Protein AF-B0CZD4-F1 (afdb_monomer)

Solvent-accessible surface area (backbone atoms only — not comparable to full-atom values): 30144 Å² total; per-residue (Å²): 111,69,78,63,52,35,74,92,62,41,50,46,61,50,53,32,40,44,33,65,71,23,44,65,41,24,64,71,45,10,63,76,67,70,48,89,59,60,82,81,48,31,42,58,55,49,52,53,51,47,54,52,53,49,49,48,33,64,75,39,61,69,90,73,44,81,47,45,69,44,50,51,51,30,49,42,32,65,63,65,52,62,65,64,76,60,29,52,62,55,46,47,48,36,67,75,46,50,49,73,70,40,71,49,63,40,51,88,72,55,83,84,62,96,80,65,89,76,51,67,68,62,57,61,66,54,60,81,77,52,65,82,72,63,60,66,66,72,78,66,73,93,68,91,80,80,87,90,89,83,90,81,88,88,82,90,87,85,86,84,83,86,81,86,84,87,82,89,76,86,90,78,93,74,94,78,81,93,83,87,94,82,82,84,76,77,80,78,47,71,68,57,50,52,57,68,28,42,53,68,86,57,76,44,55,67,58,47,48,53,47,50,54,54,54,49,50,43,47,55,42,32,31,27,44,33,41,34,44,64,93,45,75,47,46,25,43,48,33,28,37,35,58,45,40,22,27,78,98,49,38,64,40,36,48,45,38,76,81,18,32,35,17,48,21,58,43,68,39,46,51,68,40,93,46,95,49,80,54,44,44,46,36,44,94,53,97,54,68,38,60,74,86,63,23,36,44,22,45,16,32,3,23,72,43,69,90,80,51,92,67,58,92,86,64,71,82,80,76,80,81,77,84,85,90,81,94,74,94,74,89,73,76,80,72,76,75,70,72,26,11,8,32,39,33,47,32,24,35,29,42,58,69,98,73,66,42,79,40,70,36,26,24,56,47,52,49,52,52,31,61,72,64,74,40,97,44,72,64,53,42,34,56,65,55,32,66,65,62,38,52,33,56,82,80,74,89,53,94,81,58,83,73,66,46,37,44,60,30,56,40,83,41,82,70,53,86,84,72,65,75,37,44,16,38,47,75,87,72,85,61,86,49,67,81,54,70,43,97,79,51,74,73,71,32,34,62,64,67,51,36,73,39,62,44,22,39,36,40,63,69,90,75,54,79,52,92,51,50,69,36,51,50,51,12,51,50,50,51,66,72,71,48,89,82,79,86,81,84,85,83,80,80,84,76,85,80,137

Structure (mmCIF, N/CA/C/O backbone):
data_AF-B0CZD4-F1
#
_entry.id   AF-B0CZD4-F1
#
loop_
_atom_site.group_PDB
_atom_site.id
_atom_site.type_symbol
_atom_site.label_atom_id
_atom_site.label_alt_id
_atom_site.label_comp_id
_atom_site.label_asym_id
_atom_site.label_entity_id
_atom_site.label_seq_id
_atom_site.pdbx_PDB_ins_code
_atom_site.Cartn_x
_atom_site.Cartn_y
_atom_site.Cartn_z
_atom_site.occupancy
_atom_site.B_iso_or_equiv
_atom_site.auth_seq_id
_atom_site.auth_comp_id
_atom_site.auth_asym_id
_atom_site.auth_atom_id
_atom_site.pdbx_PDB_model_num
ATOM 1 N N . MET A 1 1 ? 13.584 -21.274 -10.180 1.00 56.56 1 MET A N 1
ATOM 2 C CA . MET A 1 1 ? 12.984 -20.874 -11.471 1.00 56.56 1 MET A CA 1
ATOM 3 C C . MET A 1 1 ? 12.084 -21.971 -12.020 1.00 56.56 1 MET A C 1
ATOM 5 O O . MET A 1 1 ? 10.972 -21.630 -12.385 1.00 56.56 1 MET A O 1
ATOM 9 N N . SER A 1 2 ? 12.497 -23.247 -11.981 1.00 62.62 2 SER A N 1
ATOM 10 C CA . SER A 1 2 ? 11.652 -24.410 -12.328 1.00 62.62 2 SER A CA 1
ATOM 11 C C . SER A 1 2 ? 10.258 -24.362 -11.692 1.00 62.62 2 SER A C 1
ATOM 13 O O . SER A 1 2 ? 9.279 -24.379 -12.417 1.00 62.62 2 SER A O 1
ATOM 15 N N . GLN A 1 3 ? 10.169 -24.103 -10.379 1.00 72.88 3 GLN A N 1
ATOM 16 C CA . GLN A 1 3 ? 8.888 -23.953 -9.663 1.00 72.88 3 GLN A CA 1
ATOM 17 C C . GLN A 1 3 ? 7.930 -22.901 -10.257 1.00 72.88 3 GLN A C 1
ATOM 19 O O . GLN A 1 3 ? 6.727 -23.006 -10.071 1.00 72.88 3 GLN A O 1
ATOM 24 N N . CYS A 1 4 ? 8.439 -21.864 -10.934 1.00 72.19 4 CYS A N 1
ATOM 25 C CA . CYS A 1 4 ? 7.613 -20.825 -11.565 1.00 72.19 4 CYS A CA 1
ATOM 26 C C . CYS A 1 4 ? 7.157 -21.193 -12.984 1.00 72.19 4 CYS A C 1
ATOM 28 O O . CYS A 1 4 ? 6.346 -20.466 -13.549 1.00 72.19 4 CYS A O 1
ATOM 30 N N . LEU A 1 5 ? 7.735 -22.245 -13.568 1.00 82.25 5 LEU A N 1
ATOM 31 C CA . LEU A 1 5 ? 7.380 -22.796 -14.876 1.00 82.25 5 LEU A CA 1
ATOM 32 C C . LEU A 1 5 ? 6.543 -24.076 -14.741 1.00 82.25 5 LEU A C 1
ATOM 34 O O . LEU A 1 5 ? 6.182 -24.667 -15.753 1.00 82.25 5 LEU A O 1
ATOM 38 N N . GLU A 1 6 ? 6.251 -24.500 -13.507 1.00 83.56 6 GLU A N 1
ATOM 39 C CA . GLU A 1 6 ? 5.373 -25.636 -13.250 1.00 83.56 6 GLU A CA 1
ATOM 40 C C . GLU A 1 6 ? 3.960 -25.337 -13.765 1.00 83.56 6 GLU A C 1
ATOM 42 O O . GLU A 1 6 ? 3.474 -24.211 -13.560 1.00 83.56 6 GLU A O 1
ATOM 47 N N . PRO A 1 7 ? 3.268 -26.332 -14.348 1.00 81.44 7 PRO A N 1
ATOM 48 C CA . PRO A 1 7 ? 1.933 -26.151 -14.915 1.00 81.44 7 PRO A CA 1
ATOM 49 C C . PRO A 1 7 ? 0.931 -25.516 -13.944 1.00 81.44 7 PRO A C 1
ATOM 51 O O . PRO A 1 7 ? 0.123 -24.661 -14.313 1.00 81.44 7 PRO A O 1
ATOM 54 N N . GLU A 1 8 ? 1.031 -25.869 -12.661 1.00 81.12 8 GLU A N 1
ATOM 55 C CA . GLU A 1 8 ? 0.154 -25.378 -11.593 1.00 81.12 8 GLU A CA 1
ATOM 56 C C . GLU A 1 8 ? 0.214 -23.856 -11.400 1.00 81.12 8 GLU A C 1
ATOM 58 O O . GLU A 1 8 ? -0.735 -23.243 -10.907 1.00 81.12 8 GLU A O 1
ATOM 63 N N . THR A 1 9 ? 1.315 -23.218 -11.804 1.00 83.06 9 THR A N 1
ATOM 64 C CA . THR A 1 9 ? 1.454 -21.759 -11.716 1.00 83.06 9 THR A CA 1
ATOM 65 C C . THR A 1 9 ? 0.647 -21.022 -12.781 1.00 83.06 9 THR A C 1
ATOM 67 O O . THR A 1 9 ? 0.382 -19.825 -12.629 1.00 83.06 9 THR A O 1
ATOM 70 N N . GLY A 1 10 ? 0.259 -21.711 -13.861 1.00 86.62 10 GLY A N 1
ATOM 71 C CA . GLY A 1 10 ? -0.515 -21.152 -14.964 1.00 86.62 10 GLY A CA 1
ATOM 72 C C . GLY A 1 10 ? 0.185 -20.007 -15.699 1.00 86.62 10 GLY A C 1
ATOM 73 O O . GLY A 1 10 ? -0.493 -19.178 -16.313 1.00 86.62 10 GLY A O 1
ATOM 74 N N . LEU A 1 11 ? 1.520 -19.919 -15.633 1.00 89.25 11 LEU A N 1
ATOM 75 C CA . LEU A 1 11 ? 2.281 -18.805 -16.199 1.00 89.25 11 LEU A CA 1
ATOM 76 C C . LEU A 1 11 ? 2.032 -18.658 -17.703 1.00 89.25 11 LEU A C 1
ATOM 78 O O . LEU A 1 11 ? 1.645 -17.580 -18.152 1.00 89.25 11 LEU A O 1
ATOM 82 N N . TYR A 1 12 ? 2.216 -19.721 -18.488 1.00 92.06 12 TYR A N 1
ATOM 83 C CA . TYR A 1 12 ? 2.053 -19.645 -19.941 1.00 92.06 12 TYR A CA 1
ATOM 84 C C . TYR A 1 12 ? 0.606 -19.346 -20.342 1.00 92.06 12 TYR A C 1
ATOM 86 O O . TYR A 1 12 ? 0.374 -18.530 -21.233 1.00 92.06 12 TYR A O 1
ATOM 94 N N . ASN A 1 13 ? -0.369 -19.883 -19.607 1.00 89.81 13 ASN A N 1
ATOM 95 C CA . ASN A 1 13 ? -1.782 -19.541 -19.779 1.00 89.81 13 ASN A CA 1
ATOM 96 C C . ASN A 1 13 ? -2.057 -18.055 -19.506 1.00 89.81 13 ASN A C 1
ATOM 98 O O . ASN A 1 13 ? -2.785 -17.403 -20.259 1.00 89.81 13 ASN A O 1
ATOM 102 N N . LEU A 1 14 ? -1.454 -17.481 -18.462 1.00 90.81 14 LEU A N 1
ATOM 103 C CA . LEU A 1 14 ? -1.554 -16.052 -18.175 1.00 90.81 14 LEU A CA 1
ATOM 104 C C . LEU A 1 14 ? -0.932 -15.213 -19.299 1.00 90.81 14 LEU A C 1
ATOM 106 O O . LEU A 1 14 ? -1.563 -14.266 -19.768 1.00 90.81 14 LEU A O 1
ATOM 110 N N . LEU A 1 15 ? 0.276 -15.557 -19.752 1.00 91.06 15 LEU A N 1
ATOM 111 C CA . LEU A 1 15 ? 0.965 -14.843 -20.833 1.00 91.06 15 LEU A CA 1
ATOM 112 C C . LEU A 1 15 ? 0.190 -14.927 -22.152 1.00 91.06 15 LEU A C 1
ATOM 114 O O . LEU A 1 15 ? 0.004 -13.913 -22.824 1.00 91.06 15 LEU A O 1
ATOM 118 N N . GLY A 1 16 ? -0.318 -16.112 -22.493 1.00 90.25 16 GLY A N 1
ATOM 119 C CA . GLY A 1 16 ? -1.155 -16.335 -23.666 1.00 90.25 16 GLY A CA 1
ATOM 120 C C . GLY A 1 16 ? -2.418 -15.478 -23.622 1.00 90.25 16 GLY A C 1
ATOM 121 O O . GLY A 1 16 ? -2.711 -14.760 -24.579 1.00 90.25 16 GLY A O 1
ATOM 122 N N . ASN A 1 17 ? -3.117 -15.455 -22.483 1.00 88.00 17 ASN A N 1
ATOM 123 C CA . ASN A 1 17 ? -4.293 -14.607 -22.281 1.00 88.00 17 ASN A CA 1
ATOM 124 C C . ASN A 1 17 ? -3.964 -13.112 -22.346 1.00 88.00 17 ASN A C 1
ATOM 126 O O . ASN A 1 17 ? -4.722 -12.341 -22.935 1.00 88.00 17 ASN A O 1
ATOM 130 N N . LEU A 1 18 ? -2.822 -12.682 -21.804 1.00 87.88 18 LEU A N 1
ATOM 131 C CA . LEU A 1 18 ? -2.373 -11.295 -21.930 1.00 87.88 18 LEU A CA 1
ATOM 132 C C . LEU A 1 18 ? -2.114 -10.903 -23.389 1.00 87.88 18 LEU A C 1
ATOM 134 O O . LEU A 1 18 ? -2.364 -9.759 -23.762 1.00 87.88 18 LEU A O 1
ATOM 138 N N . LEU A 1 19 ? -1.630 -11.824 -24.220 1.00 87.31 19 LEU A N 1
ATOM 139 C CA . LEU A 1 19 ? -1.308 -11.545 -25.620 1.00 87.31 19 LEU A CA 1
ATOM 140 C C . LEU A 1 19 ? -2.523 -11.604 -26.552 1.00 87.31 19 LEU A C 1
ATOM 142 O O . LEU A 1 19 ? -2.498 -10.950 -27.595 1.00 87.31 19 LEU A O 1
ATOM 146 N N . THR A 1 20 ? -3.561 -12.361 -26.186 1.00 86.62 20 THR A N 1
ATOM 147 C CA . THR A 1 20 ? -4.694 -12.688 -27.076 1.00 86.62 20 THR A CA 1
ATOM 148 C C . THR A 1 20 ? -6.046 -12.152 -26.609 1.00 86.62 20 THR A C 1
ATOM 150 O O . THR A 1 20 ? -6.889 -11.831 -27.440 1.00 86.62 20 THR A O 1
ATOM 153 N N . ASN A 1 21 ? -6.248 -12.002 -25.300 1.00 85.19 21 ASN A N 1
ATOM 154 C CA . ASN A 1 21 ? -7.550 -11.685 -24.706 1.00 85.19 21 ASN A CA 1
ATOM 155 C C . ASN A 1 21 ? -7.535 -10.398 -23.870 1.00 85.19 21 ASN A C 1
ATOM 157 O O . ASN A 1 21 ? -8.551 -10.037 -23.280 1.00 85.19 21 ASN A O 1
ATOM 161 N N . SER A 1 22 ? -6.401 -9.697 -23.790 1.00 84.19 22 SER A N 1
ATOM 162 C CA . SER A 1 22 ? -6.264 -8.491 -22.970 1.00 84.19 22 SER A CA 1
ATOM 163 C C . SER A 1 22 ? -6.381 -7.208 -23.795 1.00 84.19 22 SER A C 1
ATOM 165 O O . SER A 1 22 ? -5.769 -7.117 -24.865 1.00 84.19 22 SER A O 1
ATOM 167 N N . PRO A 1 23 ? -7.044 -6.160 -23.263 1.00 78.94 23 PRO A N 1
ATOM 168 C CA . PRO A 1 23 ? -7.048 -4.834 -23.880 1.00 78.94 23 PRO A CA 1
ATOM 169 C C . PRO A 1 23 ? -5.645 -4.205 -23.962 1.00 78.94 23 PRO A C 1
ATOM 171 O O . PRO A 1 23 ? -5.456 -3.237 -24.689 1.00 78.94 23 PRO A O 1
ATOM 174 N N . LEU A 1 24 ? -4.650 -4.757 -23.251 1.00 78.56 24 LEU A N 1
ATOM 175 C CA . LEU A 1 24 ? -3.252 -4.317 -23.318 1.00 78.56 24 LEU A CA 1
ATOM 176 C C . LEU A 1 24 ? -2.568 -4.664 -24.646 1.00 78.56 24 LEU A C 1
ATOM 178 O O . LEU A 1 24 ? -1.706 -3.914 -25.101 1.00 78.56 24 LEU A O 1
ATOM 182 N N . SER A 1 25 ? -2.928 -5.805 -25.240 1.00 77.56 25 SER A N 1
ATOM 183 C CA . SER A 1 25 ? -2.220 -6.373 -26.398 1.00 77.56 25 SER A CA 1
ATOM 184 C C . SER A 1 25 ? -3.102 -6.544 -27.630 1.00 77.56 25 SER A C 1
ATOM 186 O O . SER A 1 25 ? -2.572 -6.855 -28.700 1.00 77.56 25 SER A O 1
ATOM 188 N N . VAL A 1 26 ? -4.423 -6.385 -27.479 1.00 78.75 26 VAL A N 1
ATOM 189 C CA . VAL A 1 26 ? -5.412 -6.572 -28.544 1.00 78.75 26 VAL A CA 1
ATOM 190 C C . VAL A 1 26 ? -6.364 -5.382 -28.593 1.00 78.75 26 VAL A C 1
ATOM 192 O O . VAL A 1 26 ? -7.242 -5.214 -27.745 1.00 78.75 26 VAL A O 1
ATOM 195 N N . THR A 1 27 ? -6.218 -4.571 -29.639 1.00 75.44 27 THR A N 1
ATOM 196 C CA . THR A 1 27 ? -7.020 -3.365 -29.880 1.00 75.44 27 THR A CA 1
ATOM 197 C C . THR A 1 27 ? -8.520 -3.657 -29.918 1.00 75.44 27 THR A C 1
ATOM 199 O O . THR A 1 27 ? -9.292 -2.922 -29.310 1.00 75.44 27 THR A O 1
ATOM 202 N N . ALA A 1 28 ? -8.947 -4.744 -30.568 1.00 75.56 28 ALA A N 1
ATOM 203 C CA . ALA A 1 28 ? -10.362 -5.117 -30.631 1.00 75.56 28 ALA A CA 1
ATOM 204 C C . ALA A 1 28 ? -10.967 -5.355 -29.233 1.00 75.56 28 ALA A C 1
ATOM 206 O O . ALA A 1 28 ? -12.104 -4.964 -28.969 1.00 75.56 28 ALA A O 1
ATOM 207 N N . VAL A 1 29 ? -10.189 -5.930 -28.308 1.00 78.94 29 VAL A N 1
ATOM 208 C CA . VAL A 1 29 ? -10.601 -6.105 -26.908 1.00 78.94 29 VAL A CA 1
ATOM 209 C C . VAL A 1 29 ? -10.623 -4.762 -26.183 1.00 78.94 29 VAL A C 1
ATOM 211 O O . VAL A 1 29 ? -11.575 -4.492 -25.453 1.00 78.94 29 VAL A O 1
ATOM 214 N N . SER A 1 30 ? -9.623 -3.901 -26.405 1.00 74.31 30 SER A N 1
ATOM 215 C CA . SER A 1 30 ? -9.604 -2.532 -25.864 1.00 74.31 30 SER A CA 1
ATOM 216 C C . SER A 1 30 ? -10.871 -1.759 -26.249 1.00 74.31 30 SER A C 1
ATOM 218 O O . SER A 1 30 ? -11.541 -1.202 -25.381 1.00 74.31 30 SER A O 1
ATOM 220 N N . TRP A 1 31 ? -11.281 -1.834 -27.518 1.00 74.94 31 TRP A N 1
ATOM 221 C CA . TRP A 1 31 ? -12.489 -1.176 -28.020 1.00 74.94 31 TRP A CA 1
ATOM 222 C C . TRP A 1 31 ? -13.762 -1.780 -27.427 1.00 74.94 31 TRP A C 1
ATOM 224 O O . TRP A 1 31 ? -14.616 -1.049 -26.933 1.00 74.94 31 TRP A O 1
ATOM 234 N N . LYS A 1 32 ? -13.868 -3.115 -27.401 1.00 76.69 32 LYS A N 1
ATOM 235 C CA . LYS A 1 32 ? -15.030 -3.824 -26.840 1.00 76.69 32 LYS A CA 1
ATOM 236 C C . LYS A 1 32 ? -15.235 -3.551 -25.347 1.00 76.69 32 LYS A C 1
ATOM 238 O O . LYS A 1 32 ? -16.361 -3.582 -24.867 1.00 76.69 32 LYS A O 1
ATOM 243 N N . THR A 1 33 ? -14.154 -3.310 -24.612 1.00 77.12 33 THR A N 1
ATOM 244 C CA . THR A 1 33 ? -14.183 -3.103 -23.155 1.00 77.12 33 THR A CA 1
ATOM 245 C C . THR A 1 33 ? -14.190 -1.629 -22.750 1.00 77.12 33 THR A C 1
ATOM 247 O O . THR A 1 33 ? -14.175 -1.339 -21.556 1.00 77.12 33 THR A O 1
ATOM 250 N N . GLY A 1 34 ? -14.213 -0.694 -23.712 1.00 70.50 34 GLY A N 1
ATOM 251 C CA . GLY A 1 34 ? -14.148 0.743 -23.428 1.00 70.50 34 GLY A CA 1
ATOM 252 C C . GLY A 1 34 ? -12.860 1.148 -22.703 1.00 70.50 34 GLY A C 1
ATOM 253 O O . GLY A 1 34 ? -12.875 2.050 -21.867 1.00 70.50 34 GLY A O 1
ATOM 254 N N . SER A 1 35 ? -11.753 0.446 -22.961 1.00 70.62 35 SER A N 1
ATOM 255 C CA . SER A 1 35 ? -10.489 0.690 -22.271 1.00 70.62 35 SER A CA 1
ATOM 256 C C . SER A 1 35 ? -9.909 2.053 -22.656 1.00 70.62 35 SER A C 1
ATOM 258 O O . SER A 1 35 ? -9.819 2.399 -23.832 1.00 70.62 35 SER A O 1
ATOM 260 N N . SER A 1 36 ? -9.437 2.811 -21.663 1.00 61.97 36 SER A N 1
ATOM 261 C CA . SER A 1 36 ? -8.701 4.066 -21.880 1.00 61.97 36 SER A CA 1
ATOM 262 C C . SER A 1 36 ? -7.294 3.852 -22.454 1.00 61.97 36 SER A C 1
ATOM 264 O O . SER A 1 36 ? -6.607 4.814 -22.798 1.00 61.97 36 SER A O 1
ATOM 266 N N . ILE A 1 37 ? -6.850 2.595 -22.561 1.00 59.75 37 ILE A N 1
ATOM 267 C CA . ILE A 1 37 ? -5.559 2.213 -23.127 1.00 59.75 37 ILE A CA 1
ATOM 268 C C . ILE A 1 37 ? -5.702 2.200 -24.652 1.00 59.75 37 ILE A C 1
ATOM 270 O O . ILE A 1 37 ? -6.196 1.240 -25.247 1.00 59.75 37 ILE A O 1
ATOM 274 N N . SER A 1 38 ? -5.296 3.299 -25.288 1.00 52.09 38 SER A N 1
ATOM 275 C CA . SER A 1 38 ? -5.284 3.426 -26.745 1.00 52.09 38 SER A CA 1
ATOM 276 C C . SER A 1 38 ? -4.145 2.610 -27.389 1.00 52.09 38 SER A C 1
ATOM 278 O O . SER A 1 38 ? -3.222 2.133 -26.721 1.00 52.09 38 SER A O 1
ATOM 280 N N . LYS A 1 39 ? -4.223 2.454 -28.721 1.00 53.56 39 LYS A N 1
ATOM 281 C CA . LYS A 1 39 ? -3.331 1.687 -29.622 1.00 53.56 39 LYS A CA 1
ATOM 282 C C . LYS A 1 39 ? -1.793 1.784 -29.407 1.00 53.56 39 LYS A C 1
ATOM 284 O O . LYS A 1 39 ? -1.131 0.823 -29.797 1.00 53.56 39 LYS A O 1
ATOM 289 N N . PRO A 1 40 ? -1.170 2.834 -28.815 1.00 51.78 40 PRO A N 1
ATOM 290 C CA . PRO A 1 40 ? 0.298 2.930 -28.758 1.00 51.78 40 PRO A CA 1
ATOM 291 C C . PRO A 1 40 ? 1.017 1.926 -27.840 1.00 51.78 40 PRO A C 1
ATOM 293 O O . PRO A 1 40 ? 2.209 1.689 -28.023 1.00 51.78 40 PRO A O 1
ATOM 296 N N . ASN A 1 41 ? 0.341 1.321 -26.857 1.00 63.97 41 ASN A N 1
ATOM 297 C CA . ASN A 1 41 ? 1.047 0.558 -25.815 1.00 63.97 41 ASN A CA 1
ATOM 298 C C . ASN A 1 41 ? 1.275 -0.927 -26.140 1.00 63.97 41 ASN A C 1
ATOM 300 O O . ASN A 1 41 ? 2.104 -1.568 -25.490 1.00 63.97 41 ASN A O 1
ATOM 304 N N . ALA A 1 42 ? 0.596 -1.476 -27.152 1.00 72.00 42 ALA A N 1
ATOM 305 C CA . ALA A 1 42 ? 0.688 -2.900 -27.485 1.00 72.00 42 ALA A CA 1
ATOM 306 C C . ALA A 1 42 ? 2.122 -3.326 -27.850 1.00 72.00 42 ALA A C 1
ATOM 308 O O . ALA A 1 42 ? 2.574 -4.390 -27.432 1.00 72.00 42 ALA A O 1
ATOM 309 N N . VAL A 1 43 ? 2.867 -2.476 -28.568 1.00 78.06 43 VAL A N 1
ATOM 310 C CA . VAL A 1 43 ? 4.275 -2.735 -28.919 1.00 78.06 43 VAL A CA 1
ATOM 311 C C . VAL A 1 43 ? 5.150 -2.772 -27.669 1.00 78.06 43 VAL A C 1
ATOM 313 O O . VAL A 1 43 ? 5.942 -3.694 -27.508 1.00 78.06 43 VAL A O 1
ATOM 316 N N . ALA A 1 44 ? 4.989 -1.813 -26.754 1.00 78.88 44 ALA A N 1
ATOM 317 C CA . ALA A 1 44 ? 5.789 -1.748 -25.532 1.00 78.88 44 ALA A CA 1
ATOM 318 C C . ALA A 1 44 ? 5.558 -2.976 -24.636 1.00 78.88 44 ALA A C 1
ATOM 320 O O . ALA A 1 44 ? 6.519 -3.615 -24.206 1.00 78.88 44 ALA A O 1
ATOM 321 N N . PHE A 1 45 ? 4.296 -3.360 -24.413 1.00 83.06 45 PHE A N 1
ATOM 322 C CA . PHE A 1 45 ? 3.969 -4.554 -23.630 1.00 83.06 45 PHE A CA 1
ATOM 323 C C . PHE A 1 45 ? 4.486 -5.834 -24.288 1.00 83.06 45 PHE A C 1
ATOM 325 O O . PHE A 1 45 ? 5.076 -6.674 -23.608 1.00 83.06 45 PHE A O 1
ATOM 332 N N . ARG A 1 46 ? 4.346 -5.971 -25.611 1.00 86.38 46 ARG A N 1
ATOM 333 C CA . ARG A 1 46 ? 4.900 -7.116 -26.344 1.00 86.38 46 ARG A CA 1
ATOM 334 C C . ARG A 1 46 ? 6.426 -7.146 -26.304 1.00 86.38 46 ARG A C 1
ATOM 336 O O . ARG A 1 46 ? 6.986 -8.221 -26.153 1.00 86.38 46 ARG A O 1
ATOM 343 N N . SER A 1 47 ? 7.112 -6.007 -26.355 1.00 85.44 47 SER A N 1
ATOM 344 C CA . SER A 1 47 ? 8.573 -5.953 -26.208 1.00 85.44 47 SER A CA 1
ATOM 345 C C . SER A 1 47 ? 9.033 -6.424 -24.827 1.00 85.44 47 SER A C 1
ATOM 347 O O . SER A 1 47 ? 10.004 -7.174 -24.732 1.00 85.44 47 SER A O 1
ATOM 349 N N . VAL A 1 48 ? 8.308 -6.058 -23.763 1.00 88.38 48 VAL A N 1
ATOM 350 C CA . VAL A 1 48 ? 8.569 -6.566 -22.404 1.00 88.38 48 VAL A CA 1
ATOM 351 C C . VAL A 1 48 ? 8.340 -8.076 -22.338 1.00 88.38 48 VAL A C 1
ATOM 353 O O . VAL A 1 48 ? 9.196 -8.804 -21.838 1.00 88.38 48 VAL A O 1
ATOM 356 N N . LEU A 1 49 ? 7.220 -8.559 -22.882 1.00 90.50 49 LEU A N 1
ATOM 357 C CA . LEU A 1 49 ? 6.911 -9.989 -22.924 1.00 90.50 49 LEU A CA 1
ATOM 358 C C . LEU A 1 49 ? 7.921 -10.773 -23.764 1.00 90.50 49 LEU A C 1
ATOM 360 O O . LEU A 1 49 ? 8.323 -11.859 -23.361 1.00 90.50 49 LEU A O 1
ATOM 364 N N . LYS A 1 50 ? 8.409 -10.206 -24.871 1.00 91.31 50 LYS A N 1
ATOM 365 C CA . LYS A 1 50 ? 9.508 -10.781 -25.643 1.00 91.31 50 LYS A CA 1
ATOM 366 C C . LYS A 1 50 ? 10.754 -10.918 -24.786 1.00 91.31 50 LYS A C 1
ATOM 368 O O . LYS A 1 50 ? 11.290 -12.013 -24.703 1.00 91.31 50 LYS A O 1
ATOM 373 N N . GLY A 1 51 ? 11.195 -9.843 -24.134 1.00 89.06 51 GLY A N 1
ATOM 374 C CA . GLY A 1 51 ? 12.368 -9.887 -23.257 1.00 89.06 51 GLY A CA 1
ATOM 375 C C . GLY A 1 51 ? 12.232 -10.948 -22.163 1.00 89.06 51 GLY A C 1
ATOM 376 O O . GLY A 1 51 ? 13.178 -11.683 -21.898 1.00 89.06 51 GLY A O 1
ATOM 377 N N . PHE A 1 52 ? 11.035 -11.085 -21.591 1.00 91.25 52 PHE A N 1
ATOM 378 C CA . PHE A 1 52 ? 10.736 -12.120 -20.607 1.00 91.25 52 PHE A CA 1
ATOM 379 C C . PHE A 1 52 ? 10.841 -13.538 -21.184 1.00 91.25 52 PHE A C 1
ATOM 381 O O . PHE A 1 52 ? 11.494 -14.389 -20.587 1.00 91.25 52 PHE A O 1
ATOM 388 N N . ILE A 1 53 ? 10.260 -13.788 -22.360 1.00 91.38 53 ILE A N 1
ATOM 389 C CA . ILE A 1 53 ? 10.346 -15.089 -23.033 1.00 91.38 53 ILE A CA 1
ATOM 390 C C . ILE A 1 53 ? 11.790 -15.417 -23.433 1.00 91.38 53 ILE A C 1
ATOM 392 O O . ILE A 1 53 ? 12.228 -16.541 -23.201 1.00 91.38 53 ILE A O 1
ATOM 396 N N . MET A 1 54 ? 12.559 -14.441 -23.935 1.00 91.06 54 MET A N 1
ATOM 397 C CA . MET A 1 54 ? 13.991 -14.621 -24.219 1.00 91.06 54 MET A CA 1
ATOM 398 C C . MET A 1 54 ? 14.773 -14.987 -22.956 1.00 91.06 54 MET A C 1
ATOM 400 O O . MET A 1 54 ? 15.629 -15.863 -22.995 1.00 91.06 54 MET A O 1
ATOM 404 N N . ALA A 1 55 ? 14.466 -14.348 -21.825 1.00 88.69 55 ALA A N 1
ATOM 405 C CA . ALA A 1 55 ? 15.104 -14.673 -20.557 1.00 88.69 55 ALA A CA 1
ATOM 406 C C . ALA A 1 55 ? 14.749 -16.090 -20.083 1.00 88.69 55 ALA A C 1
ATOM 408 O O . ALA A 1 55 ? 15.625 -16.784 -19.580 1.00 88.69 55 ALA A O 1
ATOM 409 N N . ILE A 1 56 ? 13.501 -16.542 -20.261 1.00 88.38 56 ILE A N 1
ATOM 410 C CA . ILE A 1 56 ? 13.099 -17.914 -19.913 1.00 88.38 56 ILE A CA 1
ATOM 411 C C . ILE A 1 56 ? 13.924 -18.932 -20.699 1.00 88.38 56 ILE A C 1
ATOM 413 O O . ILE A 1 56 ? 14.535 -19.794 -20.076 1.00 88.38 56 ILE A O 1
ATOM 417 N N . VAL A 1 57 ? 13.984 -18.810 -22.028 1.00 89.12 57 VAL A N 1
ATOM 418 C CA . VAL A 1 57 ? 14.695 -19.788 -22.875 1.00 89.12 57 VAL A CA 1
ATOM 419 C C . VAL A 1 57 ? 16.210 -19.739 -22.705 1.00 89.12 57 VAL A C 1
ATOM 421 O O . VAL A 1 57 ? 16.887 -20.722 -22.965 1.00 89.12 57 VAL A O 1
ATOM 424 N N . GLU A 1 58 ? 16.767 -18.611 -22.259 1.00 87.06 58 GLU A N 1
ATOM 425 C CA . GLU A 1 58 ? 18.188 -18.526 -21.908 1.00 87.06 58 GLU A CA 1
ATOM 426 C C . GLU A 1 58 ? 18.516 -19.145 -20.551 1.00 87.06 58 GLU A C 1
ATOM 428 O O . GLU A 1 58 ? 19.626 -19.636 -20.357 1.00 87.06 58 GLU A O 1
ATOM 433 N N . LEU A 1 59 ? 17.590 -19.062 -19.596 1.00 85.50 59 LEU A N 1
ATOM 434 C CA . LEU A 1 59 ? 17.804 -19.531 -18.229 1.00 85.50 59 LEU A CA 1
ATOM 435 C C . LEU A 1 59 ? 17.430 -21.002 -18.049 1.00 85.50 59 LEU A C 1
ATOM 437 O O . LEU A 1 59 ? 17.940 -21.649 -17.135 1.00 85.50 59 LEU A O 1
ATOM 441 N N . VAL A 1 60 ? 16.528 -21.516 -18.882 1.00 87.69 60 VAL A N 1
ATOM 442 C CA . VAL A 1 60 ? 16.022 -22.884 -18.817 1.00 87.69 60 VAL A CA 1
ATOM 443 C C . VAL A 1 60 ? 16.116 -23.495 -20.215 1.00 87.69 60 VAL A C 1
ATOM 445 O O . VAL A 1 60 ? 15.480 -22.964 -21.129 1.00 87.69 60 VAL A O 1
ATOM 448 N N . PRO A 1 61 ? 16.884 -24.589 -20.394 1.00 87.81 61 PRO A N 1
ATOM 449 C CA . PRO A 1 61 ? 16.898 -25.328 -21.650 1.00 87.81 61 PRO A CA 1
ATOM 450 C C . PRO A 1 61 ? 15.470 -25.711 -22.042 1.00 87.81 61 PRO A C 1
ATOM 452 O O . PRO A 1 61 ? 14.681 -26.153 -21.205 1.00 87.81 61 PRO A O 1
ATOM 455 N N . VAL A 1 62 ? 15.114 -25.498 -23.303 1.00 87.31 62 VAL A N 1
ATOM 456 C CA . VAL A 1 62 ? 13.747 -25.718 -23.801 1.00 87.31 62 VAL A CA 1
ATOM 457 C C . VAL A 1 62 ? 13.291 -27.171 -23.630 1.00 87.31 62 VAL A C 1
ATOM 459 O O . VAL A 1 62 ? 12.103 -27.421 -23.453 1.00 87.31 62 VAL A O 1
ATOM 462 N N . GLU A 1 63 ? 14.240 -28.105 -23.578 1.00 83.06 63 GLU A N 1
ATOM 463 C CA . GLU A 1 63 ? 14.056 -29.540 -23.361 1.00 83.06 63 GLU A CA 1
ATOM 464 C C . GLU A 1 63 ? 13.536 -29.889 -21.970 1.00 83.06 63 GLU A C 1
ATOM 466 O O . GLU A 1 63 ? 12.936 -30.946 -21.788 1.00 83.06 63 GLU A O 1
ATOM 471 N N . VAL A 1 64 ? 13.755 -29.016 -20.986 1.00 86.50 64 VAL A N 1
ATOM 472 C CA . VAL A 1 64 ? 13.340 -29.245 -19.596 1.00 86.50 64 VAL A CA 1
ATOM 473 C C . VAL A 1 64 ? 12.181 -28.343 -19.174 1.00 86.50 64 VAL A C 1
ATOM 475 O O . VAL A 1 64 ? 11.855 -28.276 -17.990 1.00 86.50 64 VAL A O 1
ATOM 478 N N . VAL A 1 65 ? 11.557 -27.630 -20.119 1.00 86.75 65 VAL A N 1
ATOM 479 C CA . VAL A 1 65 ? 10.372 -26.808 -19.851 1.00 86.75 65 VAL A CA 1
ATOM 480 C C . VAL A 1 65 ? 9.143 -27.722 -19.719 1.00 86.75 65 VAL A C 1
ATOM 482 O O . VAL A 1 65 ? 8.751 -28.330 -20.716 1.00 86.75 65 VAL A O 1
ATOM 485 N N . PRO A 1 66 ? 8.487 -27.797 -18.539 1.00 83.50 66 PRO A N 1
ATOM 486 C CA . PRO A 1 66 ? 7.396 -28.750 -18.297 1.00 83.50 66 PRO A CA 1
ATOM 487 C C . PRO A 1 66 ? 6.183 -28.580 -19.225 1.00 83.50 66 PRO A C 1
ATOM 489 O O . PRO A 1 66 ? 5.538 -29.559 -19.584 1.00 83.50 66 PRO A O 1
ATOM 492 N N . GLU A 1 67 ? 5.886 -27.346 -19.645 1.00 87.12 67 GLU A N 1
ATOM 493 C CA . GLU A 1 67 ? 4.806 -27.021 -20.588 1.00 87.12 67 GLU A CA 1
ATOM 494 C C . GLU A 1 67 ? 5.358 -26.409 -21.888 1.00 87.12 67 GLU A C 1
ATOM 496 O O . GLU A 1 67 ? 4.983 -25.300 -22.284 1.00 87.12 67 GLU A O 1
ATOM 501 N N . PHE A 1 68 ? 6.287 -27.100 -22.557 1.00 88.94 68 PHE A N 1
ATOM 502 C CA . PHE A 1 68 ? 6.918 -26.584 -23.778 1.00 88.94 68 PHE A CA 1
ATOM 503 C C . PHE A 1 68 ? 5.899 -26.174 -24.858 1.00 88.94 68 PHE A C 1
ATOM 505 O O . PHE A 1 68 ? 6.021 -25.096 -25.440 1.00 88.94 68 PHE A O 1
ATOM 512 N N . ASP A 1 69 ? 4.834 -26.952 -25.066 1.00 88.12 69 ASP A N 1
ATOM 513 C CA . ASP A 1 69 ? 3.784 -26.607 -26.035 1.00 88.12 69 ASP A CA 1
ATOM 514 C C . ASP A 1 69 ? 3.055 -25.303 -25.668 1.00 88.12 69 ASP A C 1
ATOM 516 O O . ASP A 1 69 ? 2.724 -24.497 -26.543 1.00 88.12 69 ASP A O 1
ATOM 520 N N . ALA A 1 70 ? 2.852 -25.035 -24.373 1.00 89.88 70 ALA A N 1
ATOM 521 C CA . ALA A 1 70 ? 2.263 -23.781 -23.909 1.00 89.88 70 ALA A CA 1
ATOM 522 C C . ALA A 1 70 ? 3.227 -22.602 -24.120 1.00 89.88 70 ALA A C 1
ATOM 524 O O . ALA A 1 70 ? 2.799 -21.528 -24.551 1.00 89.88 70 ALA A O 1
ATOM 525 N N . LEU A 1 71 ? 4.532 -22.804 -23.897 1.00 91.88 71 LEU A N 1
ATOM 526 C CA . LEU A 1 71 ? 5.572 -21.826 -24.230 1.00 91.88 71 LEU A CA 1
ATOM 527 C C . LEU A 1 71 ? 5.576 -21.504 -25.735 1.00 91.88 71 LEU A C 1
ATOM 529 O O . LEU A 1 71 ? 5.596 -20.327 -26.105 1.00 91.88 71 LEU A O 1
ATOM 533 N N . VAL A 1 72 ? 5.489 -22.516 -26.603 1.00 90.75 72 VAL A N 1
ATOM 534 C CA . VAL A 1 72 ? 5.361 -22.328 -28.058 1.00 90.75 72 VAL A CA 1
ATOM 535 C C . VAL A 1 72 ? 4.064 -21.587 -28.396 1.00 90.75 72 VAL A C 1
ATOM 537 O O . VAL A 1 72 ? 4.071 -20.659 -29.205 1.00 90.75 72 VAL A O 1
ATOM 540 N N . GLY A 1 73 ? 2.954 -21.906 -27.729 1.00 89.88 73 GLY A N 1
ATOM 541 C CA . GLY A 1 73 ? 1.691 -21.179 -27.865 1.00 89.88 73 GLY A CA 1
ATOM 542 C C . GLY A 1 73 ? 1.821 -19.688 -27.530 1.00 89.88 73 GLY A C 1
ATOM 543 O O . GLY A 1 73 ? 1.329 -18.833 -28.274 1.00 89.88 73 GLY A O 1
ATOM 544 N N . VAL A 1 74 ? 2.543 -19.353 -26.456 1.00 92.25 74 VAL A N 1
ATOM 545 C CA . VAL A 1 74 ? 2.858 -17.966 -26.077 1.00 92.25 74 VAL A CA 1
ATOM 546 C C . VAL A 1 74 ? 3.759 -17.301 -27.115 1.00 92.25 74 VAL A C 1
ATOM 548 O O . VAL A 1 74 ? 3.516 -16.151 -27.482 1.00 92.25 74 VAL A O 1
ATOM 551 N N . TRP A 1 75 ? 4.756 -18.016 -27.635 1.00 91.56 75 TRP A N 1
ATOM 552 C CA . TRP A 1 75 ? 5.629 -17.526 -28.701 1.00 91.56 75 TRP A CA 1
ATOM 553 C C . TRP A 1 75 ? 4.838 -17.163 -29.963 1.00 91.56 75 TRP A C 1
ATOM 555 O O . TRP A 1 75 ? 4.963 -16.059 -30.498 1.00 91.56 75 TRP A O 1
ATOM 565 N N . ILE A 1 76 ? 3.943 -18.051 -30.399 1.00 88.56 76 ILE A N 1
ATOM 566 C CA . ILE A 1 76 ? 3.042 -17.817 -31.532 1.00 88.56 76 ILE A CA 1
ATOM 567 C C . ILE A 1 76 ? 2.102 -16.641 -31.242 1.00 88.56 76 ILE A C 1
ATOM 569 O O . ILE A 1 76 ? 1.858 -15.810 -32.115 1.00 88.56 76 ILE A O 1
ATOM 573 N N . ALA A 1 77 ? 1.580 -16.512 -30.023 1.00 89.06 77 ALA A N 1
ATOM 574 C CA . ALA A 1 77 ? 0.741 -15.373 -29.653 1.00 89.06 77 ALA A CA 1
ATOM 575 C C . ALA A 1 77 ? 1.508 -14.039 -29.670 1.00 89.06 77 ALA A C 1
ATOM 577 O O . ALA A 1 77 ? 0.958 -12.989 -30.021 1.00 89.06 77 ALA A O 1
ATOM 578 N N . LEU A 1 78 ? 2.790 -14.075 -29.311 1.00 88.56 78 LEU A N 1
ATOM 579 C CA . LEU A 1 78 ? 3.662 -12.912 -29.250 1.00 88.56 78 LEU A CA 1
ATOM 580 C C . LEU A 1 78 ? 4.050 -12.414 -30.648 1.00 88.56 78 LEU A C 1
ATOM 582 O O . LEU A 1 78 ? 3.954 -11.210 -30.903 1.00 88.56 78 LEU A O 1
ATOM 586 N N . PHE A 1 79 ? 4.437 -13.335 -31.535 1.00 85.69 79 PHE A N 1
ATOM 587 C CA . PHE A 1 79 ? 4.996 -13.039 -32.859 1.00 85.69 79 PHE A CA 1
ATOM 588 C C . PHE A 1 79 ? 4.039 -13.276 -34.038 1.00 85.69 79 PHE A C 1
ATOM 590 O O . PHE A 1 79 ? 4.339 -12.848 -35.145 1.00 85.69 79 PHE A O 1
ATOM 597 N N . GLY A 1 80 ? 2.912 -13.963 -33.842 1.00 75.38 80 GLY A N 1
ATOM 598 C CA . GLY A 1 80 ? 2.048 -14.421 -34.939 1.00 75.38 80 GLY A CA 1
ATOM 599 C C . GLY A 1 80 ? 0.571 -14.036 -34.826 1.00 75.38 80 GLY A C 1
ATOM 600 O O . GLY A 1 80 ? -0.050 -13.736 -35.840 1.00 75.38 80 GLY A O 1
ATOM 601 N N . ARG A 1 81 ? -0.022 -14.012 -33.622 1.00 68.12 81 ARG A N 1
ATOM 602 C CA . ARG A 1 81 ? -1.478 -13.793 -33.441 1.00 68.12 81 ARG A CA 1
ATOM 603 C C . ARG A 1 81 ? -1.832 -12.395 -32.924 1.00 68.12 81 ARG A C 1
ATOM 605 O O . ARG A 1 81 ? -2.345 -12.248 -31.815 1.00 68.12 81 ARG A O 1
ATOM 612 N N . SER A 1 82 ? -1.573 -11.353 -33.717 1.00 64.88 82 SER A N 1
ATOM 613 C CA . SER A 1 82 ? -2.069 -9.996 -33.434 1.00 64.88 82 SER A CA 1
ATOM 614 C C . SER A 1 82 ? -2.125 -9.110 -34.680 1.00 64.88 82 SER A C 1
ATOM 616 O O . SER A 1 82 ? -1.833 -9.559 -35.784 1.00 64.88 82 SER A O 1
ATOM 618 N N . GLU A 1 83 ? -2.505 -7.845 -34.495 1.00 70.06 83 GLU A N 1
ATOM 619 C CA . GLU A 1 83 ? -2.490 -6.833 -35.550 1.00 70.06 83 GLU A CA 1
ATOM 620 C C . GLU A 1 83 ? -1.081 -6.731 -36.160 1.00 70.06 83 GLU A C 1
ATOM 622 O O . GLU A 1 83 ? -0.073 -6.684 -35.450 1.00 70.06 83 GLU A O 1
ATOM 627 N N . SER A 1 84 ? -1.007 -6.709 -37.492 1.00 65.00 84 SER A N 1
ATOM 628 C CA . SER A 1 84 ? 0.253 -6.824 -38.240 1.00 65.00 84 SER A CA 1
ATOM 629 C C . SER A 1 84 ? 1.235 -5.682 -37.958 1.00 65.00 84 SER A C 1
ATOM 631 O O . SER A 1 84 ? 2.447 -5.898 -37.923 1.00 65.00 84 SER A O 1
ATOM 633 N N . SER A 1 85 ? 0.724 -4.474 -37.706 1.00 70.62 85 SER A N 1
ATOM 634 C CA . SER A 1 85 ? 1.546 -3.283 -37.472 1.00 70.62 85 SER A CA 1
ATOM 635 C C . SER A 1 85 ? 2.410 -3.400 -36.195 1.00 70.62 85 SER A C 1
ATOM 637 O O . SER A 1 85 ? 3.637 -3.374 -36.332 1.00 70.62 85 SER A O 1
ATOM 639 N N . PRO A 1 86 ? 1.854 -3.657 -34.988 1.00 67.62 86 PRO A N 1
ATOM 640 C CA . PRO A 1 86 ? 2.647 -3.838 -33.765 1.00 67.62 86 PRO A CA 1
ATOM 641 C C . PRO A 1 86 ? 3.639 -5.007 -33.784 1.00 67.62 86 PRO A C 1
ATOM 643 O O . PRO A 1 86 ? 4.699 -4.942 -33.163 1.00 67.62 86 PRO A O 1
ATOM 646 N N . VAL A 1 87 ? 3.278 -6.099 -34.460 1.00 79.00 87 VAL A N 1
ATOM 647 C CA . VAL A 1 87 ? 4.045 -7.351 -34.442 1.00 79.00 87 VAL A CA 1
ATOM 648 C C . VAL A 1 87 ? 5.251 -7.289 -35.377 1.00 79.00 87 VAL A C 1
ATOM 650 O O . VAL A 1 87 ? 6.317 -7.797 -35.034 1.00 79.00 87 VAL A O 1
ATOM 653 N N . SER A 1 88 ? 5.128 -6.598 -36.514 1.00 80.56 88 SER A N 1
ATOM 654 C CA . SER A 1 88 ? 6.173 -6.533 -37.543 1.00 80.56 88 SER A CA 1
ATOM 655 C C . SER A 1 88 ? 7.537 -6.054 -37.022 1.00 80.56 88 SER A C 1
ATOM 657 O O . SER A 1 88 ? 8.564 -6.659 -37.334 1.00 80.56 88 SER A O 1
ATOM 659 N N . GLY A 1 89 ? 7.561 -5.011 -36.184 1.00 81.88 89 GLY A N 1
ATOM 660 C CA . GLY A 1 89 ? 8.797 -4.483 -35.595 1.00 81.88 89 GLY A CA 1
ATOM 661 C C . GLY A 1 89 ? 9.446 -5.454 -34.607 1.00 81.88 89 GLY A C 1
ATOM 662 O O . GLY A 1 89 ? 10.666 -5.602 -34.583 1.00 81.88 89 GLY A O 1
ATOM 663 N N . ILE A 1 90 ? 8.628 -6.171 -33.837 1.00 84.44 90 ILE A N 1
ATOM 664 C CA . ILE A 1 90 ? 9.085 -7.137 -32.833 1.00 84.44 90 ILE A CA 1
ATOM 665 C C . ILE A 1 90 ? 9.634 -8.396 -33.512 1.00 84.44 90 ILE A C 1
ATOM 667 O O . ILE A 1 90 ? 10.697 -8.880 -33.118 1.00 84.44 90 ILE A O 1
ATOM 671 N N . CYS A 1 91 ? 8.966 -8.880 -34.565 1.00 85.00 91 CYS A N 1
ATOM 672 C CA . CYS A 1 91 ? 9.458 -9.959 -35.421 1.00 85.00 91 CYS A CA 1
ATOM 673 C C . CYS A 1 91 ? 10.780 -9.586 -36.089 1.00 85.00 91 CYS A C 1
ATOM 675 O O . CYS A 1 91 ? 11.721 -10.373 -36.050 1.00 85.00 91 CYS A O 1
ATOM 677 N N . ARG A 1 92 ? 10.875 -8.380 -36.666 1.00 83.75 92 ARG A N 1
ATOM 678 C CA . ARG A 1 92 ? 12.113 -7.900 -37.289 1.00 83.75 92 ARG A CA 1
ATOM 679 C C . ARG A 1 92 ? 13.266 -7.896 -36.288 1.00 83.75 92 ARG A C 1
ATOM 681 O O . 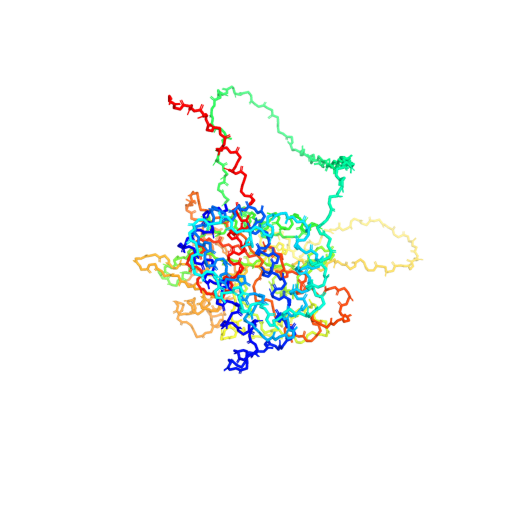ARG A 1 92 ? 14.301 -8.490 -36.560 1.00 83.75 92 ARG A O 1
ATOM 688 N N . GLN A 1 93 ? 13.060 -7.298 -35.113 1.00 86.19 93 GLN A N 1
ATOM 689 C CA . GLN A 1 93 ? 14.080 -7.264 -34.066 1.00 86.19 93 GLN A CA 1
ATOM 690 C C . GLN A 1 93 ? 14.499 -8.676 -33.632 1.00 86.19 93 GLN A C 1
ATOM 692 O O . GLN A 1 93 ? 15.683 -8.915 -33.398 1.00 86.19 93 GLN A O 1
ATOM 697 N N . PHE A 1 94 ? 13.548 -9.614 -33.552 1.00 87.75 94 PHE A N 1
ATOM 698 C CA . PHE A 1 94 ? 13.873 -10.996 -33.230 1.00 87.75 94 PHE A CA 1
ATOM 699 C C . PHE A 1 94 ? 14.790 -11.624 -34.285 1.00 87.75 94 PHE A C 1
ATOM 701 O O . PHE A 1 94 ? 15.868 -12.099 -33.948 1.00 87.75 94 PHE A O 1
ATOM 708 N N . TRP A 1 95 ? 14.405 -11.584 -35.560 1.00 84.94 95 TRP A N 1
ATOM 709 C CA . TRP A 1 95 ? 15.161 -12.239 -36.632 1.00 84.94 95 TRP A CA 1
ATOM 710 C C . TRP A 1 95 ? 16.508 -11.573 -36.938 1.00 84.94 95 TRP A C 1
ATOM 712 O O . TRP A 1 95 ? 17.483 -12.261 -37.240 1.00 84.94 95 TRP A O 1
ATOM 722 N N . GLU A 1 96 ? 16.582 -10.244 -36.863 1.00 85.06 96 GLU A N 1
ATOM 723 C CA . GLU A 1 96 ? 17.799 -9.498 -37.199 1.00 85.06 96 GLU A CA 1
ATOM 724 C C . GLU A 1 96 ? 18.821 -9.491 -36.057 1.00 85.06 96 GLU A C 1
ATOM 726 O O . GLU A 1 96 ? 20.023 -9.556 -36.325 1.00 85.06 96 GLU A O 1
ATOM 731 N N . ALA A 1 97 ? 18.363 -9.447 -34.800 1.00 84.25 97 ALA A N 1
ATOM 732 C CA . ALA A 1 97 ? 19.230 -9.311 -33.631 1.00 84.25 97 ALA A CA 1
ATOM 733 C C . ALA A 1 97 ? 19.135 -10.511 -32.677 1.00 84.25 97 ALA A C 1
ATOM 735 O O . ALA A 1 97 ? 20.128 -11.212 -32.462 1.00 84.25 97 ALA A O 1
ATOM 736 N N . ASP A 1 98 ? 17.955 -10.779 -32.110 1.00 85.44 98 ASP A N 1
ATOM 737 C CA . ASP A 1 98 ? 17.834 -11.740 -31.005 1.00 85.44 98 ASP A CA 1
ATOM 738 C C . ASP A 1 98 ? 18.209 -13.170 -31.427 1.00 85.44 98 ASP A C 1
ATOM 740 O O . ASP A 1 98 ? 18.923 -13.854 -30.695 1.00 85.44 98 ASP A O 1
ATOM 744 N N . PHE A 1 99 ? 17.808 -13.589 -32.628 1.00 86.69 99 PHE A N 1
ATOM 745 C CA . PHE A 1 99 ? 18.083 -14.907 -33.207 1.00 86.69 99 PHE A CA 1
ATOM 746 C C . PHE A 1 99 ? 19.585 -15.204 -33.319 1.00 86.69 99 PHE A C 1
ATOM 748 O O . PHE A 1 99 ? 20.017 -16.348 -33.185 1.00 86.69 99 PHE A O 1
ATOM 755 N N . ARG A 1 100 ? 20.397 -14.165 -33.548 1.00 83.19 100 ARG A N 1
ATOM 756 C CA . ARG A 1 100 ? 21.858 -14.276 -33.679 1.00 83.19 100 ARG A CA 1
ATOM 757 C C . ARG A 1 100 ? 22.587 -14.166 -32.343 1.00 83.19 100 ARG A C 1
ATOM 759 O O . ARG A 1 100 ? 23.759 -14.512 -32.275 1.00 83.19 100 ARG A O 1
ATOM 766 N N . THR A 1 101 ? 21.915 -13.677 -31.301 1.00 82.31 101 THR A N 1
ATOM 767 C CA . THR A 1 101 ? 22.5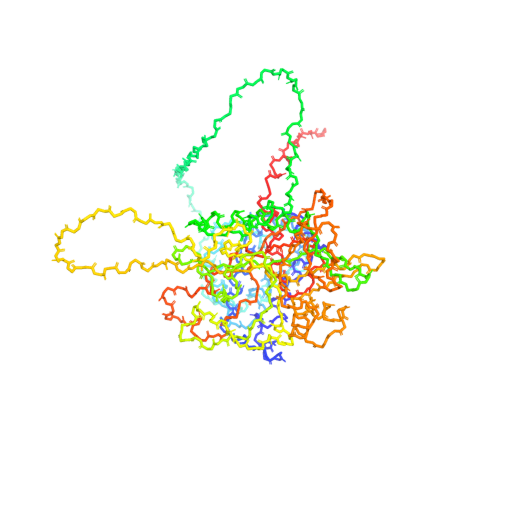68 -13.305 -30.039 1.00 82.31 101 THR A CA 1
ATOM 768 C C . THR A 1 101 ? 23.004 -14.532 -29.236 1.00 82.31 101 THR A C 1
ATOM 770 O O . THR A 1 101 ? 24.120 -14.557 -28.726 1.00 82.31 101 THR A O 1
ATOM 773 N N . ARG A 1 102 ? 22.144 -15.552 -29.100 1.00 82.56 102 ARG A N 1
ATOM 774 C CA . ARG A 1 102 ? 22.443 -16.787 -28.349 1.00 82.56 102 ARG A CA 1
ATOM 775 C C . ARG A 1 102 ? 21.728 -17.990 -28.951 1.00 82.56 102 ARG A C 1
ATOM 777 O O . ARG A 1 102 ? 20.572 -17.878 -29.349 1.00 82.56 102 ARG A O 1
ATOM 784 N N . VAL A 1 103 ? 22.384 -19.154 -28.926 1.00 84.62 103 VAL A N 1
ATOM 785 C CA . VAL A 1 103 ? 21.826 -20.430 -29.420 1.00 84.62 103 VAL A CA 1
ATOM 786 C C . VAL A 1 103 ? 20.513 -20.784 -28.711 1.00 84.62 103 VAL A C 1
ATOM 788 O O . VAL A 1 103 ? 19.549 -21.169 -29.360 1.00 84.62 103 VAL A O 1
ATOM 791 N N . ALA A 1 104 ? 20.423 -20.531 -27.405 1.00 84.94 104 ALA A N 1
ATOM 792 C CA . ALA A 1 104 ? 19.225 -20.806 -26.612 1.00 84.94 104 ALA A CA 1
ATOM 793 C C . ALA A 1 104 ? 17.948 -20.112 -27.140 1.00 84.94 104 ALA A C 1
ATOM 795 O O . ALA A 1 104 ? 16.853 -20.657 -27.048 1.00 84.94 104 ALA A O 1
ATOM 796 N N . ARG A 1 105 ? 18.070 -18.932 -27.768 1.00 85.56 105 ARG A N 1
ATOM 797 C CA . ARG A 1 105 ? 16.919 -18.193 -28.323 1.00 85.56 105 ARG A CA 1
ATOM 798 C C . ARG A 1 105 ? 16.368 -18.790 -29.615 1.00 85.56 105 ARG A C 1
ATOM 800 O O . ARG A 1 105 ? 15.234 -18.485 -29.979 1.00 85.56 105 ARG A O 1
ATOM 807 N N . ARG A 1 106 ? 17.165 -19.602 -30.316 1.00 86.81 106 ARG A N 1
ATOM 808 C CA . ARG A 1 106 ? 16.732 -20.330 -31.515 1.00 86.81 106 ARG A CA 1
ATOM 809 C C . ARG A 1 106 ? 16.407 -21.798 -31.245 1.00 86.81 106 ARG A C 1
ATOM 811 O O . ARG A 1 106 ? 15.843 -22.431 -32.123 1.00 86.81 106 ARG A O 1
ATOM 818 N N . ALA A 1 107 ? 16.665 -22.290 -30.034 1.00 84.56 107 ALA A N 1
ATOM 819 C CA . ALA A 1 107 ? 16.417 -23.680 -29.657 1.00 84.56 107 ALA A CA 1
ATOM 820 C C . ALA A 1 107 ? 14.936 -24.091 -29.790 1.00 84.56 107 ALA A C 1
ATOM 822 O O . ALA A 1 107 ? 14.641 -25.249 -30.047 1.00 84.56 107 ALA A O 1
ATOM 823 N N . ILE A 1 108 ? 13.995 -23.135 -29.730 1.00 84.06 108 ILE A N 1
ATOM 824 C CA . ILE A 1 108 ? 12.568 -23.372 -30.037 1.00 84.06 108 ILE A CA 1
ATOM 825 C C . ILE A 1 108 ? 12.351 -23.872 -31.485 1.00 84.06 108 ILE A C 1
ATOM 827 O O . ILE A 1 108 ? 11.345 -24.517 -31.770 1.00 84.06 108 ILE A O 1
ATOM 831 N N . PHE A 1 109 ? 13.265 -23.558 -32.408 1.00 81.19 109 PHE A N 1
ATOM 832 C CA . PHE A 1 109 ? 13.175 -23.891 -33.834 1.00 81.19 109 PHE A CA 1
ATOM 833 C C . PHE A 1 109 ? 14.008 -25.115 -34.236 1.00 81.19 109 PHE A C 1
ATOM 835 O O . PHE A 1 109 ? 13.901 -25.561 -35.382 1.00 81.19 109 PHE A O 1
ATOM 842 N N . ASP A 1 110 ? 14.845 -25.638 -33.340 1.00 79.69 110 ASP A N 1
ATOM 843 C CA . ASP A 1 110 ? 15.735 -26.752 -33.656 1.00 79.69 110 ASP A CA 1
ATOM 844 C C . ASP A 1 110 ? 14.938 -28.073 -33.640 1.00 79.69 110 ASP A C 1
ATOM 846 O O . ASP A 1 110 ? 14.114 -28.328 -32.763 1.00 79.69 110 ASP A O 1
ATOM 850 N N . LYS A 1 111 ? 15.106 -28.883 -34.695 1.00 49.62 111 LYS A N 1
ATOM 851 C CA . LYS A 1 111 ? 14.167 -29.950 -35.101 1.00 49.62 111 LYS A CA 1
ATOM 852 C C . LYS A 1 111 ? 14.269 -31.263 -34.322 1.00 49.62 111 LYS A C 1
ATOM 854 O O . LYS A 1 111 ? 13.472 -32.162 -34.578 1.00 49.62 111 LYS A O 1
ATOM 859 N N . ASP A 1 112 ? 15.184 -31.381 -33.372 1.00 52.12 112 ASP A N 1
ATOM 860 C CA . ASP A 1 112 ? 15.491 -32.666 -32.735 1.00 52.12 112 ASP A CA 1
ATOM 861 C C . ASP A 1 112 ? 14.608 -32.976 -31.515 1.00 52.12 112 ASP A C 1
ATOM 863 O O . ASP A 1 112 ? 14.997 -33.748 -30.645 1.00 52.12 112 ASP A O 1
ATOM 867 N N . PHE A 1 11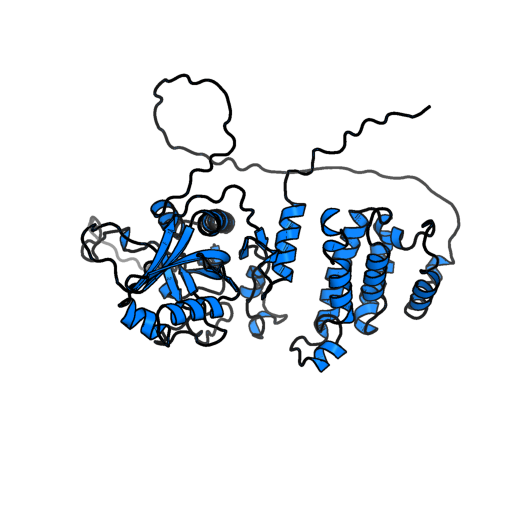3 ? 13.393 -32.419 -31.452 1.00 54.28 113 PHE A N 1
ATOM 868 C CA . PHE A 1 113 ? 12.423 -32.752 -30.409 1.00 54.28 113 PHE A CA 1
ATOM 869 C C . PHE A 1 113 ? 11.643 -34.025 -30.772 1.00 54.28 113 PHE A C 1
ATOM 871 O O . PHE A 1 113 ? 10.779 -33.979 -31.652 1.00 54.28 113 PHE A O 1
ATOM 878 N N . PRO A 1 114 ? 11.868 -35.157 -30.077 1.00 42.09 114 PRO A N 1
ATOM 879 C CA . PRO A 1 114 ? 11.338 -36.462 -30.477 1.00 42.09 114 PRO A CA 1
ATOM 880 C C . PRO A 1 114 ? 9.817 -36.635 -30.283 1.00 42.09 114 PRO A C 1
ATOM 882 O O . PRO A 1 114 ? 9.316 -37.741 -30.461 1.00 42.09 114 PRO A O 1
ATOM 885 N N . TYR A 1 115 ? 9.065 -35.581 -29.936 1.00 45.12 115 TYR A N 1
ATOM 886 C CA . TYR A 1 115 ? 7.667 -35.698 -29.494 1.00 45.12 115 TYR A CA 1
ATOM 887 C C . TYR A 1 115 ? 6.626 -34.820 -30.199 1.00 45.12 115 TYR A C 1
ATOM 889 O O . TYR A 1 115 ? 5.479 -34.816 -29.761 1.00 45.12 115 TYR A O 1
ATOM 897 N N . ASN A 1 116 ? 6.942 -34.102 -31.285 1.00 46.34 116 ASN A N 1
ATOM 898 C CA . ASN A 1 116 ? 6.008 -33.080 -31.779 1.00 46.34 116 ASN A CA 1
ATOM 899 C C . ASN A 1 116 ? 5.537 -33.238 -33.237 1.00 46.34 116 ASN A C 1
ATOM 901 O O . ASN A 1 116 ? 5.964 -32.533 -34.149 1.00 46.34 116 ASN A O 1
ATOM 905 N N . SER A 1 117 ? 4.542 -34.110 -33.439 1.00 45.22 117 SER A N 1
ATOM 906 C CA . SER A 1 117 ? 3.719 -34.177 -34.660 1.00 45.22 117 SER A CA 1
ATOM 907 C C . SER A 1 117 ? 2.733 -32.999 -34.800 1.00 45.22 117 SER A C 1
ATOM 909 O O . SER A 1 117 ? 2.128 -32.828 -35.857 1.00 45.22 117 SER A O 1
ATOM 911 N N . SER A 1 118 ? 2.598 -32.148 -33.772 1.00 47.81 118 SER A N 1
ATOM 912 C CA . SER A 1 118 ? 1.644 -31.027 -33.725 1.00 47.81 118 SER A CA 1
ATOM 913 C C . SER A 1 118 ? 2.196 -29.679 -34.231 1.00 47.81 118 SER A C 1
ATOM 915 O O . SER A 1 118 ? 1.427 -28.747 -34.471 1.00 47.81 118 SER A O 1
ATOM 917 N N . LEU A 1 119 ? 3.516 -29.562 -34.439 1.00 47.72 119 LEU A N 1
ATOM 918 C CA . LEU A 1 119 ? 4.181 -28.290 -34.774 1.00 47.72 119 LEU A CA 1
ATOM 919 C C . LEU A 1 119 ? 4.184 -27.947 -36.273 1.00 47.72 119 LEU A C 1
ATOM 921 O O . LEU A 1 119 ? 4.371 -26.784 -36.636 1.00 47.72 119 LEU A O 1
ATOM 925 N N . SER A 1 120 ? 3.953 -28.922 -37.158 1.00 42.69 120 SER A N 1
ATOM 926 C CA . SER A 1 120 ? 3.993 -28.711 -38.615 1.00 42.69 120 SER A CA 1
ATOM 927 C C . SER A 1 120 ? 3.004 -27.635 -39.117 1.00 42.69 120 SER A C 1
ATOM 929 O O . SER A 1 120 ? 3.433 -26.778 -39.893 1.00 42.69 120 SER A O 1
ATOM 931 N N . PRO A 1 121 ? 1.747 -27.556 -38.627 1.00 42.09 121 PRO A N 1
ATOM 932 C CA . PRO A 1 121 ? 0.815 -26.494 -39.015 1.00 42.09 121 PRO A CA 1
ATOM 933 C C . PRO A 1 121 ? 1.173 -25.115 -38.430 1.00 42.09 121 PRO A C 1
ATOM 935 O O . PRO A 1 121 ? 0.885 -24.080 -39.033 1.00 42.09 121 PRO A O 1
ATOM 938 N N . ALA A 1 122 ? 1.810 -25.069 -37.255 1.00 42.09 122 ALA A N 1
ATOM 939 C CA . ALA A 1 122 ? 2.153 -23.818 -36.577 1.00 42.09 122 ALA A CA 1
ATOM 940 C C . ALA A 1 122 ? 3.274 -23.048 -37.296 1.00 42.09 122 ALA A C 1
ATOM 942 O O . ALA A 1 122 ? 3.225 -21.819 -37.375 1.00 42.09 122 ALA A O 1
ATOM 943 N N . PHE A 1 123 ? 4.239 -23.763 -37.885 1.00 45.47 123 PHE A N 1
ATOM 944 C CA . PHE A 1 123 ? 5.301 -23.154 -38.688 1.00 45.47 123 PHE A CA 1
ATOM 945 C C . PHE A 1 123 ? 4.815 -22.679 -40.066 1.00 45.47 123 PHE A C 1
ATOM 947 O O . PHE A 1 123 ? 5.272 -21.635 -40.526 1.00 45.47 123 PHE A O 1
ATOM 954 N N . SER A 1 124 ? 3.817 -23.336 -40.672 1.00 40.56 124 SER A N 1
ATOM 955 C CA . SER A 1 124 ? 3.183 -22.851 -41.914 1.00 40.56 124 SER A CA 1
ATOM 956 C C . SER A 1 124 ? 2.367 -21.559 -41.736 1.00 40.56 124 SER A C 1
ATOM 958 O O . SER A 1 124 ? 2.204 -20.791 -42.678 1.00 40.56 124 SER A O 1
ATOM 960 N N . VAL A 1 125 ? 1.898 -21.247 -40.520 1.00 42.00 125 VAL A N 1
ATOM 961 C CA . VAL A 1 125 ? 1.186 -19.981 -40.225 1.00 42.00 125 VAL A CA 1
ATOM 962 C C . VAL A 1 125 ? 2.148 -18.787 -40.085 1.00 42.00 125 VAL A C 1
ATOM 964 O O . VAL A 1 125 ? 1.733 -17.637 -40.229 1.00 42.00 125 VAL A O 1
ATOM 967 N N . LEU A 1 126 ? 3.441 -19.034 -39.848 1.00 45.38 126 LEU A N 1
ATOM 968 C CA . LEU A 1 126 ? 4.491 -18.002 -39.797 1.00 45.38 126 LEU A CA 1
ATOM 969 C C . LEU A 1 126 ? 5.063 -17.657 -41.185 1.00 45.38 126 LEU A C 1
ATOM 971 O O . LEU A 1 126 ? 5.810 -16.689 -41.325 1.00 45.38 126 LEU A O 1
ATOM 975 N N . GLU A 1 127 ? 4.700 -18.423 -42.213 1.00 40.59 127 GLU A N 1
ATOM 976 C CA . GLU A 1 127 ? 5.179 -18.269 -43.589 1.00 40.59 127 GLU A CA 1
ATOM 977 C C . GLU A 1 127 ? 4.676 -16.983 -44.294 1.00 40.59 127 GLU A C 1
ATOM 979 O O . GLU A 1 127 ? 5.474 -16.332 -44.973 1.00 40.59 127 GLU A O 1
ATOM 984 N N . PRO A 1 128 ? 3.418 -16.519 -44.106 1.00 40.53 128 PRO A N 1
ATOM 985 C CA . PRO A 1 128 ? 2.919 -15.311 -44.775 1.00 40.53 128 PRO A CA 1
ATOM 986 C C . PRO A 1 128 ? 3.285 -13.991 -44.073 1.00 40.53 128 PRO A C 1
ATOM 988 O O . PRO A 1 128 ? 3.142 -12.923 -44.668 1.00 40.53 128 PRO A O 1
ATOM 991 N N . SER A 1 129 ? 3.716 -14.029 -42.806 1.00 39.75 129 SER A N 1
ATOM 992 C CA . SER A 1 129 ? 3.991 -12.837 -41.980 1.00 39.75 129 SER A CA 1
ATOM 993 C C . SER A 1 129 ? 5.455 -12.375 -42.016 1.00 39.75 129 SER A C 1
ATOM 995 O O . SER A 1 129 ? 5.801 -11.341 -41.438 1.00 39.75 129 SER A O 1
ATOM 997 N N . LEU A 1 130 ? 6.314 -13.090 -42.747 1.00 48.25 130 LEU A N 1
ATOM 998 C CA . LEU A 1 130 ? 7.691 -12.697 -43.026 1.00 48.25 130 LEU A CA 1
ATOM 999 C C . LEU A 1 130 ? 7.738 -11.709 -44.207 1.00 48.25 130 LEU A C 1
ATOM 1001 O O . LEU A 1 130 ? 7.279 -12.031 -45.305 1.00 48.25 130 LEU A O 1
ATOM 1005 N N . PRO A 1 131 ? 8.360 -10.524 -44.068 1.00 40.19 131 PRO A N 1
ATOM 1006 C CA . PRO A 1 131 ? 8.765 -9.756 -45.234 1.00 40.19 131 PRO A CA 1
ATOM 1007 C C . PRO A 1 131 ? 9.681 -10.638 -46.093 1.00 40.19 131 PRO A C 1
ATOM 1009 O O . PRO A 1 131 ? 10.683 -11.154 -45.591 1.00 40.19 131 PRO A O 1
ATOM 1012 N N . LYS A 1 132 ? 9.384 -10.756 -47.397 1.00 37.22 132 LYS A N 1
ATOM 1013 C CA . LYS A 1 132 ? 10.168 -11.486 -48.427 1.00 37.22 132 LYS A CA 1
ATOM 1014 C C . LYS A 1 132 ? 11.685 -11.186 -48.419 1.00 37.22 132 LYS A C 1
ATOM 1016 O O . LYS A 1 132 ? 12.461 -11.873 -49.074 1.00 37.22 132 LYS A O 1
ATOM 1021 N N . PHE A 1 133 ? 12.109 -10.171 -47.669 1.00 34.09 133 PHE A N 1
ATOM 1022 C CA . PHE A 1 133 ? 13.486 -9.753 -47.442 1.00 34.09 133 PHE A CA 1
ATOM 1023 C C . PHE A 1 133 ? 14.315 -10.737 -46.589 1.00 34.09 133 PHE A C 1
ATOM 1025 O O . PHE A 1 133 ? 15.507 -10.887 -46.843 1.00 34.09 133 PHE A O 1
ATOM 1032 N N . CYS A 1 134 ? 13.718 -11.451 -45.622 1.00 36.16 134 CYS A N 1
ATOM 1033 C CA . CYS A 1 134 ? 14.485 -12.309 -44.697 1.00 36.16 134 CYS A CA 1
ATOM 1034 C C . CYS A 1 134 ? 14.919 -13.656 -45.306 1.00 36.16 134 CYS A C 1
ATOM 1036 O O . CYS A 1 134 ? 15.980 -14.170 -44.958 1.00 36.16 134 CYS A O 1
ATOM 1038 N N . PHE A 1 135 ? 14.167 -14.210 -46.265 1.00 32.75 135 PHE A N 1
ATOM 1039 C CA . PHE A 1 135 ? 14.483 -15.531 -46.830 1.00 32.75 135 PHE A CA 1
ATOM 1040 C C . PHE A 1 135 ? 15.683 -15.511 -47.800 1.00 32.75 135 PHE A C 1
ATOM 1042 O O . PHE A 1 135 ? 16.412 -16.496 -47.903 1.00 32.75 135 PHE A O 1
ATOM 1049 N N . ARG A 1 136 ? 15.980 -14.370 -48.448 1.00 29.08 136 ARG A N 1
ATOM 1050 C CA . ARG A 1 136 ? 17.147 -14.246 -49.351 1.00 29.08 136 ARG A CA 1
ATOM 1051 C C . ARG A 1 136 ? 18.499 -14.376 -48.642 1.00 29.08 136 ARG A C 1
ATOM 1053 O O . ARG A 1 136 ? 19.479 -14.716 -49.298 1.00 29.08 136 ARG A O 1
ATOM 1060 N N . LEU A 1 137 ? 18.562 -14.146 -47.330 1.00 34.66 137 LEU A N 1
ATOM 1061 C CA . LEU A 1 137 ? 19.802 -14.279 -46.556 1.00 34.66 137 LEU A CA 1
ATOM 1062 C C . LEU A 1 137 ? 20.067 -15.717 -46.082 1.00 34.66 137 LEU A C 1
ATOM 1064 O O . LEU A 1 137 ? 21.218 -16.045 -45.814 1.00 34.66 137 LEU A O 1
ATOM 1068 N N . SER A 1 138 ? 19.048 -16.584 -46.026 1.00 31.94 138 SER A N 1
ATOM 1069 C CA . SER A 1 138 ? 19.214 -17.978 -45.579 1.00 31.94 138 SER A CA 1
ATOM 1070 C C . SER A 1 138 ? 19.524 -18.959 -46.713 1.00 31.94 138 SER A C 1
ATOM 1072 O O . SER A 1 138 ? 20.109 -20.007 -46.457 1.00 31.94 138 SER A O 1
ATOM 1074 N N . SER A 1 139 ? 19.170 -18.644 -47.964 1.00 27.22 139 SER A N 1
ATOM 1075 C CA . SER A 1 139 ? 19.423 -19.534 -49.113 1.00 27.22 139 SER A CA 1
ATOM 1076 C C . SER A 1 139 ? 20.761 -19.284 -49.822 1.00 27.22 139 SER A C 1
ATOM 1078 O O . SER A 1 139 ? 21.113 -20.024 -50.733 1.00 27.22 139 SER A O 1
ATOM 1080 N N . SER A 1 140 ? 21.534 -18.271 -49.414 1.00 27.61 140 SER A N 1
ATOM 1081 C CA . SER A 1 140 ? 22.818 -17.927 -50.036 1.00 27.61 140 SER A CA 1
ATOM 1082 C C . SER A 1 140 ? 23.923 -17.771 -48.990 1.00 27.61 140 SER A C 1
ATOM 1084 O O . SER A 1 140 ? 24.313 -16.649 -48.674 1.00 27.61 140 SER A O 1
ATOM 1086 N N . LYS A 1 141 ? 24.408 -18.905 -48.465 1.00 30.83 141 LYS A N 1
ATOM 1087 C CA . LYS A 1 141 ? 25.799 -19.196 -48.032 1.00 30.83 141 LYS A CA 1
ATOM 1088 C C . LYS A 1 141 ? 25.809 -20.378 -47.051 1.00 30.83 141 LYS A C 1
ATOM 1090 O O . LYS A 1 141 ? 26.149 -20.243 -45.883 1.00 30.83 141 LYS A O 1
ATOM 1095 N N . MET A 1 142 ? 25.501 -21.572 -47.555 1.00 30.77 142 MET A N 1
ATOM 1096 C CA . MET A 1 142 ? 26.171 -22.776 -47.064 1.00 30.77 142 MET A CA 1
ATOM 1097 C C . MET A 1 142 ? 27.476 -22.895 -47.848 1.00 30.77 142 MET A C 1
ATOM 1099 O O . MET A 1 142 ? 27.507 -23.456 -48.937 1.00 30.77 142 MET A O 1
ATOM 1103 N N . ASN A 1 143 ? 28.548 -22.300 -47.330 1.00 25.94 143 ASN A N 1
ATOM 1104 C CA . ASN A 1 143 ? 29.889 -22.737 -47.688 1.00 25.94 143 ASN A CA 1
ATOM 1105 C C . ASN A 1 143 ? 30.855 -22.474 -46.532 1.00 25.94 143 ASN A C 1
ATOM 1107 O O . ASN A 1 143 ? 30.949 -21.362 -46.017 1.00 25.94 143 ASN A O 1
ATOM 1111 N N . LYS A 1 144 ? 31.529 -23.556 -46.133 1.00 30.42 144 LYS A N 1
ATOM 1112 C CA . LYS A 1 144 ? 32.604 -23.657 -45.140 1.00 30.42 144 LYS A CA 1
ATOM 1113 C C . LYS A 1 144 ? 33.573 -22.466 -45.182 1.00 30.42 144 LYS A C 1
ATOM 1115 O O . LYS A 1 144 ? 34.108 -22.195 -46.255 1.00 30.42 144 LYS A O 1
ATOM 1120 N N . ARG A 1 145 ? 33.918 -21.905 -44.010 1.00 24.14 145 ARG A N 1
ATOM 1121 C CA . ARG A 1 145 ? 35.303 -21.747 -43.487 1.00 24.14 145 ARG A CA 1
ATOM 1122 C C . ARG A 1 145 ? 35.373 -20.850 -42.235 1.00 24.14 145 ARG A C 1
ATOM 1124 O O . ARG A 1 145 ? 34.654 -19.861 -42.180 1.00 24.14 145 ARG A O 1
ATOM 1131 N N . ALA A 1 146 ? 36.327 -21.207 -41.358 1.00 24.91 146 ALA A N 1
ATOM 1132 C CA . ALA A 1 146 ? 36.937 -20.462 -40.235 1.00 24.91 146 ALA A CA 1
ATOM 1133 C C . ALA A 1 146 ? 36.006 -20.218 -39.025 1.00 24.91 146 ALA A C 1
ATOM 1135 O O . ALA A 1 146 ? 34.997 -19.542 -39.170 1.00 24.91 146 ALA A O 1
ATOM 1136 N N . LEU A 1 147 ? 36.163 -20.800 -37.826 1.00 27.19 147 LEU A N 1
ATOM 1137 C CA . LEU A 1 147 ? 37.337 -21.112 -36.984 1.00 27.19 147 LEU A CA 1
ATOM 1138 C C . LEU A 1 147 ? 38.302 -19.933 -36.762 1.00 27.19 147 LEU A C 1
ATOM 1140 O O . LEU A 1 147 ? 38.904 -19.439 -37.709 1.00 27.19 147 LEU A O 1
ATOM 1144 N N . ASP A 1 148 ? 38.429 -19.615 -35.471 1.00 24.20 148 ASP A N 1
ATOM 1145 C CA . ASP A 1 148 ? 39.406 -18.795 -34.744 1.00 24.20 148 ASP A CA 1
ATOM 1146 C C . ASP A 1 148 ? 39.171 -17.281 -34.590 1.00 24.20 148 ASP A C 1
ATOM 1148 O O . ASP A 1 148 ? 39.034 -16.542 -35.563 1.00 24.20 148 ASP A O 1
ATOM 1152 N N . ALA A 1 149 ? 39.183 -16.877 -33.307 1.00 25.67 149 ALA A N 1
ATOM 1153 C CA . ALA A 1 149 ? 39.775 -15.670 -32.707 1.00 25.67 149 ALA A CA 1
ATOM 1154 C C . ALA A 1 149 ? 38.883 -14.965 -31.654 1.00 25.67 149 ALA A C 1
ATOM 1156 O O . ALA A 1 149 ? 37.867 -14.346 -31.967 1.00 25.67 149 ALA A O 1
ATOM 1157 N N . ASP A 1 150 ? 39.388 -15.045 -30.417 1.00 25.36 150 ASP A N 1
ATOM 1158 C CA . ASP A 1 150 ? 39.468 -13.999 -29.384 1.00 25.36 150 ASP A CA 1
ATOM 1159 C C . ASP A 1 150 ? 38.440 -13.930 -28.236 1.00 25.36 150 ASP A C 1
ATOM 1161 O O . ASP A 1 150 ? 37.454 -13.192 -28.235 1.00 25.36 150 ASP A O 1
ATOM 1165 N N . ASP A 1 151 ? 38.820 -14.660 -27.179 1.00 23.75 151 ASP A N 1
ATOM 1166 C CA . ASP A 1 151 ? 38.726 -14.296 -25.761 1.00 23.75 151 ASP A CA 1
ATOM 1167 C C . ASP A 1 151 ? 39.361 -12.925 -25.464 1.00 23.75 151 ASP A C 1
ATOM 1169 O O . ASP A 1 151 ? 40.549 -12.750 -25.719 1.00 23.75 151 ASP A O 1
ATOM 1173 N N . ILE A 1 152 ? 38.641 -12.023 -24.777 1.00 26.06 152 ILE A N 1
ATOM 1174 C CA . ILE A 1 152 ? 39.233 -11.065 -23.820 1.00 26.06 152 ILE A CA 1
ATOM 1175 C C . ILE A 1 152 ? 38.296 -10.889 -22.609 1.00 26.06 152 ILE A C 1
ATOM 1177 O O . ILE A 1 152 ? 37.158 -10.429 -22.719 1.00 26.06 152 ILE A O 1
ATOM 1181 N N . GLN A 1 153 ? 38.822 -11.260 -21.437 1.00 24.38 153 GLN A N 1
ATOM 1182 C CA . GLN A 1 153 ? 38.306 -11.005 -20.087 1.00 24.38 153 GLN A CA 1
ATOM 1183 C C . GLN A 1 153 ? 38.609 -9.573 -19.589 1.00 24.38 153 GLN A C 1
ATOM 1185 O O . GLN A 1 153 ? 39.387 -8.850 -20.200 1.00 24.38 153 GLN A O 1
ATOM 1190 N N . VAL A 1 154 ? 38.102 -9.286 -18.373 1.00 23.81 154 VAL A N 1
ATOM 1191 C CA . VAL A 1 154 ? 38.570 -8.338 -17.324 1.00 23.81 154 VAL A CA 1
ATOM 1192 C C . VAL A 1 154 ? 37.575 -7.190 -17.089 1.00 23.81 154 VAL A C 1
ATOM 1194 O O . VAL A 1 154 ? 37.136 -6.548 -18.029 1.00 23.81 154 VAL A O 1
ATOM 1197 N N . ALA A 1 155 ? 37.192 -6.780 -15.876 1.00 25.36 155 ALA A N 1
ATOM 1198 C CA . ALA A 1 155 ? 37.179 -7.320 -14.514 1.00 25.36 155 ALA A CA 1
ATOM 1199 C C . ALA A 1 155 ? 36.418 -6.293 -13.640 1.00 25.36 155 ALA A C 1
ATOM 1201 O O . ALA A 1 155 ? 36.117 -5.176 -14.060 1.00 25.36 155 ALA A O 1
ATOM 1202 N N . ALA A 1 156 ? 36.110 -6.696 -12.412 1.00 24.28 156 ALA A N 1
ATOM 1203 C CA . ALA A 1 156 ? 35.330 -5.980 -11.413 1.00 24.28 156 ALA A CA 1
ATOM 1204 C C . ALA A 1 156 ? 36.002 -4.728 -10.812 1.00 24.28 156 ALA A C 1
ATOM 1206 O O . ALA A 1 156 ? 37.215 -4.689 -10.631 1.00 24.28 156 ALA A O 1
ATOM 1207 N N . VAL A 1 157 ? 35.180 -3.785 -10.330 1.00 24.28 157 VAL A N 1
ATOM 1208 C CA . VAL A 1 157 ? 35.534 -2.869 -9.228 1.00 24.28 157 VAL A CA 1
ATOM 1209 C C . VAL A 1 157 ? 34.327 -2.719 -8.295 1.00 24.28 157 VAL A C 1
ATOM 1211 O O . VAL A 1 157 ? 33.371 -2.010 -8.596 1.00 24.28 157 VAL A O 1
ATOM 1214 N N . ALA A 1 158 ? 34.382 -3.381 -7.138 1.00 25.59 158 ALA A N 1
ATOM 1215 C CA . ALA A 1 158 ? 33.487 -3.150 -6.008 1.00 25.59 158 ALA A CA 1
ATOM 1216 C C . ALA A 1 158 ? 34.247 -2.356 -4.934 1.00 25.59 158 ALA A C 1
ATOM 1218 O O . ALA A 1 158 ? 35.232 -2.846 -4.380 1.00 25.59 158 ALA A O 1
ATOM 1219 N N . LYS A 1 159 ? 33.801 -1.133 -4.621 1.00 28.03 159 LYS A N 1
ATOM 1220 C CA . LYS A 1 159 ? 34.297 -0.361 -3.470 1.00 28.03 159 LYS A CA 1
ATOM 1221 C C . LYS A 1 159 ? 33.372 -0.573 -2.268 1.00 28.03 159 LYS A C 1
ATOM 1223 O O . LYS A 1 159 ? 32.198 -0.223 -2.303 1.00 28.03 159 LYS A O 1
ATOM 1228 N N . LYS A 1 160 ? 33.934 -1.157 -1.207 1.00 27.45 160 LYS A N 1
ATOM 1229 C CA . LYS A 1 160 ? 33.359 -1.317 0.139 1.00 27.45 160 LYS A CA 1
ATOM 1230 C C . LYS A 1 160 ? 33.373 0.038 0.863 1.00 27.45 160 LYS A C 1
ATOM 1232 O O . LYS A 1 160 ? 34.450 0.599 1.051 1.00 27.45 160 LYS A O 1
ATOM 1237 N N . CYS A 1 161 ? 32.225 0.527 1.332 1.00 25.70 161 CYS A N 1
ATOM 1238 C CA . CYS A 1 161 ? 32.165 1.592 2.340 1.00 25.70 161 CYS A CA 1
ATOM 1239 C C . CYS A 1 161 ? 32.153 0.970 3.745 1.00 25.70 161 CYS A C 1
ATOM 1241 O O . CYS A 1 161 ? 31.291 0.152 4.063 1.00 25.70 161 CYS A O 1
ATOM 1243 N N . LYS A 1 162 ? 33.139 1.347 4.568 1.00 24.84 162 LYS A N 1
ATOM 1244 C CA . LYS A 1 162 ? 33.225 1.069 6.010 1.00 24.84 162 LYS A CA 1
ATOM 1245 C C . LYS A 1 162 ? 32.265 2.005 6.751 1.00 24.84 162 LYS A C 1
ATOM 1247 O O . LYS A 1 162 ? 32.358 3.216 6.583 1.00 24.84 162 LYS A O 1
ATOM 1252 N N . VAL A 1 163 ? 31.391 1.449 7.585 1.00 30.00 163 VAL A N 1
ATOM 1253 C CA . VAL A 1 163 ? 30.618 2.194 8.588 1.00 30.00 163 VAL A CA 1
ATOM 1254 C C . VAL A 1 163 ? 31.375 2.095 9.911 1.00 30.00 163 VAL A C 1
ATOM 1256 O O . VAL A 1 163 ? 31.625 0.992 10.391 1.00 30.00 163 VAL A O 1
ATOM 1259 N N . ASN A 1 164 ? 31.756 3.240 10.477 1.00 25.52 164 ASN A N 1
ATOM 1260 C CA . ASN A 1 164 ? 32.272 3.343 11.840 1.00 25.52 164 ASN A CA 1
ATOM 1261 C C . ASN A 1 164 ? 31.084 3.330 12.813 1.00 25.52 164 ASN A C 1
ATOM 1263 O O . ASN A 1 164 ? 30.285 4.264 12.816 1.00 25.52 164 ASN A O 1
ATOM 1267 N N . GLN A 1 165 ? 30.975 2.288 13.636 1.00 31.45 165 GLN A N 1
ATOM 1268 C CA . GLN A 1 165 ? 30.182 2.310 14.864 1.00 31.45 165 GLN A CA 1
ATOM 1269 C C . GLN A 1 165 ? 31.109 2.678 16.021 1.00 31.45 165 GLN A C 1
ATOM 1271 O O . GLN A 1 165 ? 32.105 2.000 16.260 1.00 31.45 165 GLN A O 1
ATOM 1276 N N . GLY A 1 166 ? 30.776 3.752 16.730 1.00 22.89 166 GLY A N 1
ATOM 1277 C CA . GLY A 1 166 ? 31.357 4.089 18.021 1.00 22.89 166 GLY A CA 1
ATOM 1278 C C . GLY A 1 166 ? 30.229 4.272 19.024 1.00 22.89 166 GLY A C 1
ATOM 1279 O O . GLY A 1 166 ? 29.607 5.325 19.046 1.00 22.89 166 GLY A O 1
ATOM 1280 N N . PHE A 1 167 ? 29.968 3.250 19.833 1.00 28.38 167 PHE A N 1
ATOM 1281 C CA . PHE A 1 167 ? 29.351 3.404 21.146 1.00 28.38 167 PHE A CA 1
ATOM 1282 C C . PHE A 1 167 ? 30.140 2.531 22.117 1.00 28.38 167 PHE A C 1
ATOM 1284 O O . PHE A 1 167 ? 30.297 1.330 21.924 1.00 28.38 167 PHE A O 1
ATOM 1291 N N . ASN A 1 168 ? 30.726 3.210 23.096 1.00 23.83 168 ASN A N 1
ATOM 1292 C CA . ASN A 1 168 ? 31.667 2.702 24.075 1.00 23.83 168 ASN A CA 1
ATOM 1293 C C . ASN A 1 168 ? 30.880 2.232 25.307 1.00 23.83 168 ASN A C 1
ATOM 1295 O O . ASN A 1 168 ? 30.217 3.051 25.940 1.00 23.83 168 ASN A O 1
ATOM 1299 N N . VAL A 1 169 ? 30.948 0.943 25.641 1.00 28.27 169 VAL A N 1
ATOM 1300 C CA . VAL A 1 169 ? 30.541 0.404 26.948 1.00 28.27 169 VAL A CA 1
ATOM 1301 C C . VAL A 1 169 ? 31.638 -0.565 27.389 1.00 28.27 169 VAL A C 1
ATOM 1303 O O . VAL A 1 169 ? 32.029 -1.450 26.631 1.00 28.27 169 VAL A O 1
ATOM 1306 N N . GLN A 1 170 ? 32.184 -0.327 28.582 1.00 27.61 170 GLN A N 1
ATOM 1307 C CA . GLN A 1 170 ? 33.283 -1.089 29.180 1.00 27.61 170 GLN A CA 1
ATOM 1308 C C . GLN A 1 170 ? 32.909 -2.556 29.480 1.00 27.61 170 GLN A C 1
ATOM 1310 O O . GLN A 1 170 ? 31.729 -2.851 29.679 1.00 27.61 170 GLN A O 1
ATOM 1315 N N . PRO A 1 171 ? 33.900 -3.471 29.538 1.00 26.95 171 PRO A N 1
ATOM 1316 C CA . PRO A 1 171 ? 33.665 -4.906 29.635 1.00 26.95 171 PRO A CA 1
ATOM 1317 C C . PRO A 1 171 ? 33.528 -5.366 31.093 1.00 26.95 171 PRO A C 1
ATOM 1319 O O . PRO A 1 171 ? 34.355 -5.034 31.941 1.00 26.95 171 PRO A O 1
ATOM 1322 N N . GLY A 1 172 ? 32.500 -6.169 31.360 1.00 25.52 172 GLY A N 1
ATOM 1323 C CA . GLY A 1 172 ? 32.425 -7.050 32.522 1.00 25.52 172 GLY A CA 1
ATOM 1324 C C . GLY A 1 172 ? 32.612 -8.492 32.058 1.00 25.52 172 GLY A C 1
ATOM 1325 O O . GLY A 1 172 ? 31.880 -8.956 31.184 1.00 25.52 172 GLY A O 1
ATOM 1326 N N . ASP A 1 173 ? 33.616 -9.163 32.617 1.00 26.55 173 ASP A N 1
ATOM 1327 C CA . ASP A 1 173 ? 33.958 -10.563 32.374 1.00 26.55 173 ASP A CA 1
ATOM 1328 C C . ASP A 1 173 ? 32.801 -11.502 32.719 1.00 26.55 173 ASP A C 1
ATOM 1330 O O . ASP A 1 173 ? 32.446 -11.617 33.885 1.00 26.55 173 ASP A O 1
ATOM 1334 N N . HIS A 1 174 ? 32.298 -12.254 31.737 1.00 31.56 174 HIS A N 1
ATOM 1335 C CA . HIS A 1 174 ? 31.755 -13.594 31.962 1.00 31.56 174 HIS A CA 1
ATOM 1336 C C . HIS A 1 174 ? 31.936 -14.456 30.707 1.00 31.56 174 HIS A C 1
ATOM 1338 O O . HIS A 1 174 ? 31.389 -14.186 29.640 1.00 31.56 174 HIS A O 1
ATOM 1344 N N . SER A 1 175 ? 32.726 -15.519 30.857 1.00 26.47 175 SER A N 1
ATOM 1345 C CA . SER A 1 175 ? 32.900 -16.592 29.883 1.00 26.47 175 SER A CA 1
ATOM 1346 C C . SER A 1 175 ? 31.589 -17.352 29.677 1.00 26.47 175 SER A C 1
ATOM 1348 O O . SER A 1 175 ? 31.090 -17.948 30.633 1.00 26.47 175 SER A O 1
ATOM 1350 N N . ILE A 1 176 ? 31.072 -17.412 28.447 1.00 29.78 176 ILE A N 1
ATOM 1351 C CA . ILE A 1 176 ? 30.066 -18.407 28.057 1.00 29.78 176 ILE A CA 1
ATOM 1352 C C . ILE A 1 176 ? 30.431 -19.008 26.698 1.00 29.78 176 ILE A C 1
ATOM 1354 O O . ILE A 1 176 ? 30.842 -18.337 25.755 1.00 29.78 176 ILE A O 1
ATOM 1358 N N . THR A 1 177 ? 30.324 -20.328 26.689 1.00 26.72 177 THR A N 1
ATOM 1359 C CA . THR A 1 177 ? 30.619 -21.312 25.660 1.00 26.72 177 THR A CA 1
ATOM 1360 C C . THR A 1 177 ? 29.788 -21.155 24.387 1.00 26.72 177 THR A C 1
ATOM 1362 O O . THR A 1 177 ? 28.638 -20.730 24.412 1.00 26.72 177 THR A O 1
ATOM 1365 N N . SER A 1 178 ? 30.386 -21.571 23.272 1.00 33.97 178 SER A N 1
ATOM 1366 C CA . SER A 1 178 ? 29.795 -21.656 21.937 1.00 33.97 178 SER A CA 1
ATOM 1367 C C . SER A 1 178 ? 28.521 -22.507 21.887 1.00 33.97 178 SER A C 1
ATOM 1369 O O . SER A 1 178 ? 28.570 -23.664 22.309 1.00 33.97 178 SER A O 1
ATOM 1371 N N . ASN A 1 179 ? 27.438 -21.971 21.310 1.00 30.45 179 ASN A N 1
ATOM 1372 C CA . ASN A 1 179 ? 26.602 -22.581 20.255 1.00 30.45 179 ASN A CA 1
ATOM 1373 C C . ASN A 1 179 ? 25.316 -21.748 20.016 1.00 30.45 179 ASN A C 1
ATOM 1375 O O . ASN A 1 179 ? 24.675 -21.323 20.968 1.00 30.45 179 ASN A O 1
ATOM 1379 N N . ASP A 1 180 ? 24.944 -21.584 18.735 1.00 32.09 180 ASP A N 1
ATOM 1380 C CA . ASP A 1 180 ? 23.658 -21.079 18.193 1.00 32.09 180 ASP A CA 1
ATOM 1381 C C . ASP A 1 180 ? 23.306 -19.567 18.224 1.00 32.09 180 ASP A C 1
ATOM 1383 O O . ASP A 1 180 ? 22.265 -19.158 18.727 1.00 32.09 180 ASP A O 1
ATOM 1387 N N . ASP A 1 181 ? 24.076 -18.737 17.502 1.00 28.98 181 ASP A N 1
ATOM 1388 C CA . ASP A 1 181 ? 23.789 -17.299 17.269 1.00 28.98 181 ASP A CA 1
ATOM 1389 C C . ASP A 1 181 ? 23.284 -16.956 15.847 1.00 28.98 181 ASP A C 1
ATOM 1391 O O . ASP A 1 181 ? 23.773 -16.041 15.175 1.00 28.98 181 ASP A O 1
ATOM 1395 N N . ARG A 1 182 ? 22.278 -17.671 15.327 1.00 34.84 182 ARG A N 1
ATOM 1396 C CA . ARG A 1 182 ? 21.587 -17.259 14.083 1.00 34.84 182 ARG A CA 1
ATOM 1397 C C . ARG A 1 182 ? 20.082 -17.515 14.146 1.00 34.84 182 ARG A C 1
ATOM 1399 O O . ARG A 1 182 ? 19.635 -18.504 13.580 1.00 34.84 182 ARG A O 1
ATOM 1406 N N . ASN A 1 183 ? 19.322 -16.624 14.807 1.00 35.31 183 ASN A N 1
ATOM 1407 C CA . ASN A 1 183 ? 17.948 -16.189 14.428 1.00 35.31 183 ASN A CA 1
ATOM 1408 C C . ASN A 1 183 ? 17.118 -15.496 15.539 1.00 35.31 183 ASN A C 1
ATOM 1410 O O . ASN A 1 183 ? 15.891 -15.489 15.455 1.00 35.31 183 ASN A O 1
ATOM 1414 N N . GLN A 1 184 ? 17.711 -14.839 16.539 1.00 37.91 184 GLN A N 1
ATOM 1415 C CA . GLN A 1 184 ? 16.943 -13.907 17.383 1.00 37.91 184 GLN A CA 1
ATOM 1416 C C . GLN A 1 184 ? 17.053 -12.480 16.836 1.00 37.91 184 GLN A C 1
ATOM 1418 O O . GLN A 1 184 ? 17.875 -11.680 17.269 1.00 37.91 184 GLN A O 1
ATOM 1423 N N . LEU A 1 185 ? 16.232 -12.151 15.835 1.00 51.19 185 LEU A N 1
ATOM 1424 C CA . LEU A 1 185 ? 15.936 -10.748 15.557 1.00 51.19 185 LEU A CA 1
ATOM 1425 C C . LEU A 1 185 ? 14.993 -10.288 16.679 1.00 51.19 185 LEU A C 1
ATOM 1427 O O . LEU A 1 185 ? 13.828 -10.679 16.680 1.00 51.19 185 LEU A O 1
ATOM 1431 N N . ASN A 1 186 ? 15.514 -9.548 17.660 1.00 61.09 186 ASN A N 1
ATOM 1432 C CA . ASN A 1 186 ? 14.744 -9.048 18.804 1.00 61.09 186 ASN A CA 1
ATOM 1433 C C . ASN A 1 186 ? 13.412 -8.430 18.338 1.00 61.09 186 ASN A C 1
ATOM 1435 O O . ASN A 1 186 ? 13.402 -7.597 17.428 1.00 61.09 186 ASN A O 1
ATOM 1439 N N . SER A 1 187 ? 12.294 -8.844 18.944 1.00 70.69 187 SER A N 1
ATOM 1440 C CA . SER A 1 187 ? 10.961 -8.321 18.622 1.00 70.69 187 SER A CA 1
ATOM 1441 C C . SER A 1 187 ? 10.914 -6.807 18.841 1.00 70.69 187 SER A C 1
ATOM 1443 O O . SER A 1 187 ? 11.303 -6.322 19.905 1.00 70.69 187 SER A O 1
ATOM 1445 N N . ILE A 1 188 ? 10.434 -6.059 17.847 1.00 86.94 188 ILE A N 1
ATOM 1446 C CA . ILE A 1 188 ? 10.327 -4.597 17.920 1.00 86.94 188 ILE A CA 1
ATOM 1447 C C . ILE A 1 188 ? 9.201 -4.223 18.890 1.00 86.94 188 ILE A C 1
ATOM 1449 O O . ILE A 1 188 ? 8.045 -4.569 18.659 1.00 86.94 188 ILE A O 1
ATOM 1453 N N . THR A 1 189 ? 9.528 -3.480 19.952 1.00 89.50 189 THR A N 1
ATOM 1454 C CA . THR A 1 189 ? 8.524 -2.969 20.900 1.00 89.50 189 THR A CA 1
ATOM 1455 C C . T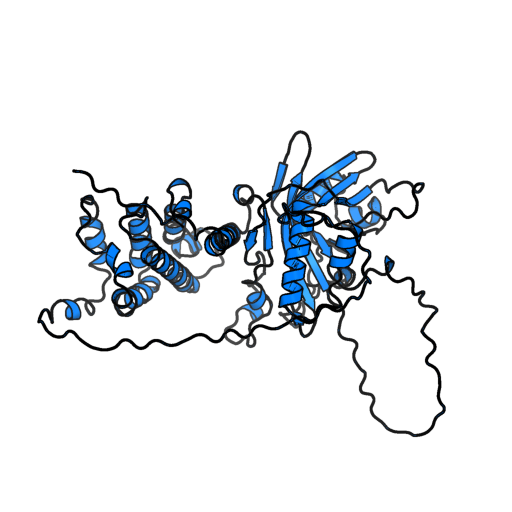HR A 1 189 ? 7.669 -1.861 20.280 1.00 89.50 189 THR A C 1
ATOM 1457 O O . THR A 1 189 ? 8.024 -1.275 19.253 1.00 89.50 189 THR A O 1
ATOM 1460 N N . THR A 1 190 ? 6.547 -1.532 20.920 1.00 89.00 190 THR A N 1
ATOM 1461 C CA . THR A 1 190 ? 5.657 -0.439 20.496 1.00 89.00 190 THR A CA 1
ATOM 1462 C C . THR A 1 190 ? 6.385 0.907 20.439 1.00 89.00 190 THR A C 1
ATOM 1464 O O . THR A 1 190 ? 6.264 1.636 19.456 1.00 89.00 190 THR A O 1
ATOM 1467 N N . GLU A 1 191 ? 7.200 1.208 21.449 1.00 88.06 191 GLU A N 1
ATOM 1468 C CA . GLU A 1 191 ? 7.971 2.451 21.568 1.00 88.06 191 GLU A CA 1
ATOM 1469 C C . GLU A 1 191 ? 9.040 2.519 20.478 1.00 88.06 191 GLU A C 1
ATOM 1471 O O . GLU A 1 191 ? 9.217 3.546 19.820 1.00 88.06 191 GLU A O 1
ATOM 1476 N N . SER A 1 192 ? 9.704 1.386 20.232 1.00 91.62 192 SER A N 1
ATOM 1477 C CA . SER A 1 192 ? 10.687 1.254 19.162 1.00 91.62 192 SER A CA 1
ATOM 1478 C C . SER A 1 192 ? 10.033 1.496 17.801 1.00 91.62 192 SER A C 1
ATOM 1480 O O . SER A 1 192 ? 10.556 2.266 16.998 1.00 91.62 192 SER A O 1
ATOM 1482 N N . LEU A 1 193 ? 8.857 0.910 17.537 1.00 94.25 193 LEU A N 1
ATOM 1483 C CA . LEU A 1 193 ? 8.115 1.166 16.302 1.00 94.25 193 LEU A CA 1
ATOM 1484 C C . LEU A 1 193 ? 7.733 2.643 16.168 1.00 94.25 193 LEU A C 1
ATOM 1486 O O . LEU A 1 193 ? 7.911 3.208 15.092 1.00 94.25 193 LEU A O 1
ATOM 1490 N N . GLN A 1 194 ? 7.252 3.281 17.235 1.00 93.50 194 GLN A N 1
ATOM 1491 C CA . GLN A 1 194 ? 6.885 4.697 17.211 1.00 93.50 194 GLN A CA 1
ATOM 1492 C C . GLN A 1 194 ? 8.076 5.592 16.832 1.00 93.50 194 GLN A C 1
ATOM 1494 O O . GLN A 1 194 ? 7.924 6.485 15.998 1.00 93.50 194 GLN A O 1
ATOM 1499 N N . GLN A 1 195 ? 9.270 5.311 17.362 1.00 93.06 195 GLN A N 1
ATOM 1500 C CA . GLN A 1 195 ? 10.507 6.009 16.988 1.00 93.06 195 GLN A CA 1
ATOM 1501 C C . GLN A 1 195 ? 10.903 5.756 15.525 1.00 93.06 195 GLN A C 1
ATOM 1503 O O . GLN A 1 195 ? 11.356 6.665 14.832 1.00 93.06 195 GLN A O 1
ATOM 1508 N N . LEU A 1 196 ? 10.696 4.535 15.017 1.00 95.50 196 LEU A N 1
ATOM 1509 C CA . LEU A 1 196 ? 10.982 4.183 13.622 1.00 95.50 196 LEU A CA 1
ATOM 1510 C C . LEU A 1 196 ? 10.100 4.932 12.604 1.00 95.50 196 LEU A C 1
ATOM 1512 O O . LEU A 1 196 ? 10.457 4.967 11.424 1.00 95.50 196 LEU A O 1
ATOM 1516 N N . LEU A 1 197 ? 8.970 5.513 13.029 1.00 96.38 197 LEU A N 1
ATOM 1517 C CA . LEU A 1 197 ? 8.078 6.305 12.173 1.00 96.38 197 LEU A CA 1
ATOM 1518 C C . LEU A 1 197 ? 8.541 7.761 11.980 1.00 96.38 197 LEU A C 1
ATOM 1520 O O . LEU A 1 197 ? 7.946 8.466 11.160 1.00 96.38 197 LEU A O 1
ATOM 1524 N N . ASP A 1 198 ? 9.585 8.214 12.683 1.00 95.38 198 ASP A N 1
ATOM 1525 C CA . ASP A 1 198 ? 10.220 9.514 12.440 1.00 95.38 198 ASP A CA 1
ATOM 1526 C C . ASP A 1 198 ? 11.283 9.414 11.331 1.00 95.38 198 ASP A C 1
ATOM 1528 O O . ASP A 1 198 ? 12.283 8.696 11.428 1.00 95.38 198 ASP A O 1
ATOM 1532 N N . PHE A 1 199 ? 11.056 10.157 10.247 1.00 94.94 199 PHE A N 1
ATOM 1533 C CA . PHE A 1 199 ? 11.918 10.199 9.061 1.00 94.94 199 PHE A CA 1
ATOM 1534 C C . PHE A 1 199 ? 12.695 11.523 8.949 1.00 94.94 199 PHE A C 1
ATOM 1536 O O . PHE A 1 199 ? 13.341 11.784 7.928 1.00 94.94 199 PHE A O 1
ATOM 1543 N N . SER A 1 200 ? 12.669 12.372 9.981 1.00 92.50 200 SER A N 1
ATOM 1544 C CA . SER A 1 200 ? 13.328 13.689 9.990 1.00 92.50 200 SER A CA 1
ATOM 1545 C C . SER A 1 200 ? 14.822 13.601 9.721 1.00 92.50 200 SER A C 1
ATOM 1547 O O . SER A 1 200 ? 15.339 14.351 8.888 1.00 92.50 200 SER A O 1
ATOM 1549 N N . HIS A 1 201 ? 15.484 12.639 10.363 1.00 91.69 201 HIS A N 1
ATOM 1550 C CA . HIS A 1 201 ? 16.940 12.500 10.371 1.00 91.69 201 HIS A CA 1
ATOM 1551 C C . HIS A 1 201 ? 17.516 11.695 9.194 1.00 91.69 201 HIS A C 1
ATOM 1553 O O . HIS A 1 201 ? 18.733 11.581 9.080 1.00 91.69 201 HIS A O 1
ATOM 1559 N N . LEU A 1 202 ? 16.682 11.129 8.314 1.00 92.94 202 LEU A N 1
ATOM 1560 C CA . LEU A 1 202 ? 17.156 10.305 7.194 1.00 92.94 202 LEU A CA 1
ATOM 1561 C C . LEU A 1 202 ? 17.478 11.172 5.974 1.00 92.94 202 LEU A C 1
ATOM 1563 O O . LEU A 1 202 ? 16.583 11.779 5.400 1.00 92.94 202 LEU A O 1
ATOM 1567 N N . SER A 1 203 ? 18.739 11.237 5.561 1.00 91.00 203 SER A N 1
ATOM 1568 C CA . SER A 1 203 ? 19.191 12.167 4.516 1.00 91.00 203 SER A CA 1
ATOM 1569 C C . SER A 1 203 ? 19.270 11.569 3.111 1.00 91.00 203 SER A C 1
ATOM 1571 O O . SER A 1 203 ? 19.382 12.327 2.149 1.00 91.00 203 SER A O 1
ATOM 1573 N N . ASP A 1 204 ? 19.164 10.249 2.952 1.00 91.62 204 ASP A N 1
ATOM 1574 C CA . ASP A 1 204 ? 19.286 9.581 1.654 1.00 91.62 204 ASP A CA 1
ATOM 1575 C C . ASP A 1 204 ? 18.203 8.518 1.394 1.00 91.62 204 ASP A C 1
ATOM 1577 O O . ASP A 1 204 ? 17.611 7.927 2.304 1.00 91.62 204 ASP A O 1
ATOM 1581 N N . GLU A 1 205 ? 17.951 8.262 0.107 1.00 90.81 205 GLU A N 1
ATOM 1582 C CA . GLU A 1 205 ? 16.919 7.328 -0.352 1.00 90.81 205 GLU A CA 1
ATOM 1583 C C . GLU A 1 205 ? 17.187 5.877 0.093 1.00 90.81 205 GLU A C 1
ATOM 1585 O O . GLU A 1 205 ? 16.238 5.125 0.336 1.00 90.81 205 GLU A O 1
ATOM 1590 N N . GLN A 1 206 ? 18.451 5.466 0.238 1.00 92.81 206 GLN A N 1
ATOM 1591 C CA . GLN A 1 206 ? 18.791 4.102 0.639 1.00 92.81 206 GLN A CA 1
ATOM 1592 C C . GLN A 1 206 ? 18.469 3.862 2.118 1.00 92.81 206 GLN A C 1
ATOM 1594 O O . GLN A 1 206 ? 17.866 2.837 2.444 1.00 92.81 206 GLN A O 1
ATOM 1599 N N . CYS A 1 207 ? 18.784 4.816 2.995 1.00 95.12 207 CYS A N 1
ATOM 1600 C CA . CYS A 1 207 ? 18.393 4.791 4.402 1.00 95.12 207 CYS A CA 1
ATOM 1601 C C . CYS A 1 207 ? 16.871 4.845 4.572 1.00 95.12 207 CYS A C 1
ATOM 1603 O O . CYS A 1 207 ? 16.320 4.102 5.386 1.00 95.12 207 CYS A O 1
ATOM 1605 N N . ILE A 1 208 ? 16.171 5.654 3.768 1.00 95.94 208 ILE A N 1
ATOM 1606 C CA . ILE A 1 208 ? 14.699 5.692 3.754 1.00 95.94 208 ILE A CA 1
ATOM 1607 C C . ILE A 1 208 ? 14.129 4.327 3.371 1.00 95.94 208 ILE A C 1
ATOM 1609 O O . ILE A 1 208 ? 13.260 3.805 4.070 1.00 95.94 208 ILE A O 1
ATOM 1613 N N . LYS A 1 209 ? 14.646 3.708 2.303 1.00 95.44 209 LYS A N 1
ATOM 1614 C CA . LYS A 1 209 ? 14.217 2.368 1.902 1.00 95.44 209 LYS A CA 1
ATOM 1615 C C . LYS A 1 209 ? 14.500 1.340 3.003 1.00 95.44 209 LYS A C 1
ATOM 1617 O O . LYS A 1 209 ? 13.619 0.541 3.305 1.00 95.44 209 LYS A O 1
ATOM 1622 N N . ALA A 1 210 ? 15.694 1.349 3.593 1.00 96.44 210 ALA A N 1
ATOM 1623 C CA . ALA A 1 210 ? 16.043 0.423 4.667 1.00 96.44 210 ALA A CA 1
ATOM 1624 C C . ALA A 1 210 ? 15.097 0.587 5.868 1.00 96.44 210 ALA A C 1
ATOM 1626 O O . ALA A 1 210 ? 14.627 -0.404 6.426 1.00 96.44 210 ALA A O 1
ATOM 1627 N N . ARG A 1 211 ? 14.729 1.829 6.216 1.00 97.12 211 ARG A N 1
ATOM 1628 C CA . ARG A 1 211 ? 13.715 2.095 7.241 1.00 97.12 211 ARG A CA 1
ATOM 1629 C C . ARG A 1 211 ? 12.339 1.567 6.831 1.00 97.12 211 ARG A C 1
ATOM 1631 O O . ARG A 1 211 ? 11.681 0.953 7.666 1.00 97.12 211 ARG A O 1
ATOM 1638 N N . PHE A 1 212 ? 11.916 1.730 5.573 1.00 97.94 212 PHE A N 1
ATOM 1639 C CA . PHE A 1 212 ? 10.678 1.110 5.077 1.00 97.94 212 PHE A CA 1
ATOM 1640 C C . PHE A 1 212 ? 10.707 -0.409 5.233 1.00 97.94 212 PHE A C 1
ATOM 1642 O O . PHE A 1 212 ? 9.711 -0.973 5.674 1.00 97.94 212 PHE A O 1
ATOM 1649 N N . ASP A 1 213 ? 11.827 -1.067 4.916 1.00 96.88 213 ASP A N 1
ATOM 1650 C CA . ASP A 1 213 ? 11.967 -2.514 5.085 1.00 96.88 213 ASP A CA 1
ATOM 1651 C C . ASP A 1 213 ? 11.771 -2.903 6.567 1.00 96.88 213 ASP A C 1
ATOM 1653 O O . ASP A 1 213 ? 10.983 -3.801 6.861 1.00 96.88 213 ASP A O 1
ATOM 1657 N N . VAL A 1 214 ? 12.415 -2.207 7.513 1.00 96.50 214 VAL A N 1
ATOM 1658 C CA . VAL A 1 214 ? 12.279 -2.482 8.961 1.00 96.50 214 VAL A CA 1
ATOM 1659 C C . VAL A 1 214 ? 10.845 -2.252 9.451 1.00 96.50 214 VAL A C 1
ATOM 1661 O O . VAL A 1 214 ? 10.265 -3.129 10.089 1.00 96.50 214 VAL A O 1
ATOM 1664 N N . VAL A 1 215 ? 10.243 -1.108 9.112 1.00 97.56 215 VAL A N 1
ATOM 1665 C CA . VAL A 1 215 ? 8.873 -0.767 9.528 1.00 97.56 215 VAL A CA 1
ATOM 1666 C C . VAL A 1 215 ? 7.854 -1.730 8.914 1.00 97.56 215 VAL A C 1
ATOM 1668 O O . VAL A 1 215 ? 6.928 -2.161 9.596 1.00 97.56 215 VAL A O 1
ATOM 1671 N N . ALA A 1 216 ? 8.030 -2.124 7.648 1.00 97.31 216 ALA A N 1
ATOM 1672 C CA . ALA A 1 216 ? 7.176 -3.119 7.003 1.00 97.31 216 ALA A CA 1
ATOM 1673 C C . ALA A 1 216 ? 7.256 -4.476 7.707 1.00 97.31 216 ALA A C 1
ATOM 1675 O O . ALA A 1 216 ? 6.227 -5.123 7.891 1.00 97.31 216 ALA A O 1
ATOM 1676 N N . ASN A 1 217 ? 8.466 -4.902 8.092 1.00 94.94 217 ASN A N 1
ATOM 1677 C CA . ASN A 1 217 ? 8.664 -6.145 8.832 1.00 94.94 217 ASN A CA 1
ATOM 1678 C C . ASN A 1 217 ? 7.918 -6.116 10.164 1.00 94.94 217 ASN A C 1
ATOM 1680 O O . ASN A 1 217 ? 7.138 -7.033 10.409 1.00 94.94 217 ASN A O 1
ATOM 1684 N N . ALA A 1 218 ? 8.084 -5.047 10.946 1.00 95.06 218 ALA A N 1
ATOM 1685 C CA . ALA A 1 218 ? 7.376 -4.873 12.210 1.00 95.06 218 ALA A CA 1
ATOM 1686 C C . ALA A 1 218 ? 5.854 -4.924 12.006 1.00 95.06 218 ALA A C 1
ATOM 1688 O O . ALA A 1 218 ? 5.172 -5.778 12.563 1.00 95.06 218 ALA A O 1
ATOM 1689 N N . LEU A 1 219 ? 5.310 -4.066 11.136 1.00 96.19 219 LEU A N 1
ATOM 1690 C CA . LEU A 1 219 ? 3.861 -3.945 10.944 1.00 96.19 219 LEU A CA 1
ATOM 1691 C C . LEU A 1 219 ? 3.197 -5.218 10.403 1.00 96.19 219 LEU A C 1
ATOM 1693 O O . LEU A 1 219 ? 2.049 -5.490 10.735 1.00 96.19 219 LEU A O 1
ATOM 1697 N N . LEU A 1 220 ? 3.878 -5.981 9.543 1.00 95.75 220 LEU A N 1
ATOM 1698 C CA . LEU A 1 220 ? 3.306 -7.190 8.936 1.00 95.75 220 LEU A CA 1
ATOM 1699 C C . LEU A 1 220 ? 3.469 -8.445 9.805 1.00 95.75 220 LEU A C 1
ATOM 1701 O O . LEU A 1 220 ? 2.746 -9.416 9.573 1.00 95.75 220 LEU A O 1
ATOM 1705 N N . ARG A 1 221 ? 4.422 -8.465 10.748 1.00 93.25 221 ARG A N 1
ATOM 1706 C CA . ARG A 1 221 ? 4.743 -9.651 11.568 1.00 93.25 221 ARG A CA 1
ATOM 1707 C C . ARG A 1 221 ? 4.360 -9.511 13.031 1.00 93.25 221 ARG A C 1
ATOM 1709 O O . ARG A 1 221 ? 3.854 -10.474 13.599 1.00 93.25 221 ARG A O 1
ATOM 1716 N N . ASP A 1 222 ? 4.625 -8.344 13.603 1.00 93.06 222 ASP A N 1
ATOM 1717 C CA . ASP A 1 222 ? 4.686 -8.141 15.052 1.00 93.06 222 ASP A CA 1
ATOM 1718 C C . ASP A 1 222 ? 3.549 -7.247 15.556 1.00 93.06 222 ASP A C 1
ATOM 1720 O O . ASP A 1 222 ? 3.386 -7.065 16.758 1.00 93.06 222 ASP A O 1
ATOM 1724 N N . PHE A 1 223 ? 2.735 -6.684 14.657 1.00 94.94 223 PHE A N 1
ATOM 1725 C CA . PHE A 1 223 ? 1.637 -5.797 15.027 1.00 94.94 223 PHE A CA 1
ATOM 1726 C C . PHE A 1 223 ? 0.322 -6.194 14.364 1.00 94.94 223 PHE A C 1
ATOM 1728 O O . PHE A 1 223 ? 0.244 -6.512 13.176 1.00 94.94 223 PHE A O 1
ATOM 1735 N N . HIS A 1 224 ? -0.743 -6.105 15.151 1.00 95.19 224 HIS A N 1
ATOM 1736 C CA . HIS A 1 224 ? -2.118 -6.076 14.677 1.00 95.19 224 HIS A CA 1
ATOM 1737 C C . HIS A 1 224 ? -2.659 -4.661 14.828 1.00 95.19 224 HIS A C 1
ATOM 1739 O O . HIS A 1 224 ? -2.236 -3.917 15.713 1.00 95.19 224 HIS A O 1
ATOM 1745 N N . PHE A 1 225 ? -3.621 -4.286 13.992 1.00 93.69 225 PHE A N 1
ATOM 1746 C CA . PHE A 1 225 ? -4.430 -3.111 14.290 1.00 93.69 225 PHE A CA 1
ATOM 1747 C C . PHE A 1 225 ? -5.722 -3.571 14.969 1.00 93.69 225 PHE A C 1
ATOM 1749 O O . PHE A 1 225 ? -6.334 -4.561 14.563 1.00 93.69 225 PHE A O 1
ATOM 1756 N N . VAL A 1 226 ? -6.120 -2.864 16.020 1.00 96.00 226 VAL A N 1
ATOM 1757 C CA . VAL A 1 226 ? -7.271 -3.190 16.857 1.00 96.00 226 VAL A CA 1
ATOM 1758 C C . VAL A 1 226 ? -8.249 -2.035 16.810 1.00 96.00 226 VAL A C 1
ATOM 1760 O O . VAL A 1 226 ? -7.886 -0.886 17.066 1.00 96.00 226 VAL A O 1
ATOM 1763 N N . LEU A 1 227 ? -9.493 -2.352 16.466 1.00 96.50 227 LEU A N 1
ATOM 1764 C CA . LEU A 1 227 ? -10.617 -1.436 16.569 1.00 96.50 227 LEU A CA 1
ATOM 1765 C C . LEU A 1 227 ? -11.406 -1.785 17.831 1.00 96.50 227 LEU A C 1
ATOM 1767 O O . LEU A 1 227 ? -12.040 -2.840 17.890 1.00 96.50 227 LEU A O 1
ATOM 1771 N N . LYS A 1 228 ? -11.368 -0.893 18.817 1.00 95.00 228 LYS A N 1
ATOM 1772 C CA . LYS A 1 228 ? -12.210 -0.936 20.010 1.00 95.00 228 LYS A CA 1
ATOM 1773 C C . LYS A 1 228 ? -13.471 -0.116 19.753 1.00 95.00 228 LYS A C 1
ATOM 1775 O O . LYS A 1 228 ? -13.385 1.057 19.384 1.00 95.00 228 LYS A O 1
ATOM 1780 N N . CYS A 1 229 ? -14.627 -0.742 19.932 1.00 94.25 229 CYS A N 1
ATOM 1781 C CA . CYS A 1 229 ? -15.941 -0.112 19.912 1.00 94.25 229 CYS A CA 1
ATOM 1782 C C . CYS A 1 229 ? -16.693 -0.546 21.171 1.00 94.25 229 CYS A C 1
ATOM 1784 O O . CYS A 1 229 ? -17.124 -1.691 21.290 1.00 94.25 229 CYS A O 1
ATOM 1786 N N . GLU A 1 230 ? -16.822 0.377 22.113 1.00 90.62 230 GLU A N 1
ATOM 1787 C CA . GLU A 1 230 ? -17.327 0.161 23.465 1.00 90.62 230 GLU A CA 1
ATOM 1788 C C . GLU A 1 230 ? -16.558 -0.974 24.157 1.00 90.62 230 GLU A C 1
ATOM 1790 O O . GLU A 1 230 ? -15.360 -0.847 24.420 1.00 90.62 230 GLU A O 1
ATOM 1795 N N . ASN A 1 231 ? -17.233 -2.095 24.407 1.00 90.06 231 ASN A N 1
ATOM 1796 C CA . ASN A 1 231 ? -16.673 -3.271 25.074 1.00 90.06 231 ASN A CA 1
ATOM 1797 C C . ASN A 1 231 ? -16.215 -4.355 24.086 1.00 90.06 231 ASN A C 1
ATOM 1799 O O . ASN A 1 231 ? -15.868 -5.459 24.497 1.00 90.06 231 ASN A O 1
ATOM 1803 N N . VAL A 1 232 ? -16.249 -4.070 22.781 1.00 93.25 232 VAL A N 1
ATOM 1804 C CA . VAL A 1 232 ? -15.898 -5.025 21.728 1.00 93.25 232 VAL A CA 1
ATOM 1805 C C . VAL A 1 232 ? -14.590 -4.608 21.075 1.00 93.25 232 VAL A C 1
ATOM 1807 O O . VAL A 1 232 ? -14.492 -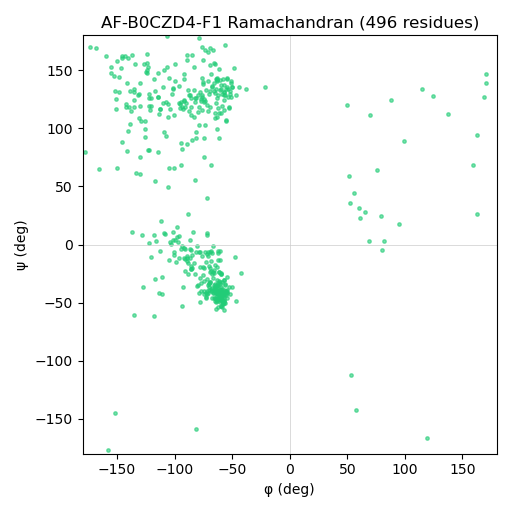3.532 20.487 1.00 93.25 232 VAL A O 1
ATOM 1810 N N . GLU A 1 233 ? -13.601 -5.494 21.113 1.00 95.06 233 GLU A N 1
ATOM 1811 C CA . GLU A 1 233 ? -12.373 -5.350 20.336 1.00 95.06 233 GLU A CA 1
ATOM 1812 C C . GLU A 1 233 ? -12.410 -6.266 19.115 1.00 95.06 233 GLU A C 1
ATOM 1814 O O . GLU A 1 233 ? -12.692 -7.461 19.203 1.00 95.06 233 GLU A O 1
ATOM 1819 N N . THR A 1 234 ? -12.127 -5.695 17.947 1.00 96.75 234 THR A N 1
ATOM 1820 C CA . THR A 1 234 ? -11.901 -6.457 16.721 1.00 96.75 234 THR A CA 1
ATOM 1821 C C . THR A 1 234 ? -10.448 -6.310 16.309 1.00 96.75 234 THR A C 1
ATOM 1823 O O . THR A 1 234 ? -10.000 -5.212 15.976 1.00 96.75 234 THR A O 1
ATOM 1826 N N . GLU A 1 235 ? -9.725 -7.426 16.297 1.00 96.69 235 GLU A N 1
ATOM 1827 C CA . GLU A 1 235 ? -8.333 -7.464 15.861 1.00 96.69 235 GLU A CA 1
ATOM 1828 C C . GLU A 1 235 ? -8.209 -7.775 14.370 1.00 96.69 235 GLU A C 1
ATOM 1830 O O . GLU A 1 235 ? -8.973 -8.558 13.789 1.00 96.69 235 GLU A O 1
ATOM 1835 N N . PHE A 1 236 ? -7.187 -7.192 13.756 1.00 96.94 236 PHE A N 1
ATOM 1836 C CA . PHE A 1 236 ? -6.890 -7.380 12.353 1.00 96.94 236 PHE A CA 1
ATOM 1837 C C . PHE A 1 236 ? -5.392 -7.539 12.108 1.00 96.94 236 PHE A C 1
ATOM 1839 O O . PHE A 1 236 ? -4.573 -6.714 12.515 1.00 96.94 236 PHE A O 1
ATOM 1846 N N . GLN A 1 237 ? -5.052 -8.562 11.333 1.00 96.25 237 GLN A N 1
ATOM 1847 C CA . GLN A 1 237 ? -3.710 -8.755 10.803 1.00 96.25 237 GLN A CA 1
ATOM 1848 C C . GLN A 1 237 ? -3.522 -7.923 9.529 1.00 96.25 237 GLN A C 1
ATOM 1850 O O . GLN A 1 237 ? -4.355 -7.970 8.617 1.00 96.25 237 GLN A O 1
ATOM 1855 N N . ILE A 1 238 ? -2.404 -7.205 9.426 1.00 96.81 238 ILE A N 1
ATOM 1856 C CA . ILE A 1 238 ? -2.038 -6.457 8.218 1.00 96.81 238 ILE A CA 1
ATOM 1857 C C . ILE A 1 238 ? -1.452 -7.431 7.189 1.00 96.81 238 ILE A C 1
ATOM 1859 O O . ILE A 1 238 ? -0.563 -8.220 7.498 1.00 96.81 238 ILE A O 1
ATOM 1863 N N . LEU A 1 239 ? -1.959 -7.400 5.953 1.00 96.50 239 LEU A N 1
ATOM 1864 C CA . LEU A 1 239 ? -1.487 -8.273 4.869 1.00 96.50 239 LEU A CA 1
ATOM 1865 C C . LEU A 1 239 ? -0.748 -7.518 3.767 1.00 96.50 239 LEU A C 1
ATOM 1867 O O . LEU A 1 239 ? 0.086 -8.102 3.081 1.00 96.50 239 LEU A O 1
ATOM 1871 N N . GLU A 1 240 ? -1.076 -6.247 3.557 1.00 97.19 240 GLU A N 1
ATOM 1872 C CA . GLU A 1 240 ? -0.519 -5.444 2.474 1.00 97.19 240 GLU A CA 1
ATOM 1873 C C . GLU A 1 240 ? -0.498 -3.967 2.857 1.00 97.19 240 GLU A C 1
ATOM 1875 O O . GLU A 1 240 ? -1.518 -3.406 3.273 1.00 97.19 240 GLU A O 1
ATOM 1880 N N . LEU A 1 241 ? 0.649 -3.331 2.632 1.00 97.06 241 LEU A N 1
ATOM 1881 C CA . LEU A 1 241 ? 0.860 -1.908 2.848 1.00 97.06 241 LEU A CA 1
ATOM 1882 C C . LEU A 1 241 ? 1.716 -1.282 1.736 1.00 97.06 241 LEU A C 1
ATOM 1884 O O . LEU A 1 241 ? 2.404 -1.977 0.983 1.00 97.06 241 LEU A O 1
ATOM 1888 N N . ASN A 1 242 ? 1.655 0.041 1.592 1.00 96.06 242 ASN A N 1
ATOM 1889 C CA . ASN A 1 242 ? 2.402 0.777 0.572 1.00 96.06 242 ASN A CA 1
ATOM 1890 C C . ASN A 1 242 ? 2.910 2.113 1.114 1.00 96.06 242 ASN A C 1
ATOM 1892 O O . ASN A 1 242 ? 2.113 2.967 1.494 1.00 96.06 242 ASN A O 1
ATOM 1896 N N . PHE A 1 243 ? 4.226 2.300 1.087 1.00 97.19 243 PHE A N 1
ATOM 1897 C CA . PHE A 1 243 ? 4.874 3.511 1.578 1.00 97.19 243 PHE A CA 1
ATOM 1898 C C . PHE A 1 243 ? 4.877 4.628 0.540 1.00 97.19 243 PHE A C 1
ATOM 1900 O O . PHE A 1 243 ? 4.888 4.394 -0.677 1.00 97.19 243 PHE A O 1
ATOM 1907 N N . TYR A 1 244 ? 4.910 5.852 1.051 1.00 95.12 244 TYR A N 1
ATOM 1908 C CA . TYR A 1 244 ? 5.280 7.054 0.326 1.00 95.12 244 TYR A CA 1
ATOM 1909 C C . TYR A 1 244 ? 5.786 8.114 1.298 1.00 95.12 244 TYR A C 1
ATOM 1911 O O . TYR A 1 244 ? 5.337 8.187 2.441 1.00 95.12 244 TYR A O 1
ATOM 1919 N N . LEU A 1 245 ? 6.720 8.932 0.830 1.00 94.94 245 LEU A N 1
ATOM 1920 C CA . LEU A 1 245 ? 7.339 9.981 1.624 1.00 94.94 245 LEU A CA 1
ATOM 1921 C C . LEU A 1 245 ? 7.715 11.144 0.713 1.00 94.94 245 LEU A C 1
ATOM 1923 O O . LEU A 1 245 ? 8.355 10.945 -0.312 1.00 94.94 245 LEU A O 1
ATOM 1927 N N . GLN A 1 246 ? 7.350 12.348 1.106 1.00 92.75 246 GLN A N 1
ATOM 1928 C CA . GLN A 1 246 ? 7.786 13.599 0.524 1.00 92.75 246 GLN A CA 1
ATOM 1929 C C . GLN A 1 246 ? 8.784 14.244 1.488 1.00 92.75 246 GLN A C 1
ATOM 1931 O O . GLN A 1 246 ? 8.420 14.699 2.570 1.00 92.75 246 GLN A O 1
ATOM 1936 N N . LYS A 1 247 ? 10.054 14.274 1.095 1.00 91.94 247 LYS A N 1
ATOM 1937 C CA . LYS A 1 247 ? 11.165 14.900 1.809 1.00 91.94 247 LYS A CA 1
ATOM 1938 C C . LYS A 1 247 ? 12.040 15.631 0.797 1.00 91.94 247 LYS A C 1
ATOM 1940 O O . LYS A 1 247 ? 12.633 14.995 -0.078 1.00 91.94 247 LYS A O 1
ATOM 1945 N N . ALA A 1 248 ? 12.082 16.955 0.916 1.00 89.06 248 ALA A N 1
ATOM 1946 C CA . ALA A 1 248 ? 12.774 17.830 -0.026 1.00 89.06 248 ALA A CA 1
ATOM 1947 C C . ALA A 1 248 ? 14.257 17.462 -0.165 1.00 89.06 248 ALA A C 1
ATOM 1949 O O . ALA A 1 248 ? 14.914 17.141 0.827 1.00 89.06 248 ALA A O 1
ATOM 1950 N N . GLY A 1 249 ? 14.757 17.472 -1.403 1.00 87.00 249 GLY A N 1
ATOM 1951 C CA . GLY A 1 249 ? 16.164 17.196 -1.717 1.00 87.00 249 GLY A CA 1
ATOM 1952 C C . GLY A 1 249 ? 16.614 15.747 -1.499 1.00 87.00 249 GLY A C 1
ATOM 1953 O O . GLY A 1 249 ? 17.790 15.446 -1.680 1.00 87.00 249 GLY A O 1
ATOM 1954 N N . CYS A 1 250 ? 15.706 14.843 -1.117 1.00 88.44 250 CYS A N 1
ATOM 1955 C CA . CYS A 1 250 ? 16.049 13.472 -0.746 1.00 88.44 250 CYS A CA 1
ATOM 1956 C C . CYS A 1 250 ? 15.098 12.441 -1.372 1.00 88.44 250 CYS A C 1
ATOM 1958 O O . CYS A 1 250 ? 15.513 11.597 -2.163 1.00 88.44 250 CYS A O 1
ATOM 1960 N N . HIS A 1 251 ? 13.805 12.519 -1.053 1.00 90.31 251 HIS A N 1
ATOM 1961 C CA . HIS A 1 251 ? 12.799 11.553 -1.483 1.00 90.31 251 HIS A CA 1
ATOM 1962 C C . HIS A 1 251 ? 11.474 12.275 -1.728 1.00 90.31 251 HIS A C 1
ATOM 1964 O O . HIS A 1 251 ? 10.654 12.416 -0.831 1.00 90.31 251 HIS A O 1
ATOM 1970 N N . GLU A 1 252 ? 11.259 12.773 -2.942 1.00 89.56 252 GLU A N 1
ATOM 1971 C CA . GLU A 1 252 ? 10.132 13.669 -3.245 1.00 89.56 252 GLU A CA 1
ATOM 1972 C C . GLU A 1 252 ? 8.984 12.912 -3.916 1.00 89.56 252 GLU A C 1
ATOM 1974 O O . GLU A 1 252 ? 8.705 13.098 -5.105 1.00 89.56 252 GLU A O 1
ATOM 1979 N N . ASP A 1 253 ? 8.363 11.989 -3.178 1.00 87.38 253 ASP A N 1
ATOM 1980 C CA . ASP A 1 253 ? 7.145 11.328 -3.646 1.00 87.38 253 ASP A CA 1
ATOM 1981 C C . ASP A 1 253 ? 6.021 12.367 -3.812 1.00 87.38 253 AS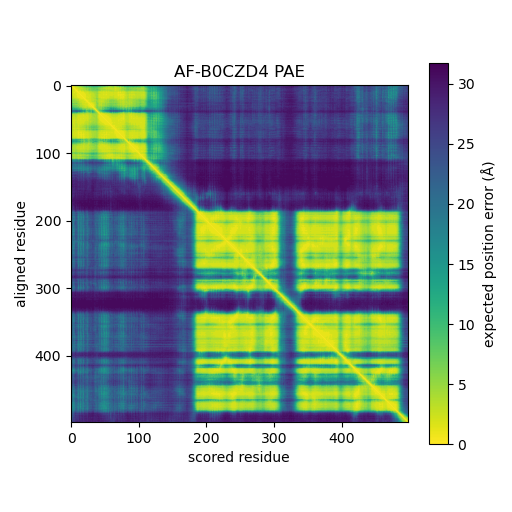P A C 1
ATOM 1983 O O . ASP A 1 253 ? 5.883 13.259 -2.975 1.00 87.38 253 ASP A O 1
ATOM 1987 N N . PRO A 1 254 ? 5.185 12.263 -4.858 1.00 81.12 254 PRO A N 1
ATOM 1988 C CA . PRO A 1 254 ? 4.083 13.199 -5.114 1.00 81.12 254 PRO A CA 1
ATOM 1989 C C . PRO A 1 254 ? 2.940 13.169 -4.084 1.00 81.12 254 PRO A C 1
ATOM 1991 O O . PRO A 1 254 ? 1.949 13.888 -4.262 1.00 81.12 254 PRO A O 1
ATOM 1994 N N . HIS A 1 255 ? 3.024 12.300 -3.073 1.00 81.62 255 HIS A N 1
ATOM 1995 C CA . HIS A 1 255 ? 2.037 12.125 -2.008 1.00 81.62 255 HIS A CA 1
ATOM 1996 C C . HIS A 1 255 ? 2.601 12.635 -0.683 1.00 81.62 255 HIS A C 1
ATOM 1998 O O . HIS A 1 255 ? 3.724 12.295 -0.318 1.00 81.62 255 HIS A O 1
ATOM 2004 N N . GLY A 1 256 ? 1.794 13.387 0.060 1.00 80.75 256 GLY A N 1
ATOM 2005 C CA . GLY A 1 256 ? 2.190 13.939 1.351 1.00 80.75 256 GLY A CA 1
ATOM 2006 C C . GLY A 1 256 ? 1.262 15.070 1.767 1.00 80.75 256 GLY A C 1
ATOM 2007 O O . GLY A 1 256 ? 1.444 16.221 1.380 1.00 80.75 256 GLY A O 1
ATOM 2008 N N . GLY A 1 257 ? 0.240 14.743 2.550 1.00 83.38 257 GLY A N 1
ATOM 2009 C CA . GLY A 1 257 ? -0.666 15.732 3.106 1.00 83.38 257 GLY A CA 1
ATOM 2010 C C . GLY A 1 257 ? -0.065 16.510 4.270 1.00 83.38 257 GLY A C 1
ATOM 2011 O O . GLY A 1 257 ? 0.870 16.064 4.929 1.00 83.38 257 GLY A O 1
ATOM 2012 N N . GLU A 1 258 ? -0.619 17.691 4.537 1.00 84.50 258 GLU A N 1
ATOM 2013 C CA . GLU A 1 258 ? -0.174 18.567 5.629 1.00 84.50 258 GLU A CA 1
ATOM 2014 C C . GLU A 1 258 ? -0.252 17.869 6.997 1.00 84.50 258 GLU A C 1
ATOM 2016 O O . GLU A 1 258 ? 0.690 17.916 7.781 1.00 84.50 258 GLU A O 1
ATOM 2021 N N . GLU A 1 259 ? -1.329 17.122 7.243 1.00 86.19 259 GLU A N 1
ATOM 2022 C CA . GLU A 1 259 ? -1.528 16.355 8.481 1.00 86.19 259 GLU A CA 1
ATOM 2023 C C . GLU A 1 259 ? -0.556 15.172 8.625 1.00 86.19 259 GLU A C 1
ATOM 2025 O O . GLU A 1 259 ? -0.400 14.629 9.716 1.00 86.19 259 GLU A O 1
ATOM 2030 N N . GLN A 1 260 ? 0.127 14.786 7.543 1.00 92.06 260 GLN A N 1
ATOM 2031 C CA . GLN A 1 260 ? 1.114 13.705 7.533 1.00 92.06 260 GLN A CA 1
ATOM 2032 C C . GLN A 1 260 ? 2.523 14.177 7.917 1.00 92.06 260 GLN A C 1
ATOM 2034 O O . GLN A 1 260 ? 3.462 13.383 7.886 1.00 92.06 260 GLN A O 1
ATOM 2039 N N . LYS A 1 261 ? 2.679 15.457 8.289 1.00 91.50 261 LYS A N 1
ATOM 2040 C CA . LYS A 1 261 ? 3.911 16.005 8.877 1.00 91.50 261 LYS A CA 1
ATOM 2041 C C . LYS A 1 261 ? 4.239 15.423 10.245 1.00 91.50 261 LYS A C 1
ATOM 2043 O O . LYS A 1 261 ? 5.392 15.478 10.642 1.00 91.50 261 LYS A O 1
ATOM 2048 N N . ILE A 1 262 ? 3.244 14.921 10.972 1.00 91.50 262 ILE A N 1
ATOM 2049 C CA . ILE A 1 262 ? 3.409 14.381 12.324 1.00 91.50 262 ILE A CA 1
ATOM 2050 C C . ILE A 1 262 ? 3.323 12.863 12.223 1.00 91.50 262 ILE A C 1
ATOM 2052 O O . ILE A 1 262 ? 2.307 12.354 11.746 1.00 91.50 262 ILE A O 1
ATOM 2056 N N . CYS A 1 263 ? 4.364 12.144 12.639 1.00 94.25 263 CYS A N 1
ATOM 2057 C CA . CYS A 1 263 ? 4.385 10.684 12.619 1.00 94.25 263 CYS A CA 1
ATOM 2058 C C . CYS A 1 263 ? 3.418 10.065 13.649 1.00 94.25 263 CYS A C 1
ATOM 2060 O O . CYS A 1 263 ? 2.890 10.754 14.522 1.00 94.25 263 CYS A O 1
ATOM 2062 N N . ALA A 1 264 ? 3.193 8.750 13.549 1.00 95.00 264 ALA A N 1
ATOM 2063 C CA . ALA A 1 264 ? 2.467 7.957 14.550 1.00 95.00 264 ALA A CA 1
ATOM 2064 C C . ALA A 1 264 ? 0.970 8.302 14.728 1.00 95.00 264 ALA A C 1
ATOM 2066 O O . ALA A 1 264 ? 0.388 8.079 15.794 1.00 95.00 264 ALA A O 1
ATOM 2067 N N . ARG A 1 265 ? 0.316 8.802 13.672 1.00 95.31 265 ARG A N 1
ATOM 2068 C CA . ARG A 1 265 ? -1.123 9.102 13.653 1.00 95.31 265 ARG A CA 1
ATOM 2069 C C . ARG A 1 265 ? -1.844 8.373 12.525 1.00 95.31 265 ARG A C 1
ATOM 2071 O O . ARG A 1 265 ? -1.251 8.038 11.502 1.00 95.31 265 ARG A O 1
ATOM 2078 N N . TRP A 1 266 ? -3.143 8.174 12.697 1.00 96.25 266 TRP A N 1
ATOM 2079 C CA . TRP A 1 266 ? -4.047 7.779 11.629 1.00 96.25 266 TRP A CA 1
ATOM 2080 C C . TRP A 1 266 ? -4.352 8.974 10.731 1.00 96.25 266 TRP A C 1
ATOM 2082 O O . TRP A 1 266 ? -4.777 10.036 11.194 1.00 96.25 266 TRP A O 1
ATOM 2092 N N . TYR A 1 267 ? -4.175 8.783 9.429 1.00 95.25 267 TYR A N 1
ATOM 2093 C CA . TYR A 1 267 ? -4.548 9.754 8.410 1.00 95.25 267 TYR A CA 1
ATOM 2094 C C . TYR A 1 267 ? -5.528 9.129 7.424 1.00 95.25 267 TYR A C 1
ATOM 2096 O O . TYR A 1 267 ? -5.245 8.094 6.827 1.00 95.25 267 TYR A O 1
ATOM 2104 N N . PHE A 1 268 ? -6.672 9.780 7.224 1.00 94.56 268 PHE A N 1
ATOM 2105 C CA . PHE A 1 268 ? -7.634 9.401 6.196 1.00 94.56 268 PHE A CA 1
ATOM 2106 C C . PHE A 1 268 ? -7.491 10.326 4.994 1.00 94.56 268 PHE A C 1
ATOM 2108 O O . PHE A 1 268 ? -7.402 11.545 5.135 1.00 94.56 268 PHE A O 1
ATOM 2115 N N . HIS A 1 269 ? -7.476 9.745 3.795 1.00 91.56 269 HIS A N 1
ATOM 2116 C CA . HIS A 1 269 ? -7.183 10.494 2.575 1.00 91.56 269 HIS A CA 1
ATOM 2117 C C . HIS A 1 269 ? -8.194 11.615 2.340 1.00 91.56 269 HIS A C 1
ATOM 2119 O O . HIS A 1 269 ? -9.408 11.392 2.347 1.00 91.56 269 HIS A O 1
ATOM 2125 N N . ARG A 1 270 ? -7.681 12.809 2.029 1.00 87.75 270 ARG A N 1
ATOM 2126 C CA . ARG A 1 270 ? -8.489 13.970 1.637 1.00 87.75 270 ARG A CA 1
ATOM 2127 C C . ARG A 1 270 ? -8.518 14.172 0.121 1.00 87.75 270 ARG A C 1
ATOM 2129 O O . ARG A 1 270 ? -7.627 13.694 -0.599 1.00 87.75 270 ARG A O 1
ATOM 2136 N N . PRO A 1 271 ? -9.561 14.825 -0.419 1.00 81.69 271 PRO A N 1
ATOM 2137 C CA . PRO A 1 271 ? -9.574 15.233 -1.815 1.00 81.69 271 PRO A CA 1
ATOM 2138 C C . PRO A 1 271 ? -8.336 16.085 -2.153 1.00 81.69 271 PRO A C 1
ATOM 2140 O O . PRO A 1 271 ? -7.868 16.871 -1.322 1.00 81.69 271 PRO A O 1
ATOM 2143 N N . PRO A 1 272 ? -7.759 15.923 -3.354 1.00 71.44 272 PRO A N 1
ATOM 2144 C CA . PRO A 1 272 ? -6.622 16.729 -3.761 1.00 71.44 272 PRO A CA 1
ATOM 2145 C C . PRO A 1 272 ? -7.114 18.134 -4.134 1.00 71.44 272 PRO A C 1
ATOM 2147 O O . PRO A 1 272 ? -8.139 18.279 -4.803 1.00 71.44 272 PRO A O 1
ATOM 2150 N N . ARG A 1 273 ? -6.370 19.171 -3.755 1.00 68.06 273 ARG A N 1
ATOM 2151 C CA . ARG A 1 273 ? -6.496 20.502 -4.347 1.00 68.06 273 ARG A CA 1
ATOM 2152 C C . ARG A 1 273 ? -5.816 20.469 -5.715 1.00 68.06 273 ARG A C 1
ATOM 2154 O O . ARG A 1 273 ? -4.791 19.808 -5.887 1.00 68.06 273 ARG A O 1
ATOM 2161 N N . ARG A 1 274 ? -6.376 21.176 -6.701 1.00 57.84 274 ARG A N 1
ATOM 2162 C CA . ARG A 1 274 ? -5.659 21.414 -7.960 1.00 57.84 274 ARG A CA 1
ATOM 2163 C C . ARG A 1 274 ? -4.392 22.206 -7.627 1.00 57.84 274 ARG A C 1
ATOM 2165 O O . ARG A 1 274 ? -4.486 23.333 -7.152 1.00 57.84 274 ARG A O 1
ATOM 2172 N N . SER A 1 275 ? -3.240 21.576 -7.820 1.00 62.22 275 SER A N 1
ATOM 2173 C CA . SER A 1 275 ? -1.929 22.217 -7.767 1.00 62.22 275 SER A CA 1
ATOM 2174 C C . SER A 1 275 ? -1.559 22.669 -9.176 1.00 62.22 275 SER A C 1
ATOM 2176 O O . SER A 1 275 ? -1.870 21.965 -10.139 1.00 62.22 275 SER A O 1
ATOM 2178 N N . ALA A 1 276 ? -0.908 23.826 -9.296 1.00 60.56 276 ALA A N 1
ATOM 2179 C CA . ALA A 1 276 ? -0.286 24.241 -10.553 1.00 60.56 276 ALA A CA 1
ATOM 2180 C C . ALA A 1 276 ? 0.896 23.321 -10.918 1.00 60.56 276 ALA A C 1
ATOM 2182 O O . ALA A 1 276 ? 1.160 23.099 -12.095 1.00 60.56 276 ALA A O 1
ATOM 2183 N N . ASP A 1 277 ? 1.556 22.737 -9.912 1.00 66.50 277 ASP A N 1
ATOM 2184 C CA . ASP A 1 277 ? 2.607 21.739 -10.091 1.00 66.50 277 ASP A CA 1
ATOM 2185 C C . ASP A 1 277 ? 2.017 20.323 -10.045 1.00 66.50 277 ASP A C 1
ATOM 2187 O O . ASP A 1 277 ? 1.501 19.879 -9.013 1.00 66.50 277 ASP A O 1
ATOM 2191 N N . SER A 1 278 ? 2.111 19.591 -11.158 1.00 64.06 278 SER A N 1
ATOM 2192 C CA . SER A 1 278 ? 1.626 18.211 -11.263 1.00 64.06 278 SER A CA 1
ATOM 2193 C C . SER A 1 278 ? 2.460 17.209 -10.460 1.00 64.06 278 SER A C 1
ATOM 2195 O O . SER A 1 278 ? 1.963 16.119 -10.153 1.00 64.06 278 SER A O 1
ATOM 2197 N N . ASN A 1 279 ? 3.691 17.569 -10.076 1.00 61.78 279 ASN A N 1
ATOM 2198 C CA . ASN A 1 279 ? 4.530 16.749 -9.205 1.00 61.78 279 ASN A CA 1
ATOM 2199 C C . ASN A 1 279 ? 4.038 16.757 -7.755 1.00 61.78 279 ASN A C 1
ATOM 2201 O O . ASN A 1 279 ? 4.470 15.904 -6.981 1.00 61.78 279 ASN A O 1
ATOM 2205 N N . TRP A 1 280 ? 3.160 17.695 -7.385 1.00 63.88 280 TRP A N 1
ATOM 2206 C CA . TRP A 1 280 ? 2.729 17.913 -6.009 1.00 63.88 280 TRP A CA 1
ATOM 2207 C C . TRP A 1 280 ? 1.218 17.749 -5.902 1.00 63.88 280 TRP A C 1
ATOM 2209 O O . TRP A 1 280 ? 0.433 18.520 -6.453 1.00 63.88 280 TRP A O 1
ATOM 2219 N N . SER A 1 281 ? 0.783 16.742 -5.148 1.00 62.22 281 SER A N 1
ATOM 2220 C CA . SER A 1 281 ? -0.629 16.609 -4.795 1.00 62.22 281 SER A CA 1
ATOM 2221 C C . SER A 1 281 ? -0.865 17.387 -3.505 1.00 62.22 281 SER A C 1
ATOM 2223 O O . SER A 1 281 ? -0.784 16.819 -2.420 1.00 62.22 281 SER A O 1
ATOM 2225 N N . ALA A 1 282 ? -1.136 18.690 -3.599 1.00 57.59 282 ALA A N 1
ATOM 2226 C CA . ALA A 1 282 ? -1.546 19.459 -2.428 1.00 57.59 282 ALA A CA 1
ATOM 2227 C C . ALA A 1 282 ? -2.886 18.898 -1.924 1.00 57.59 282 ALA A C 1
ATOM 2229 O O . ALA A 1 282 ? -3.931 19.170 -2.508 1.00 57.59 282 ALA A O 1
ATOM 2230 N N . THR A 1 283 ? -2.898 18.054 -0.890 1.00 57.75 283 THR A N 1
ATOM 2231 C CA . THR A 1 283 ? -4.162 17.623 -0.276 1.00 57.75 283 THR A CA 1
ATOM 2232 C C . THR A 1 283 ? -4.730 18.784 0.517 1.00 57.75 283 THR A C 1
ATOM 2234 O O . THR A 1 283 ? -4.004 19.437 1.265 1.00 57.75 283 THR A O 1
ATOM 2237 N N . SER A 1 284 ? -6.018 19.049 0.347 1.00 50.47 284 SER A N 1
ATOM 2238 C CA . SER A 1 284 ? -6.648 20.195 0.984 1.00 50.47 284 SER A CA 1
ATOM 2239 C C . SER A 1 284 ? -6.739 20.027 2.505 1.00 50.47 284 SER A C 1
ATOM 2241 O O . SER A 1 284 ? -7.028 18.930 2.976 1.00 50.47 284 SER A O 1
ATOM 2243 N N . LEU A 1 285 ? -6.635 21.130 3.257 1.00 57.34 285 LEU A N 1
ATOM 2244 C CA . LEU A 1 285 ? -7.300 21.288 4.562 1.00 57.34 285 LEU A CA 1
ATOM 2245 C C . LEU A 1 285 ? -8.820 21.456 4.347 1.00 57.34 285 LEU A C 1
ATOM 2247 O O . LEU A 1 285 ? -9.444 22.333 4.924 1.00 57.34 285 LEU A O 1
ATOM 2251 N N . THR A 1 286 ? -9.419 20.705 3.414 1.00 59.50 286 THR A N 1
ATOM 2252 C CA . THR A 1 286 ? -10.877 20.705 3.274 1.00 59.50 286 THR A CA 1
ATOM 2253 C C . THR A 1 286 ? -11.441 19.976 4.471 1.00 59.50 286 THR A C 1
ATOM 2255 O O . THR A 1 286 ? -10.940 18.901 4.811 1.00 59.50 286 THR A O 1
ATOM 2258 N N . ASP A 1 287 ? -12.548 20.478 5.001 1.00 65.62 287 ASP A N 1
ATOM 2259 C CA . ASP A 1 287 ? -13.281 19.843 6.099 1.00 65.62 287 ASP A CA 1
ATOM 2260 C C . ASP A 1 287 ? -13.827 18.447 5.729 1.00 65.62 287 ASP A C 1
ATOM 2262 O O . ASP A 1 287 ? -14.283 17.703 6.588 1.00 65.62 287 ASP A O 1
ATOM 2266 N N . CYS A 1 288 ? -13.727 18.027 4.459 1.00 81.50 288 CYS A N 1
ATOM 2267 C CA . CYS A 1 288 ? -14.201 16.730 3.989 1.00 81.50 288 CYS A CA 1
ATOM 2268 C C . CYS A 1 288 ? -13.090 15.693 3.725 1.00 81.50 288 CYS A C 1
ATOM 2270 O O . CYS A 1 288 ? -12.013 15.983 3.190 1.00 81.50 288 CYS A O 1
ATOM 2272 N N . TYR A 1 289 ? -13.406 14.438 4.052 1.00 87.75 289 TYR A N 1
ATOM 2273 C CA . TYR A 1 289 ? -12.626 13.246 3.710 1.00 87.75 289 TYR A CA 1
ATOM 2274 C C . TYR A 1 289 ? -13.062 12.675 2.355 1.00 87.75 289 TYR A C 1
ATOM 2276 O O . TYR A 1 289 ? -14.174 12.924 1.884 1.00 87.75 289 TYR A O 1
ATOM 2284 N N . ARG A 1 290 ? -12.205 11.877 1.703 1.00 83.75 290 ARG A N 1
ATOM 2285 C CA . ARG A 1 290 ? -12.612 11.168 0.479 1.00 83.75 290 ARG A CA 1
ATOM 2286 C C . ARG A 1 290 ? -13.718 10.159 0.781 1.00 83.75 290 ARG A C 1
ATOM 2288 O O . ARG A 1 290 ? -13.663 9.465 1.786 1.00 83.75 290 ARG A O 1
ATOM 2295 N N . GLY A 1 291 ? -14.671 10.035 -0.140 1.00 84.31 291 GLY A N 1
ATOM 2296 C CA . GLY A 1 291 ? -15.709 9.001 -0.132 1.00 84.31 291 GLY A CA 1
ATOM 2297 C C . GLY A 1 291 ? -15.491 7.911 -1.190 1.00 84.31 291 GLY A C 1
ATOM 2298 O O . GLY A 1 291 ? -14.535 7.943 -1.974 1.00 84.31 291 GLY A O 1
ATOM 2299 N N . GLY A 1 292 ? -16.407 6.937 -1.221 1.00 87.00 292 GLY A N 1
ATOM 2300 C CA . GLY A 1 292 ? -16.467 5.892 -2.251 1.00 87.00 292 GLY A CA 1
ATOM 2301 C C . GLY A 1 292 ? -15.188 5.054 -2.385 1.00 87.00 292 GLY A C 1
ATOM 2302 O O . GLY A 1 292 ? -14.510 4.760 -1.402 1.00 87.00 292 GLY A O 1
ATOM 2303 N N . SER A 1 293 ? -14.825 4.691 -3.617 1.00 81.50 293 SER A N 1
ATOM 2304 C CA . SER A 1 293 ? -13.641 3.866 -3.925 1.00 81.50 293 SER A CA 1
ATOM 2305 C C . SER A 1 293 ? -12.296 4.567 -3.687 1.00 81.50 293 SER A C 1
ATOM 2307 O O . SER A 1 293 ? -11.241 3.945 -3.799 1.00 81.50 293 SER A O 1
ATOM 2309 N N . ARG A 1 294 ? -12.312 5.865 -3.360 1.00 82.12 294 ARG A N 1
ATOM 2310 C CA . ARG A 1 294 ? -11.112 6.686 -3.157 1.00 82.12 294 ARG A CA 1
ATOM 2311 C C . ARG A 1 294 ? -10.771 6.915 -1.681 1.00 82.12 294 ARG A C 1
ATOM 2313 O O . ARG A 1 294 ? -9.826 7.650 -1.409 1.00 82.12 294 ARG A O 1
ATOM 2320 N N . LYS A 1 295 ? -11.517 6.310 -0.750 1.00 90.38 295 LYS A N 1
ATOM 2321 C CA . LYS A 1 295 ? -11.159 6.248 0.677 1.00 90.38 295 LYS A CA 1
ATOM 2322 C C . LYS A 1 295 ? -9.824 5.529 0.851 1.00 90.38 295 LYS A C 1
ATOM 2324 O O . LYS A 1 295 ? -9.576 4.532 0.176 1.00 90.38 295 LYS A O 1
ATOM 2329 N N . GLY A 1 296 ? -9.006 6.002 1.776 1.00 92.56 296 GLY A N 1
ATOM 2330 C CA . GLY A 1 296 ? -7.745 5.376 2.154 1.00 92.56 296 GLY A CA 1
ATOM 2331 C C . GLY A 1 296 ? -7.376 5.780 3.572 1.00 92.56 296 GLY A C 1
ATOM 2332 O O . GLY A 1 296 ? -7.812 6.836 4.035 1.00 92.56 296 GLY A O 1
ATOM 2333 N N . MET A 1 297 ? -6.622 4.919 4.248 1.00 96.00 297 MET A N 1
ATOM 2334 C CA . MET A 1 297 ? -6.169 5.126 5.617 1.00 96.00 297 MET A CA 1
ATOM 2335 C C . MET A 1 297 ? -4.691 4.767 5.720 1.00 96.00 297 MET A C 1
ATOM 2337 O O . MET A 1 297 ? -4.277 3.687 5.285 1.00 96.00 297 MET A O 1
ATOM 2341 N N . ASP A 1 298 ? -3.926 5.667 6.321 1.00 97.00 298 ASP A N 1
ATOM 2342 C CA . ASP A 1 298 ? -2.490 5.537 6.497 1.00 97.00 298 ASP A CA 1
ATOM 2343 C C . ASP A 1 298 ? -2.102 5.638 7.970 1.00 97.00 298 ASP A C 1
ATOM 2345 O O . ASP A 1 298 ? -2.751 6.342 8.747 1.00 97.00 298 ASP A O 1
ATOM 2349 N N . VAL A 1 299 ? -0.980 5.009 8.317 1.00 97.38 299 VAL A N 1
ATOM 2350 C CA . VAL A 1 299 ? -0.163 5.431 9.464 1.00 97.38 299 VAL A CA 1
ATOM 2351 C C . VAL A 1 299 ? 0.816 6.493 8.970 1.00 97.38 299 VAL A C 1
ATOM 2353 O O . VAL A 1 299 ? 1.491 6.278 7.962 1.00 97.38 299 VAL A O 1
ATOM 2356 N N . THR A 1 300 ? 0.896 7.643 9.632 1.00 96.88 300 THR A N 1
ATOM 2357 C CA . THR A 1 300 ? 1.775 8.739 9.206 1.00 96.88 300 THR A CA 1
ATOM 2358 C C . THR A 1 300 ? 3.247 8.470 9.531 1.00 96.88 300 THR A C 1
ATOM 2360 O O . THR A 1 300 ? 3.591 8.013 10.624 1.00 96.88 300 THR A O 1
ATOM 2363 N N . ILE A 1 301 ? 4.119 8.797 8.574 1.00 93.81 301 ILE A N 1
ATOM 2364 C CA . ILE A 1 301 ? 5.582 8.788 8.703 1.00 93.81 301 ILE A CA 1
ATOM 2365 C C . ILE A 1 301 ? 6.109 10.167 8.307 1.00 93.81 301 ILE A C 1
ATOM 2367 O O . ILE A 1 301 ? 6.075 10.561 7.144 1.00 93.81 301 ILE A O 1
ATOM 2371 N N . GLY A 1 302 ? 6.522 10.945 9.295 1.00 87.00 302 GLY A N 1
ATOM 2372 C CA . GLY A 1 302 ? 6.815 12.366 9.139 1.00 87.00 302 GLY A CA 1
ATOM 2373 C C . GLY A 1 302 ? 7.861 12.809 10.146 1.00 87.00 302 GLY A C 1
ATOM 2374 O O . GLY A 1 302 ? 8.770 12.043 10.459 1.00 87.00 302 GLY A O 1
ATOM 2375 N N . GLY A 1 303 ? 7.726 14.038 10.630 1.00 85.69 303 GLY A N 1
ATOM 2376 C CA . GLY A 1 303 ? 8.478 14.546 11.765 1.00 85.69 303 GLY A CA 1
ATOM 2377 C C . GLY A 1 303 ? 7.982 14.020 13.112 1.00 85.69 303 GLY A C 1
ATOM 2378 O O . GLY A 1 303 ? 6.919 13.391 13.170 1.00 85.69 303 GLY A O 1
ATOM 2379 N N . PRO A 1 304 ? 8.744 14.266 14.191 1.00 81.12 304 PRO A N 1
ATOM 2380 C CA . PRO A 1 304 ? 8.454 13.728 15.511 1.00 81.12 304 PRO A CA 1
ATOM 2381 C C . PRO A 1 304 ? 7.060 14.136 15.992 1.00 81.12 304 PRO A C 1
ATOM 2383 O O . PRO A 1 304 ? 6.595 15.258 15.768 1.00 81.12 304 PRO A O 1
ATOM 2386 N N . SER A 1 305 ? 6.394 13.209 16.680 1.00 69.12 305 SER A N 1
ATOM 2387 C CA . SER A 1 305 ? 5.168 13.525 17.406 1.00 69.12 305 SER A CA 1
ATOM 2388 C C . SER A 1 305 ? 5.496 14.493 18.548 1.00 69.12 305 SER A C 1
ATOM 2390 O O . SER A 1 305 ? 6.418 14.209 19.315 1.00 69.12 305 SER A O 1
ATOM 2392 N N . PRO A 1 306 ? 4.747 15.598 18.729 1.00 57.34 306 PRO A N 1
ATOM 2393 C CA . PRO A 1 306 ? 4.987 16.543 19.823 1.00 57.34 306 PRO A CA 1
ATOM 2394 C C . PRO A 1 306 ? 4.860 15.910 21.220 1.00 57.34 306 PRO A C 1
ATOM 2396 O O . PRO A 1 306 ? 5.332 16.487 22.189 1.00 57.34 306 PRO A O 1
ATOM 2399 N N . SER A 1 307 ? 4.298 14.703 21.338 1.00 50.62 307 SER A N 1
ATOM 2400 C CA . SER A 1 307 ? 4.287 13.932 22.587 1.00 50.62 307 SER A CA 1
ATOM 2401 C C . SER A 1 307 ? 5.653 13.363 23.012 1.00 50.62 307 SER A C 1
ATOM 2403 O O . SER A 1 307 ? 5.767 12.896 24.138 1.00 50.62 307 SER A O 1
ATOM 2405 N N . ILE A 1 308 ? 6.690 13.415 22.162 1.00 46.66 308 ILE A N 1
ATOM 2406 C CA . ILE A 1 308 ? 8.060 12.971 22.503 1.00 46.66 308 ILE A CA 1
ATOM 2407 C C . ILE A 1 308 ? 8.968 14.154 22.892 1.00 46.66 308 ILE A C 1
ATOM 2409 O O . ILE A 1 308 ? 10.003 13.959 23.527 1.00 46.66 308 ILE A O 1
ATOM 2413 N N . THR A 1 309 ? 8.559 15.391 22.601 1.00 35.81 309 THR A N 1
ATOM 2414 C CA . THR A 1 309 ? 9.341 16.586 22.930 1.00 35.81 309 THR A CA 1
ATOM 2415 C C . THR A 1 309 ? 8.486 17.549 23.736 1.00 35.81 309 THR A C 1
ATOM 2417 O O . THR A 1 309 ? 7.786 18.401 23.192 1.00 35.81 309 THR A O 1
ATOM 2420 N N . THR A 1 310 ? 8.570 17.433 25.059 1.00 33.56 310 THR A N 1
ATOM 2421 C CA . THR A 1 310 ? 8.036 18.405 26.015 1.00 33.56 310 THR A CA 1
ATOM 2422 C C . THR A 1 310 ? 8.838 19.708 25.942 1.00 33.56 310 THR A C 1
ATOM 2424 O O . THR A 1 310 ? 9.565 20.063 26.862 1.00 33.56 310 THR A O 1
ATOM 2427 N N . THR A 1 311 ? 8.740 20.450 24.843 1.00 34.91 311 THR A N 1
ATOM 2428 C CA . THR A 1 311 ? 9.137 21.860 24.823 1.00 34.91 311 THR A CA 1
ATOM 2429 C C . THR A 1 311 ? 7.875 22.683 24.707 1.00 34.91 311 THR A C 1
ATOM 2431 O O . THR A 1 311 ? 7.313 22.864 23.628 1.00 34.91 311 THR A O 1
ATOM 2434 N N . SER A 1 312 ? 7.413 23.135 25.871 1.00 35.88 312 SER A N 1
ATOM 2435 C CA . SER A 1 312 ? 6.440 24.210 25.998 1.00 35.88 312 SER A CA 1
ATOM 2436 C C . SER A 1 312 ? 6.812 25.361 25.049 1.00 35.88 312 SER A C 1
ATOM 2438 O O . SER A 1 312 ? 7.979 25.763 25.029 1.00 35.88 312 SER A O 1
ATOM 2440 N N . PRO A 1 313 ? 5.848 25.945 24.314 1.00 40.59 313 PRO A N 1
ATOM 2441 C CA . PRO A 1 313 ? 6.094 27.102 23.452 1.00 40.59 313 PRO A CA 1
ATOM 2442 C C . PRO A 1 313 ? 6.565 28.351 24.223 1.00 40.59 313 PRO A C 1
ATOM 2444 O O . PRO A 1 313 ? 6.929 29.343 23.599 1.00 40.59 313 PRO A O 1
ATOM 2447 N N . TYR A 1 314 ? 6.589 28.310 25.562 1.00 38.41 314 TYR A N 1
ATOM 2448 C CA . TYR A 1 314 ? 7.062 29.399 26.421 1.00 38.41 314 TYR A CA 1
ATOM 2449 C C . TYR A 1 314 ? 8.560 29.363 26.748 1.00 38.41 314 TYR A C 1
ATOM 2451 O O . TYR A 1 314 ? 9.075 30.352 27.261 1.00 38.41 314 TYR A O 1
ATOM 2459 N N . PHE A 1 315 ? 9.274 28.275 26.447 1.00 41.97 315 PHE A N 1
ATOM 2460 C CA . PHE A 1 315 ? 10.721 28.193 26.671 1.00 41.97 315 PHE A CA 1
ATOM 2461 C C . PHE A 1 315 ? 11.458 28.087 25.337 1.00 41.97 315 PHE A C 1
ATOM 2463 O O . PHE A 1 315 ? 11.874 27.013 24.909 1.00 41.97 315 PHE A O 1
ATOM 2470 N N . ALA A 1 316 ? 11.625 29.229 24.670 1.00 34.81 316 ALA A N 1
ATOM 2471 C CA . ALA A 1 316 ? 12.679 29.369 23.674 1.00 34.81 316 ALA A CA 1
ATOM 2472 C C . ALA A 1 316 ? 14.046 29.276 24.389 1.00 34.81 316 ALA A C 1
ATOM 2474 O O . ALA A 1 316 ? 14.187 29.848 25.474 1.00 34.81 316 ALA A O 1
ATOM 2475 N N . PRO A 1 317 ? 15.063 28.592 23.830 1.00 35.47 317 PRO A N 1
ATOM 2476 C CA . PRO A 1 317 ? 16.409 28.641 24.382 1.00 35.47 317 PRO A CA 1
ATOM 2477 C C . PRO A 1 317 ? 16.903 30.084 24.297 1.00 35.47 317 PRO A C 1
ATOM 2479 O O . PRO A 1 317 ? 17.010 30.644 23.205 1.00 35.47 317 PRO A O 1
ATOM 2482 N N . SER A 1 318 ? 17.169 30.693 25.449 1.00 31.80 318 SER A N 1
ATOM 2483 C CA . SER A 1 318 ? 17.758 32.022 25.549 1.00 31.80 318 SER A CA 1
ATOM 2484 C C . SER A 1 318 ? 19.076 32.041 24.777 1.00 31.80 318 SER A C 1
ATOM 2486 O O . SER A 1 318 ? 20.065 31.449 25.206 1.00 31.80 318 SER A O 1
ATOM 2488 N N . ALA A 1 319 ? 19.087 32.702 23.621 1.00 36.50 319 ALA A N 1
ATOM 2489 C CA . ALA A 1 319 ? 20.318 33.020 22.923 1.00 36.50 319 ALA A CA 1
ATOM 2490 C C . ALA A 1 319 ? 21.107 33.996 23.801 1.00 36.50 319 ALA A C 1
ATOM 2492 O O . ALA A 1 319 ? 20.674 35.124 24.042 1.00 36.50 319 ALA A O 1
ATOM 2493 N N . THR A 1 320 ? 22.243 33.535 24.313 1.00 32.19 320 THR A N 1
ATOM 2494 C CA . THR A 1 320 ? 23.213 34.355 25.028 1.00 32.19 320 THR A CA 1
ATOM 2495 C C . THR A 1 320 ? 23.646 35.499 24.118 1.00 32.19 320 THR A C 1
ATOM 2497 O O . THR A 1 320 ? 24.229 35.278 23.059 1.00 32.19 320 THR A O 1
ATOM 2500 N N . THR A 1 321 ? 23.332 36.722 24.524 1.00 32.50 321 THR A N 1
ATOM 2501 C CA . THR A 1 321 ? 23.768 37.972 23.907 1.00 32.50 321 THR A CA 1
ATOM 2502 C C . THR A 1 321 ? 25.288 38.110 24.013 1.00 32.50 321 THR A C 1
ATOM 2504 O O . THR A 1 321 ? 25.837 37.981 25.108 1.00 32.50 321 THR A O 1
ATOM 2507 N N . PRO A 1 322 ? 25.966 38.494 22.920 1.00 34.78 322 PRO A N 1
ATOM 2508 C CA . PRO A 1 322 ? 26.987 39.525 23.042 1.00 34.78 322 PRO A CA 1
ATOM 2509 C C . PRO A 1 322 ? 26.598 40.752 22.212 1.00 34.78 322 PRO A C 1
ATOM 2511 O O . PRO A 1 322 ? 26.194 40.666 21.056 1.00 34.78 322 PRO A O 1
ATOM 2514 N N . SER A 1 323 ? 26.713 41.891 22.880 1.00 36.44 323 SER A N 1
ATOM 2515 C CA . SER A 1 323 ? 26.705 43.280 22.418 1.00 36.44 323 SER A CA 1
ATOM 2516 C C . SER A 1 323 ? 27.050 43.557 20.939 1.00 36.44 323 SER A C 1
ATOM 2518 O O . SER A 1 323 ? 28.048 43.077 20.409 1.00 36.44 323 SER A O 1
ATOM 2520 N N . ALA A 1 324 ? 26.240 44.443 20.343 1.00 38.03 324 ALA A N 1
ATOM 2521 C CA . ALA A 1 324 ? 26.414 45.184 19.079 1.00 38.03 324 ALA A CA 1
ATOM 2522 C C . ALA A 1 324 ? 27.724 46.033 19.041 1.00 38.03 324 ALA A C 1
ATOM 2524 O O . ALA A 1 324 ? 28.313 46.192 20.114 1.00 38.03 324 ALA A O 1
ATOM 2525 N N . PRO A 1 325 ? 28.161 46.665 17.908 1.00 49.47 325 PRO A N 1
ATOM 2526 C CA . PRO A 1 325 ? 27.365 47.047 16.723 1.0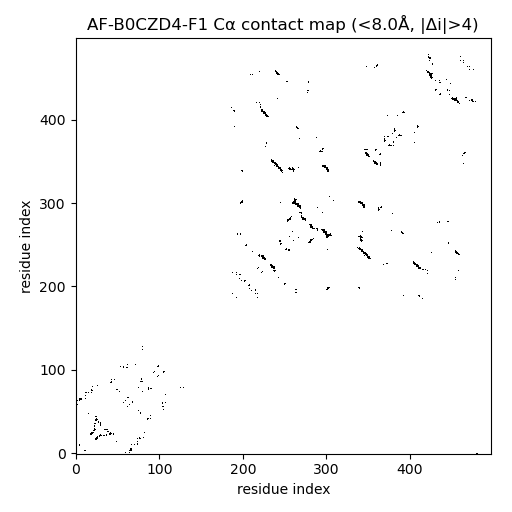0 49.47 325 PRO A CA 1
ATOM 2527 C C . PRO A 1 325 ? 28.025 46.938 15.320 1.00 49.47 325 PRO A C 1
ATOM 2529 O O . PRO A 1 325 ? 29.241 46.962 15.162 1.00 49.47 325 PRO A O 1
ATOM 2532 N N . GLY A 1 326 ? 27.190 46.938 14.270 1.00 31.08 326 GLY A N 1
ATOM 2533 C CA . GLY A 1 326 ? 27.600 47.249 12.890 1.00 31.08 326 GLY A CA 1
ATOM 2534 C C . GLY A 1 326 ? 26.527 46.904 11.841 1.00 31.08 326 GLY A C 1
ATOM 2535 O O . GLY A 1 326 ? 26.056 45.767 11.834 1.00 31.08 326 GLY A O 1
ATOM 2536 N N . PRO A 1 327 ? 26.111 47.834 10.954 1.00 53.06 327 PRO A N 1
ATOM 2537 C CA . PRO A 1 327 ? 25.065 47.580 9.973 1.00 53.06 327 PRO A CA 1
ATOM 2538 C C . PRO A 1 327 ? 25.682 46.930 8.732 1.00 53.06 327 PRO A C 1
ATOM 2540 O O . PRO A 1 327 ? 26.423 47.566 7.987 1.00 53.06 327 PRO A O 1
ATOM 2543 N N . SER A 1 328 ? 25.374 45.661 8.482 1.00 34.84 328 SER A N 1
ATOM 2544 C CA . SER A 1 328 ? 25.620 45.072 7.167 1.00 34.84 328 SER A CA 1
ATOM 2545 C C . SER A 1 328 ? 24.464 44.168 6.764 1.00 34.84 328 SER A C 1
ATOM 2547 O O . SER A 1 328 ? 24.103 43.203 7.433 1.00 34.84 328 SER A O 1
ATOM 2549 N N . ASN A 1 329 ? 23.849 44.582 5.661 1.00 42.34 329 ASN A N 1
ATOM 2550 C CA . ASN A 1 329 ? 22.865 43.858 4.883 1.00 42.34 329 ASN A CA 1
ATOM 2551 C C . ASN A 1 329 ? 23.381 42.459 4.540 1.00 42.34 329 ASN A C 1
ATOM 2553 O O . ASN A 1 329 ? 24.449 42.360 3.946 1.00 42.34 329 ASN A O 1
ATOM 2557 N N . LEU A 1 330 ? 22.595 41.427 4.859 1.00 37.66 330 LEU A N 1
ATOM 2558 C CA . LEU A 1 330 ? 22.445 40.166 4.117 1.00 37.66 330 LEU A CA 1
ATOM 2559 C C . LEU A 1 330 ? 21.395 39.314 4.850 1.00 37.66 330 LEU A C 1
ATOM 2561 O O . LEU A 1 330 ? 21.703 38.407 5.617 1.00 37.66 330 LEU A O 1
ATOM 2565 N N . SER A 1 331 ? 20.116 39.624 4.625 1.00 36.94 331 SER A N 1
ATOM 2566 C CA . SER A 1 331 ? 19.011 38.734 4.984 1.00 36.94 331 SER A CA 1
ATOM 2567 C C . SER A 1 331 ? 18.961 37.562 3.998 1.00 36.94 331 SER A C 1
ATOM 2569 O O . SER A 1 331 ? 18.115 37.516 3.107 1.00 36.94 331 SER A O 1
ATOM 2571 N N . SER A 1 332 ? 19.871 36.601 4.132 1.00 38.91 332 SER A N 1
ATOM 2572 C CA . SER A 1 332 ? 19.597 35.246 3.665 1.00 38.91 332 SER A CA 1
ATOM 2573 C C . SER A 1 332 ? 18.770 34.576 4.755 1.00 38.91 332 SER A C 1
ATOM 2575 O O . SER A 1 332 ? 19.315 34.040 5.721 1.00 38.91 332 SER A O 1
ATOM 2577 N N . SER A 1 333 ? 17.446 34.662 4.642 1.00 39.97 333 SER A N 1
ATOM 2578 C CA . SER A 1 333 ? 16.550 33.816 5.421 1.00 39.97 333 SER A CA 1
ATOM 2579 C C . SER A 1 333 ? 16.948 32.370 5.143 1.00 39.97 333 SER A C 1
ATOM 2581 O O . SER A 1 333 ? 16.720 31.868 4.043 1.00 39.97 333 SER A O 1
ATOM 2583 N N . MET A 1 334 ? 17.595 31.711 6.106 1.00 42.03 334 MET A N 1
ATOM 2584 C CA . MET A 1 334 ? 17.704 30.258 6.095 1.00 42.03 334 MET A CA 1
ATOM 2585 C C . MET A 1 334 ? 16.277 29.714 6.174 1.00 42.03 334 MET A C 1
ATOM 2587 O O . MET A 1 334 ? 15.707 29.591 7.257 1.00 42.03 334 MET A O 1
ATOM 2591 N N . GLU A 1 335 ? 15.663 29.468 5.017 1.00 47.81 335 GLU A N 1
ATOM 2592 C CA . GLU A 1 335 ? 14.393 28.764 4.935 1.00 47.81 335 GLU A CA 1
ATOM 2593 C C . GLU A 1 335 ? 14.602 27.382 5.552 1.00 47.81 335 GLU A C 1
ATOM 2595 O O . GLU A 1 335 ? 15.376 26.564 5.050 1.00 47.81 335 GLU A O 1
ATOM 2600 N N . ILE A 1 336 ? 13.946 27.139 6.688 1.00 58.94 336 ILE A N 1
ATOM 2601 C CA . ILE A 1 336 ? 13.935 25.824 7.322 1.00 58.94 336 ILE A CA 1
ATOM 2602 C C . ILE A 1 336 ? 13.386 24.840 6.281 1.00 58.94 336 ILE A C 1
ATOM 2604 O O . ILE A 1 336 ? 12.278 25.060 5.777 1.00 58.94 336 ILE A O 1
ATOM 2608 N N . PRO A 1 337 ? 14.121 23.762 5.947 1.00 64.38 337 PRO A N 1
ATOM 2609 C CA . PRO A 1 337 ? 13.663 22.800 4.961 1.00 64.38 337 PRO A CA 1
ATOM 2610 C C . PRO A 1 337 ? 12.276 22.275 5.342 1.00 64.38 337 PRO A C 1
ATOM 2612 O O . PRO A 1 337 ? 12.046 21.949 6.513 1.00 64.38 337 PRO A O 1
ATOM 2615 N N . PRO A 1 338 ? 11.336 22.167 4.389 1.00 78.38 338 PRO A N 1
ATOM 2616 C CA . PRO A 1 338 ? 9.997 21.695 4.694 1.00 78.38 338 PRO A CA 1
ATOM 2617 C C . PRO A 1 338 ? 10.047 20.300 5.330 1.00 78.38 338 PRO A C 1
ATOM 2619 O O . PRO A 1 338 ? 10.708 19.389 4.824 1.00 78.38 338 PRO A O 1
ATOM 2622 N N . LEU A 1 339 ? 9.328 20.147 6.449 1.00 84.12 339 LEU A N 1
ATOM 2623 C CA . LEU A 1 339 ? 9.253 18.892 7.199 1.00 84.12 339 LEU A CA 1
ATOM 2624 C C . LEU A 1 339 ? 8.803 17.725 6.305 1.00 84.12 339 LEU A C 1
ATOM 2626 O O . LEU A 1 339 ? 7.933 17.924 5.444 1.00 84.12 339 LEU A O 1
ATOM 2630 N N . PRO A 1 340 ? 9.350 16.512 6.523 1.00 92.31 340 PRO A N 1
ATOM 2631 C CA . PRO A 1 340 ? 8.955 15.333 5.769 1.00 92.31 340 PRO A CA 1
ATOM 2632 C C . PRO A 1 340 ? 7.481 14.994 6.008 1.00 92.31 340 PRO A C 1
ATOM 2634 O O . PRO A 1 340 ? 6.972 15.125 7.121 1.00 92.31 340 PRO A O 1
ATOM 2637 N N . ARG A 1 341 ? 6.802 14.537 4.954 1.00 93.75 341 ARG A N 1
ATOM 2638 C CA . ARG A 1 341 ? 5.380 14.166 4.980 1.00 93.75 341 ARG A CA 1
ATOM 2639 C C . ARG A 1 341 ? 5.205 12.821 4.322 1.00 93.75 341 ARG A C 1
ATOM 2641 O O . ARG A 1 341 ? 5.633 12.650 3.188 1.00 93.75 341 ARG A O 1
ATOM 2648 N N . GLY A 1 342 ? 4.547 11.878 4.967 1.00 94.88 342 GLY A N 1
ATOM 2649 C CA . GLY A 1 342 ? 4.421 10.557 4.374 1.00 94.88 342 GLY A CA 1
ATOM 2650 C C . GLY A 1 342 ? 3.415 9.673 5.071 1.00 94.88 342 GLY A C 1
ATOM 2651 O O . GLY A 1 342 ? 2.914 9.967 6.158 1.00 94.88 342 GLY A O 1
ATOM 2652 N N . GLY A 1 343 ? 3.118 8.563 4.414 1.00 96.56 343 GLY A N 1
ATOM 2653 C CA . GLY A 1 343 ? 2.124 7.619 4.879 1.00 96.56 343 GLY A CA 1
ATOM 2654 C C . GLY A 1 343 ? 2.476 6.185 4.532 1.00 96.56 343 GLY A C 1
ATOM 2655 O O . GLY A 1 343 ? 3.134 5.884 3.532 1.00 96.56 343 GLY A O 1
ATOM 2656 N N . ILE A 1 344 ? 1.976 5.294 5.375 1.00 97.75 344 ILE A N 1
ATOM 2657 C CA . ILE A 1 344 ? 1.952 3.855 5.171 1.00 97.75 344 ILE A CA 1
ATOM 2658 C C . ILE A 1 344 ? 0.506 3.481 4.866 1.00 97.75 344 ILE A C 1
ATOM 2660 O O . ILE A 1 344 ? -0.288 3.263 5.779 1.00 97.75 344 ILE A O 1
ATOM 2664 N N . LEU A 1 345 ? 0.159 3.429 3.580 1.00 96.69 345 LEU A N 1
ATOM 2665 C CA . LEU A 1 345 ? -1.196 3.099 3.147 1.00 96.69 345 LEU A CA 1
ATOM 2666 C C . LEU A 1 345 ? -1.503 1.639 3.430 1.00 96.69 345 LEU A C 1
ATOM 2668 O O . LEU A 1 345 ? -0.885 0.759 2.827 1.00 96.69 345 LEU A O 1
ATOM 2672 N N . LEU A 1 346 ? -2.509 1.389 4.266 1.00 96.69 346 LEU A N 1
ATOM 2673 C CA . LEU A 1 346 ? -3.040 0.049 4.477 1.00 96.69 346 LEU A CA 1
ATOM 2674 C C . LEU A 1 346 ? -3.928 -0.338 3.294 1.00 96.69 346 LEU A C 1
ATOM 2676 O O . LEU A 1 346 ? -4.856 0.382 2.917 1.00 96.69 346 LEU A O 1
ATOM 2680 N N . ARG A 1 347 ? -3.626 -1.480 2.675 1.00 94.31 347 ARG A N 1
ATOM 2681 C CA . ARG A 1 347 ? -4.305 -1.920 1.448 1.00 94.31 347 ARG A CA 1
ATOM 2682 C C . ARG A 1 347 ? -5.136 -3.170 1.640 1.00 94.31 347 ARG A C 1
ATOM 2684 O O . ARG A 1 347 ? -6.238 -3.225 1.105 1.00 94.31 347 ARG A O 1
ATOM 2691 N N . SER A 1 348 ? -4.618 -4.146 2.376 1.00 95.50 348 SER A N 1
ATOM 2692 C CA . SER A 1 348 ? -5.324 -5.395 2.649 1.00 95.50 348 SER A CA 1
ATOM 2693 C C . SER A 1 348 ? -5.069 -5.844 4.079 1.00 95.50 348 SER A C 1
ATOM 2695 O O . SER A 1 348 ? -3.942 -5.777 4.573 1.00 95.50 348 SER A O 1
ATOM 2697 N N . ILE A 1 349 ? -6.123 -6.324 4.729 1.00 96.25 349 ILE A N 1
ATOM 2698 C CA . ILE A 1 349 ? -6.117 -6.771 6.124 1.00 96.25 349 ILE A CA 1
ATOM 2699 C C . ILE A 1 349 ? -6.900 -8.076 6.251 1.00 96.25 349 ILE A C 1
ATOM 2701 O O . ILE A 1 349 ? -7.690 -8.435 5.375 1.00 96.25 349 ILE A O 1
ATOM 2705 N N . ARG A 1 350 ? -6.701 -8.794 7.350 1.00 96.06 350 ARG A N 1
ATOM 2706 C CA . ARG A 1 350 ? -7.500 -9.958 7.720 1.00 96.06 350 ARG A CA 1
ATOM 2707 C C . ARG A 1 350 ? -8.125 -9.725 9.080 1.00 96.06 350 ARG A C 1
ATOM 2709 O O . ARG A 1 350 ? -7.398 -9.603 10.058 1.00 96.06 350 ARG A O 1
ATOM 2716 N N . LYS A 1 351 ? -9.454 -9.730 9.141 1.00 96.25 351 LYS A N 1
ATOM 2717 C CA . LYS A 1 351 ? -10.192 -9.782 10.402 1.00 96.25 351 LYS A CA 1
ATOM 2718 C C . LYS A 1 351 ? -9.882 -11.100 11.104 1.00 96.25 351 LYS A C 1
ATOM 2720 O O . LYS A 1 351 ? -10.025 -12.161 10.492 1.00 96.25 351 LYS A O 1
ATOM 2725 N N . LEU A 1 352 ? -9.440 -11.016 12.352 1.00 94.38 352 LEU A N 1
ATOM 2726 C CA . LEU A 1 352 ? -9.177 -12.166 13.210 1.00 94.38 352 LEU A CA 1
ATOM 2727 C C . LEU A 1 352 ? -10.446 -12.557 13.979 1.00 94.38 352 LEU A C 1
ATOM 2729 O O . LEU A 1 352 ? -11.416 -11.798 14.042 1.00 94.38 352 LEU A O 1
ATOM 2733 N N . GLY A 1 353 ? -10.458 -13.771 14.524 1.00 91.19 353 GLY A N 1
ATOM 2734 C CA . GLY A 1 353 ? -11.597 -14.336 15.248 1.00 91.19 353 GLY A CA 1
ATOM 2735 C C . GLY A 1 353 ? -12.148 -15.612 14.600 1.00 91.19 353 GLY A C 1
ATOM 2736 O O . GLY A 1 353 ? -11.497 -16.194 13.731 1.00 91.19 353 GLY A O 1
ATOM 2737 N N . PRO A 1 354 ? -13.352 -16.060 14.999 1.00 89.69 354 PRO A N 1
ATOM 2738 C CA . PRO A 1 354 ? -13.880 -17.382 14.639 1.00 89.69 354 PRO A CA 1
ATOM 2739 C C . PRO A 1 354 ? -14.189 -17.535 13.145 1.00 89.69 354 PRO A C 1
ATOM 2741 O O . PRO A 1 354 ? -14.189 -18.642 12.616 1.00 89.69 354 PRO A O 1
ATOM 2744 N N . LYS A 1 355 ? -14.454 -16.422 12.452 1.00 91.88 355 LYS A N 1
ATOM 2745 C CA . LYS A 1 355 ? -14.691 -16.375 11.004 1.00 91.88 355 LYS A CA 1
ATOM 2746 C C . LYS A 1 355 ? -13.672 -15.430 10.364 1.00 91.88 355 LYS A C 1
ATOM 2748 O O . LYS A 1 355 ? -13.989 -14.256 10.158 1.00 91.88 355 LYS A O 1
ATOM 2753 N N . PRO A 1 356 ? -12.440 -15.899 10.104 1.00 93.00 356 PRO A N 1
ATOM 2754 C CA . PRO A 1 356 ? -11.401 -15.053 9.545 1.00 93.00 356 PRO A CA 1
ATOM 2755 C C . PRO A 1 356 ? -11.783 -14.607 8.133 1.00 93.00 356 PRO A C 1
ATOM 2757 O O . PRO A 1 356 ? -12.134 -15.422 7.282 1.00 93.00 356 PRO A O 1
ATOM 2760 N N . GLN A 1 357 ? -11.687 -13.304 7.875 1.00 95.38 357 GLN A N 1
ATOM 2761 C CA . GLN A 1 357 ? -12.079 -12.707 6.598 1.00 95.38 357 GLN A CA 1
ATOM 2762 C C . GLN A 1 357 ? -10.970 -11.801 6.080 1.00 95.38 357 GLN A C 1
ATOM 2764 O O . GLN A 1 357 ? -10.488 -10.928 6.799 1.00 95.38 357 GLN A O 1
ATOM 2769 N N . VAL A 1 358 ? -10.571 -11.994 4.823 1.00 95.50 358 VAL A N 1
ATOM 2770 C CA . VAL A 1 358 ? -9.644 -11.089 4.135 1.00 95.50 358 VAL A CA 1
ATOM 2771 C C . VAL A 1 358 ? -10.438 -9.951 3.502 1.00 95.50 358 VAL A C 1
ATOM 2773 O O . VAL A 1 358 ? -11.393 -10.190 2.769 1.00 95.50 358 VAL A O 1
ATOM 2776 N N . ILE A 1 359 ? -10.019 -8.721 3.778 1.00 95.31 359 ILE A N 1
ATOM 2777 C CA . ILE A 1 359 ? -10.571 -7.496 3.204 1.00 95.31 359 ILE A CA 1
ATOM 2778 C C . ILE A 1 359 ? -9.474 -6.894 2.331 1.00 95.31 359 ILE A C 1
ATOM 2780 O O . ILE A 1 359 ? -8.427 -6.482 2.835 1.00 95.31 359 ILE A O 1
ATOM 2784 N N . SER A 1 360 ? -9.696 -6.883 1.017 1.00 92.06 360 SER A N 1
ATOM 2785 C CA . SER A 1 360 ? -8.708 -6.431 0.034 1.00 92.06 360 SER A CA 1
ATOM 2786 C C . SER A 1 360 ? -9.153 -5.150 -0.656 1.00 92.06 360 SER A C 1
ATOM 2788 O O . SER A 1 360 ? -10.128 -5.142 -1.400 1.00 92.06 360 SER A O 1
ATOM 2790 N N . GLY A 1 361 ? -8.394 -4.077 -0.459 1.00 90.06 361 GLY A N 1
ATOM 2791 C CA . GLY A 1 361 ? -8.660 -2.750 -1.002 1.00 90.06 361 GLY A CA 1
ATOM 2792 C C . GLY A 1 361 ? -8.720 -1.697 0.102 1.00 90.06 361 GLY A C 1
ATOM 2793 O O . GLY A 1 361 ? -9.491 -1.822 1.051 1.00 90.06 361 GLY A O 1
ATOM 2794 N N . HIS A 1 362 ? -7.952 -0.618 -0.064 1.00 91.62 362 HIS A N 1
ATOM 2795 C CA . HIS A 1 362 ? -7.865 0.478 0.909 1.00 91.62 362 HIS A CA 1
ATOM 2796 C C . HIS A 1 362 ? -9.229 1.110 1.233 1.00 91.62 362 HIS A C 1
ATOM 2798 O O . HIS A 1 362 ? -9.472 1.487 2.373 1.00 91.62 362 HIS A O 1
ATOM 2804 N N . SER A 1 363 ? -10.148 1.192 0.264 1.00 93.19 363 SER A N 1
ATOM 2805 C CA . SER A 1 363 ? -11.483 1.747 0.503 1.00 93.19 363 SER A CA 1
ATOM 2806 C C . SER A 1 363 ? -12.383 0.800 1.292 1.00 93.19 363 SER A C 1
ATOM 2808 O O . SER A 1 363 ? -13.099 1.257 2.177 1.00 93.19 363 SER A O 1
ATOM 2810 N N . LEU A 1 364 ? -12.314 -0.505 1.000 1.00 94.69 364 LEU A N 1
ATOM 2811 C CA . LEU A 1 364 ? -13.105 -1.532 1.685 1.00 94.69 364 LEU A CA 1
ATOM 2812 C C . LEU A 1 364 ? -12.646 -1.725 3.130 1.00 94.69 364 LEU A C 1
ATOM 2814 O O . LEU A 1 364 ? -13.458 -1.992 4.008 1.00 94.69 364 LEU A O 1
ATOM 2818 N N . LEU A 1 365 ? -11.350 -1.544 3.384 1.00 95.25 365 LEU A N 1
ATOM 2819 C CA . LEU A 1 365 ? -10.809 -1.478 4.735 1.00 95.25 365 LEU A CA 1
ATOM 2820 C C . LEU A 1 365 ? -11.481 -0.361 5.538 1.00 95.25 365 LEU A C 1
ATOM 2822 O O . LEU A 1 365 ? -11.956 -0.604 6.644 1.00 95.25 365 LEU A O 1
ATOM 2826 N N . VAL A 1 366 ? -11.548 0.848 4.974 1.00 96.88 366 VAL A N 1
ATOM 2827 C CA . VAL A 1 366 ? -12.209 1.982 5.635 1.00 96.88 366 VAL A CA 1
ATOM 2828 C C . VAL A 1 366 ? -13.697 1.694 5.836 1.00 96.88 366 VAL A C 1
ATOM 2830 O O . VAL A 1 366 ? -14.208 1.936 6.923 1.00 96.88 366 VAL A O 1
ATOM 2833 N N . ASP A 1 367 ? -14.376 1.107 4.847 1.00 96.75 367 ASP A N 1
ATOM 2834 C CA . ASP A 1 367 ? -15.778 0.688 4.987 1.00 96.75 367 ASP A CA 1
ATOM 2835 C C . ASP A 1 367 ? -15.989 -0.297 6.136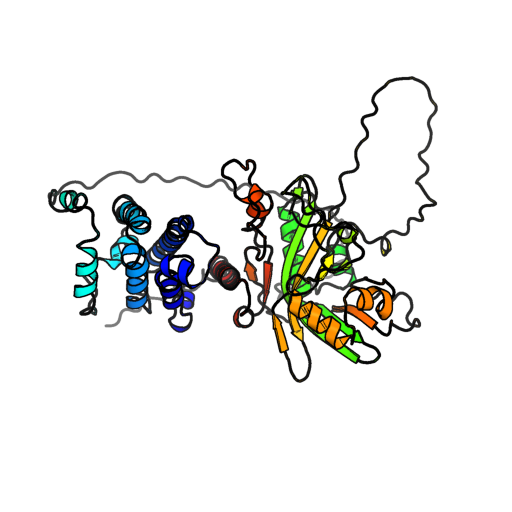 1.00 96.75 367 ASP A C 1
ATOM 2837 O O . ASP A 1 367 ? -16.946 -0.159 6.894 1.00 96.75 367 ASP A O 1
ATOM 2841 N N . GLN A 1 368 ? -15.071 -1.246 6.323 1.00 96.62 368 GLN A N 1
ATOM 2842 C CA . GLN A 1 368 ? -15.142 -2.177 7.443 1.00 96.62 368 GLN A CA 1
ATOM 2843 C C . GLN A 1 368 ? -15.025 -1.462 8.796 1.00 96.62 368 GLN A C 1
ATOM 2845 O O . GLN A 1 368 ? -15.725 -1.833 9.739 1.00 96.62 368 GLN A O 1
ATOM 2850 N N . ILE A 1 369 ? -14.155 -0.453 8.904 1.00 96.75 369 ILE A N 1
ATOM 2851 C CA . ILE A 1 369 ? -13.987 0.335 10.133 1.00 96.75 369 ILE A CA 1
ATOM 2852 C C . ILE A 1 369 ? -15.256 1.135 10.433 1.00 96.75 369 ILE A C 1
ATOM 2854 O O . ILE A 1 369 ? -15.734 1.106 11.568 1.00 96.75 369 ILE A O 1
ATOM 2858 N N . LEU A 1 370 ? -15.826 1.805 9.426 1.00 96.94 370 LEU A N 1
ATOM 2859 C CA . LEU A 1 370 ? -17.070 2.569 9.567 1.00 96.94 370 LEU A CA 1
ATOM 2860 C C . LEU A 1 370 ? -18.237 1.660 9.973 1.00 96.94 370 LEU A C 1
ATOM 2862 O O . LEU A 1 370 ? -18.955 1.962 10.925 1.00 96.94 370 LEU A O 1
ATOM 2866 N N . LEU A 1 371 ? -18.362 0.502 9.315 1.00 96.50 371 LEU A N 1
ATOM 2867 C CA . LEU A 1 371 ? -19.387 -0.499 9.603 1.00 96.50 371 LEU A CA 1
ATOM 2868 C C . LEU A 1 371 ? -19.310 -0.998 11.051 1.00 96.50 371 LEU A C 1
ATOM 2870 O O . LEU A 1 371 ? -20.326 -1.050 11.740 1.00 96.50 371 LEU A O 1
ATOM 2874 N N . LEU A 1 372 ? -18.114 -1.362 11.522 1.00 95.81 372 LEU A N 1
ATOM 2875 C CA . LEU A 1 372 ? -17.926 -1.857 12.890 1.00 95.81 372 LEU A CA 1
ATOM 2876 C C . LEU A 1 372 ? -18.117 -0.764 13.940 1.00 95.81 372 LEU A C 1
ATOM 2878 O O . LEU A 1 372 ? -18.649 -1.043 15.011 1.00 95.81 372 LEU A O 1
ATOM 2882 N N . SER A 1 373 ? -17.745 0.472 13.609 1.00 96.12 373 SER A N 1
ATOM 2883 C CA . SER A 1 373 ? -17.933 1.633 14.483 1.00 96.12 373 SER A CA 1
ATOM 2884 C C . SER A 1 373 ? -19.366 2.176 14.465 1.00 96.12 373 SER A C 1
ATOM 2886 O O . SER A 1 373 ? -19.683 3.060 15.258 1.00 96.12 373 SER A O 1
ATOM 2888 N N . ARG A 1 374 ? -20.232 1.645 13.585 1.00 96.31 374 ARG A N 1
ATOM 2889 C CA . ARG A 1 374 ? -21.634 2.053 13.396 1.00 96.31 374 ARG A CA 1
ATOM 2890 C C . ARG A 1 374 ? -21.789 3.546 13.097 1.00 96.31 374 ARG A C 1
ATOM 2892 O O . ARG A 1 374 ? -22.656 4.206 13.659 1.00 96.31 374 ARG A O 1
ATOM 2899 N N . VAL A 1 375 ? -20.940 4.060 12.215 1.00 95.69 375 VAL A N 1
ATOM 2900 C CA . VAL A 1 375 ? -20.954 5.460 11.763 1.00 95.69 375 VAL A CA 1
ATOM 2901 C C . VAL A 1 375 ? -21.074 5.518 10.247 1.00 95.69 375 VAL A C 1
ATOM 2903 O O . VAL A 1 375 ? -20.605 4.623 9.540 1.00 95.69 375 VAL A O 1
ATOM 2906 N N . ALA A 1 376 ? -21.696 6.574 9.730 1.00 93.50 376 ALA A N 1
ATOM 2907 C CA . ALA A 1 376 ? -21.946 6.728 8.300 1.00 93.50 376 ALA A CA 1
ATOM 2908 C C . ALA A 1 376 ? -20.757 7.354 7.553 1.00 93.50 376 ALA A C 1
ATOM 2910 O O . ALA A 1 376 ? -20.640 7.213 6.333 1.00 93.50 376 ALA A O 1
ATOM 2911 N N . SER A 1 377 ? -19.870 8.061 8.262 1.00 94.38 377 SER A N 1
ATOM 2912 C CA . SER A 1 377 ? -18.779 8.814 7.640 1.00 94.38 377 SER A CA 1
ATOM 2913 C C . SER A 1 377 ? -17.492 8.838 8.467 1.00 94.38 377 SER A C 1
ATOM 2915 O O . SER A 1 377 ? -17.489 8.619 9.676 1.00 94.38 377 SER A O 1
ATOM 2917 N N . ILE A 1 378 ? -16.375 9.139 7.795 1.00 95.44 378 ILE A N 1
ATOM 2918 C CA . ILE A 1 378 ? -15.058 9.309 8.432 1.00 95.44 378 ILE A CA 1
ATOM 2919 C C . ILE A 1 378 ? -15.049 10.533 9.365 1.00 95.44 378 ILE A C 1
ATOM 2921 O O . ILE A 1 378 ? -14.393 10.499 10.400 1.00 95.44 378 ILE A O 1
ATOM 2925 N N . SER A 1 379 ? -15.780 11.596 9.015 1.00 94.12 379 SER A N 1
ATOM 2926 C CA . SER A 1 379 ? -15.902 12.796 9.855 1.00 94.12 379 SER A CA 1
ATOM 2927 C C . SER A 1 379 ? -16.605 12.459 11.171 1.00 94.12 379 SER A C 1
ATOM 2929 O O . SER A 1 379 ? -16.025 12.677 12.227 1.00 94.12 379 SER A O 1
ATOM 2931 N N . GLU A 1 380 ? -17.749 11.769 11.120 1.00 94.88 380 GLU A N 1
ATOM 2932 C CA . GLU A 1 380 ? -18.448 11.274 12.317 1.00 94.88 380 GLU A CA 1
ATOM 2933 C C . GLU A 1 380 ? -17.564 10.338 13.165 1.00 94.88 380 GLU A C 1
ATOM 2935 O O . GLU A 1 380 ? -17.520 10.451 14.392 1.00 94.88 380 GLU A O 1
ATOM 2940 N N . LEU A 1 381 ? -16.804 9.440 12.525 1.00 95.31 381 LEU A N 1
ATOM 2941 C CA . LEU A 1 381 ? -15.861 8.569 13.229 1.00 95.31 381 LEU A CA 1
ATOM 2942 C C . LEU A 1 381 ? -14.834 9.379 14.032 1.00 95.31 381 LEU A C 1
ATOM 2944 O O . LEU A 1 381 ? -14.616 9.116 15.211 1.00 95.31 381 LEU A O 1
ATOM 2948 N N . ILE A 1 382 ? -14.183 10.349 13.397 1.00 93.75 382 ILE A N 1
ATOM 2949 C CA . ILE A 1 382 ? -13.064 11.068 14.008 1.00 93.75 382 ILE A CA 1
ATOM 2950 C C . ILE A 1 382 ? -13.568 12.111 14.998 1.00 93.75 382 ILE A C 1
ATOM 2952 O O . ILE A 1 382 ? -13.083 12.170 16.121 1.00 93.75 382 ILE A O 1
ATOM 2956 N N . GLU A 1 383 ? -14.522 12.939 14.593 1.00 93.00 383 GLU A N 1
ATOM 2957 C CA . GLU A 1 383 ? -14.971 14.094 15.370 1.00 93.00 383 GLU A CA 1
ATOM 2958 C C . GLU A 1 383 ? -15.886 13.671 16.517 1.00 93.00 383 GLU A C 1
ATOM 2960 O O . GLU A 1 383 ? -15.745 14.179 17.625 1.00 93.00 383 GLU A O 1
ATOM 2965 N N . THR A 1 384 ? -16.785 12.710 16.285 1.00 93.44 384 THR A N 1
ATOM 2966 C CA . THR A 1 384 ? -17.761 12.283 17.295 1.00 93.44 384 THR A CA 1
ATOM 2967 C C . THR A 1 384 ? -17.267 11.092 18.101 1.00 93.44 384 THR A C 1
ATOM 2969 O O . THR A 1 384 ? -17.274 11.144 19.327 1.00 93.44 384 THR A O 1
ATOM 2972 N N . LYS A 1 385 ? -16.842 10.001 17.447 1.00 94.12 385 LYS A N 1
ATOM 2973 C CA . LYS A 1 385 ? -16.455 8.780 18.177 1.00 94.12 385 LYS A CA 1
ATOM 2974 C C . LYS A 1 385 ? -15.060 8.885 18.785 1.00 94.12 385 LYS A C 1
ATOM 2976 O O . LYS A 1 385 ? -14.874 8.456 19.917 1.00 94.12 385 LYS A O 1
ATOM 2981 N N . TRP A 1 386 ? -14.089 9.436 18.057 1.00 93.56 386 TRP A N 1
ATOM 2982 C CA . TRP A 1 386 ? -12.708 9.560 18.543 1.00 93.56 386 TRP A CA 1
ATOM 2983 C C . TRP A 1 386 ? -12.403 10.918 19.188 1.00 93.56 386 TRP A C 1
ATOM 2985 O O . TRP A 1 386 ? -11.295 11.105 19.679 1.00 93.56 386 TRP A O 1
ATOM 2995 N N . ALA A 1 387 ? -13.346 11.868 19.194 1.00 91.62 387 ALA A N 1
ATOM 2996 C CA . ALA A 1 387 ? -13.155 13.218 19.741 1.00 91.62 387 ALA A CA 1
ATOM 2997 C C . ALA A 1 387 ? -11.902 13.941 19.190 1.00 91.62 387 ALA A C 1
ATOM 2999 O O . ALA A 1 387 ? -11.203 14.659 19.900 1.00 91.62 387 ALA A O 1
ATOM 3000 N N . GLY A 1 388 ? -11.580 13.714 17.913 1.00 89.81 388 GLY A N 1
ATOM 3001 C CA . GLY A 1 388 ? -10.406 14.267 17.232 1.00 89.81 388 GLY A CA 1
ATOM 3002 C C . GLY A 1 388 ? -9.085 13.539 17.512 1.00 89.81 388 GLY A C 1
ATOM 3003 O O . GLY A 1 388 ? -8.072 13.852 16.870 1.00 89.81 388 GLY A O 1
ATOM 3004 N N . GLU A 1 389 ? -9.079 12.551 18.411 1.00 90.81 389 GLU A N 1
ATOM 3005 C CA . GLU A 1 389 ? -7.905 11.747 18.736 1.00 90.81 389 GLU A CA 1
ATOM 3006 C C . GLU A 1 389 ? -7.547 10.825 17.568 1.00 90.81 389 GLU A C 1
ATOM 3008 O O . GLU A 1 389 ? -8.386 10.131 16.998 1.00 90.81 389 GLU A O 1
ATOM 3013 N N . ARG A 1 390 ? -6.275 10.842 17.167 1.00 92.56 390 ARG A N 1
ATOM 3014 C CA . ARG A 1 390 ? -5.790 10.127 15.974 1.00 92.56 390 ARG A CA 1
ATOM 3015 C C . ARG A 1 390 ? -4.470 9.411 16.209 1.00 92.56 390 ARG A C 1
ATOM 3017 O O . ARG A 1 390 ? -3.846 8.986 15.246 1.00 92.56 390 ARG A O 1
ATOM 3024 N N . THR A 1 391 ? -4.001 9.308 17.443 1.00 93.50 391 THR A N 1
ATOM 3025 C CA . THR A 1 391 ? -2.813 8.529 17.792 1.00 93.50 391 THR A CA 1
ATOM 3026 C C . THR A 1 391 ? -2.984 7.079 17.352 1.00 93.50 391 THR A C 1
ATOM 3028 O O . THR A 1 391 ? -4.007 6.444 17.604 1.00 93.50 391 THR A O 1
ATOM 3031 N N . ALA A 1 392 ? -1.966 6.549 16.672 1.00 94.75 392 ALA A N 1
ATOM 3032 C CA . ALA A 1 392 ? -1.947 5.148 16.264 1.00 94.75 392 ALA A CA 1
ATOM 3033 C C . ALA A 1 392 ? -1.581 4.201 17.418 1.00 94.75 392 ALA A C 1
ATOM 3035 O O . ALA A 1 392 ? -1.655 2.987 17.257 1.00 94.75 392 ALA A O 1
ATOM 3036 N N . PHE A 1 393 ? -1.211 4.744 18.579 1.00 92.88 393 PHE A N 1
ATOM 3037 C CA . PHE A 1 393 ? -0.702 4.009 19.730 1.00 92.88 393 PHE A CA 1
ATOM 3038 C C . PHE A 1 393 ? -1.498 4.350 20.995 1.00 92.88 393 PHE A C 1
ATOM 3040 O O . PHE A 1 393 ? -2.130 5.405 21.104 1.00 92.88 393 PHE A O 1
ATOM 3047 N N . ILE A 1 394 ? -1.499 3.433 21.959 1.00 86.50 394 ILE A N 1
ATOM 3048 C CA . ILE A 1 394 ? -2.042 3.692 23.293 1.00 86.50 394 ILE A CA 1
ATOM 3049 C C . ILE A 1 394 ? -0.901 4.203 24.168 1.00 86.50 394 ILE A C 1
ATOM 3051 O O . ILE A 1 394 ? 0.101 3.515 24.323 1.00 86.50 394 ILE A O 1
ATOM 3055 N N . HIS A 1 395 ? -1.075 5.388 24.748 1.00 71.81 395 HIS A N 1
ATOM 3056 C CA . HIS A 1 395 ? -0.217 5.880 25.819 1.00 71.81 395 HIS A CA 1
ATOM 3057 C C . HIS A 1 395 ? -0.706 5.282 27.141 1.00 71.81 395 HIS A C 1
ATOM 3059 O O . HIS A 1 395 ? -1.879 5.430 27.485 1.00 71.81 395 HIS A O 1
ATOM 3065 N N . SER A 1 396 ? 0.169 4.572 27.854 1.00 58.06 396 SER A N 1
ATOM 3066 C CA . SER A 1 396 ? -0.137 3.934 29.142 1.00 58.06 396 SER A CA 1
ATOM 3067 C C . SER A 1 396 ? -0.009 4.885 30.334 1.00 58.06 396 SER A C 1
ATOM 3069 O O . SER A 1 396 ? -0.031 4.431 31.474 1.00 58.06 396 SER A O 1
ATOM 3071 N N . ASP A 1 397 ? 0.143 6.187 30.091 1.00 54.25 397 ASP A N 1
ATOM 3072 C CA . ASP A 1 397 ? 0.612 7.141 31.102 1.00 54.25 397 ASP A CA 1
ATOM 3073 C C . ASP A 1 397 ? -0.378 7.363 32.259 1.00 54.25 397 ASP A C 1
ATOM 3075 O O . ASP A 1 397 ? -0.019 7.981 33.253 1.00 54.25 397 ASP A O 1
ATOM 3079 N N . ASN A 1 398 ? -1.595 6.808 32.182 1.00 54.56 398 ASN A N 1
ATOM 3080 C CA . ASN A 1 398 ? -2.530 6.728 33.303 1.00 54.56 398 ASN A CA 1
ATOM 3081 C C . ASN A 1 398 ? -3.268 5.376 33.324 1.00 54.56 398 ASN A C 1
ATOM 3083 O O . ASN A 1 398 ? -4.301 5.235 32.666 1.00 54.56 398 ASN A O 1
ATOM 3087 N N . PRO A 1 399 ? -2.813 4.399 34.133 1.00 53.09 399 PRO A N 1
ATOM 3088 C CA . PRO A 1 399 ? -3.472 3.098 34.314 1.00 53.09 399 PRO A CA 1
ATOM 3089 C C . PRO A 1 399 ? -4.908 3.159 34.872 1.00 53.09 399 PRO A C 1
ATOM 3091 O O . PRO A 1 399 ? -5.558 2.123 34.974 1.00 53.09 399 PRO A O 1
ATOM 3094 N N . GLY A 1 400 ? -5.396 4.346 35.254 1.00 53.34 400 GLY A N 1
ATOM 3095 C CA . GLY A 1 400 ? -6.749 4.583 35.769 1.00 53.34 400 GLY A CA 1
ATOM 3096 C C . GLY A 1 400 ? -7.623 5.494 34.901 1.00 53.34 400 GLY A C 1
ATOM 3097 O O . GLY A 1 400 ? -8.738 5.804 35.306 1.00 53.34 400 GLY A O 1
ATOM 3098 N N . ALA A 1 401 ? -7.142 5.951 33.739 1.00 60.78 401 ALA A N 1
ATOM 3099 C CA . ALA A 1 401 ? -7.990 6.675 32.796 1.00 60.78 401 ALA A CA 1
ATOM 3100 C C . ALA A 1 401 ? -8.796 5.667 31.968 1.00 60.78 401 ALA A C 1
ATOM 3102 O O . ALA A 1 401 ? -8.215 4.776 31.341 1.00 60.78 401 ALA A O 1
ATOM 3103 N N . ASP A 1 402 ? -10.123 5.816 31.949 1.00 64.44 402 ASP A N 1
ATOM 3104 C CA . ASP A 1 402 ? -10.998 5.000 31.110 1.00 64.44 402 ASP A CA 1
ATOM 3105 C C . ASP A 1 402 ? -10.503 5.052 29.661 1.00 64.44 402 ASP A C 1
ATOM 3107 O O . ASP A 1 402 ? -10.438 6.113 29.032 1.00 64.44 402 ASP A O 1
ATOM 3111 N N . THR A 1 403 ? -10.106 3.895 29.118 1.00 68.88 403 THR A N 1
ATOM 3112 C CA . THR A 1 403 ? -9.699 3.830 27.712 1.00 68.88 403 THR A CA 1
ATOM 3113 C C . THR A 1 403 ? -10.892 4.268 26.869 1.00 68.88 403 THR A C 1
ATOM 3115 O O . THR A 1 403 ? -11.985 3.737 27.098 1.00 68.88 403 THR A O 1
ATOM 3118 N N . PRO A 1 404 ? -10.705 5.145 25.863 1.00 79.19 404 PRO A N 1
ATOM 3119 C CA . PRO A 1 404 ? -11.813 5.659 25.072 1.00 79.19 404 PRO A CA 1
ATOM 3120 C C . PRO A 1 404 ? -12.689 4.517 24.571 1.00 79.19 404 PRO A C 1
ATOM 3122 O O . PRO A 1 404 ? -12.172 3.500 24.091 1.00 79.19 404 PRO A O 1
ATOM 3125 N N . SER A 1 405 ? -14.010 4.679 24.674 1.00 86.50 405 SER A N 1
ATOM 3126 C CA . SER A 1 405 ? -14.956 3.665 24.205 1.00 86.50 405 SER A CA 1
ATOM 3127 C C . SER A 1 405 ? -14.743 3.366 22.721 1.00 86.50 405 SER A C 1
ATOM 3129 O O . SER A 1 405 ? -14.926 2.236 22.296 1.00 86.50 405 SER A O 1
ATOM 3131 N N . TYR A 1 406 ? -14.298 4.339 21.928 1.00 92.19 406 TYR A N 1
ATOM 3132 C CA . TYR A 1 406 ? -13.975 4.138 20.522 1.00 92.19 406 TYR A CA 1
ATOM 3133 C C . TYR A 1 406 ? -12.516 4.495 20.271 1.00 92.19 406 TYR A C 1
ATOM 3135 O O . TYR A 1 406 ? -12.108 5.636 20.483 1.00 92.19 406 TYR A O 1
ATOM 3143 N N . LYS A 1 407 ? -11.722 3.525 19.813 1.00 93.44 407 LYS A N 1
ATOM 3144 C CA . LYS A 1 407 ? -10.313 3.761 19.487 1.00 93.44 407 LYS A CA 1
ATOM 3145 C C . LYS A 1 407 ? -9.812 2.796 18.424 1.00 93.44 407 LYS A C 1
ATOM 3147 O O . LYS A 1 407 ? -10.182 1.626 18.408 1.00 93.44 407 LYS A O 1
ATOM 3152 N N . LEU A 1 408 ? -8.922 3.288 17.572 1.00 95.50 408 LEU A N 1
ATOM 3153 C CA . LEU A 1 408 ? -8.137 2.479 16.649 1.00 95.50 408 LEU A CA 1
ATOM 3154 C C . LEU A 1 408 ? -6.669 2.574 17.051 1.00 95.50 408 LEU A C 1
ATOM 3156 O O . LEU A 1 408 ? -6.147 3.678 17.190 1.00 95.50 408 LEU A O 1
ATOM 3160 N N . TYR A 1 409 ? -5.995 1.446 17.241 1.00 96.06 409 TYR A N 1
ATOM 3161 C CA . TYR A 1 409 ? -4.599 1.445 17.674 1.00 96.06 409 TYR A CA 1
ATOM 3162 C C . TYR A 1 409 ? -3.827 0.230 17.158 1.00 96.06 409 TYR A C 1
ATOM 3164 O O . TYR A 1 409 ? -4.409 -0.791 16.797 1.00 96.06 409 TYR A O 1
ATOM 3172 N N . LEU A 1 410 ? -2.505 0.352 17.101 1.00 95.88 410 LEU A N 1
ATOM 3173 C CA . LEU A 1 410 ? -1.582 -0.743 16.840 1.00 95.88 410 LEU A CA 1
ATOM 3174 C C . LEU A 1 410 ? -1.265 -1.448 18.158 1.00 95.88 410 LEU A C 1
ATOM 3176 O O . LEU A 1 410 ? -0.851 -0.818 19.130 1.00 95.88 410 LEU A O 1
ATOM 3180 N N . LYS A 1 411 ? -1.464 -2.762 18.178 1.00 93.75 411 LYS A N 1
ATOM 3181 C CA . LYS A 1 411 ? -1.185 -3.645 19.308 1.00 93.75 411 LYS A CA 1
ATOM 3182 C C . LYS A 1 411 ? -0.060 -4.585 18.911 1.00 93.75 411 LYS A C 1
ATOM 3184 O O . LYS A 1 411 ? -0.155 -5.250 17.877 1.00 93.75 411 LYS A O 1
ATOM 3189 N N . HIS A 1 412 ? 0.983 -4.642 19.730 1.00 92.88 412 HIS A N 1
ATOM 3190 C CA . HIS A 1 412 ? 2.023 -5.648 19.566 1.00 92.88 412 HIS A CA 1
ATOM 3191 C C . HIS A 1 412 ? 1.403 -7.043 19.738 1.00 92.88 412 HIS A C 1
ATOM 3193 O O . HIS A 1 412 ? 0.688 -7.306 20.707 1.00 92.88 412 HIS A O 1
ATOM 3199 N N . SER A 1 413 ? 1.647 -7.918 18.773 1.00 87.25 413 SER A N 1
ATOM 3200 C CA . SER A 1 413 ? 1.154 -9.290 18.726 1.00 87.25 413 SER A CA 1
ATOM 3201 C C . SER A 1 413 ? 2.338 -10.249 18.822 1.00 87.25 413 SER A C 1
ATOM 3203 O O . SER A 1 413 ? 3.413 -9.932 18.313 1.00 87.25 413 SER A O 1
ATOM 3205 N N . PRO A 1 414 ? 2.172 -11.436 19.436 1.00 73.62 414 PRO A N 1
ATOM 3206 C CA . PRO A 1 414 ? 3.209 -12.457 19.418 1.00 73.62 414 PRO A CA 1
ATOM 3207 C C . PRO A 1 414 ? 3.680 -12.737 17.986 1.00 73.62 414 PRO A C 1
ATOM 3209 O O . PRO A 1 414 ? 2.874 -12.898 17.062 1.00 73.62 414 PRO A O 1
ATOM 3212 N N . HIS A 1 415 ? 5.004 -12.758 17.838 1.00 73.25 415 HIS A N 1
ATOM 3213 C CA . HIS A 1 415 ? 5.713 -12.916 16.577 1.00 73.25 415 HIS A CA 1
ATOM 3214 C C . HIS A 1 415 ? 5.182 -14.122 15.793 1.00 73.25 415 HIS A C 1
ATOM 3216 O O . HIS A 1 415 ? 5.002 -15.204 16.350 1.00 73.25 415 HIS A O 1
ATOM 3222 N N . SER A 1 416 ? 4.965 -13.948 14.488 1.00 71.69 416 SER A N 1
ATOM 3223 C CA . SER A 1 416 ? 4.702 -15.056 13.561 1.00 71.69 416 SER A CA 1
ATOM 3224 C C . SER A 1 416 ? 6.016 -15.494 12.893 1.00 71.69 416 SER A C 1
ATOM 3226 O O . SER A 1 416 ? 6.342 -14.979 11.812 1.00 71.69 416 SER A O 1
ATOM 3228 N N . PRO A 1 417 ? 6.796 -16.414 13.504 1.00 71.62 417 PRO A N 1
ATOM 3229 C CA . PRO A 1 417 ? 8.082 -16.832 12.962 1.00 71.62 417 PRO A CA 1
ATOM 3230 C C . PRO A 1 417 ? 7.913 -17.434 11.566 1.00 71.62 417 PRO A C 1
ATOM 3232 O O . PRO A 1 417 ? 6.980 -18.186 11.290 1.00 71.62 417 PRO A O 1
ATOM 3235 N N . GLY A 1 418 ? 8.819 -17.073 10.658 1.00 80.69 418 GLY A N 1
ATOM 3236 C CA . GLY A 1 418 ? 8.835 -17.602 9.292 1.00 80.69 418 GLY A CA 1
ATOM 3237 C C . GLY A 1 418 ? 7.876 -16.926 8.306 1.00 80.69 418 GLY A C 1
ATOM 3238 O O . GLY A 1 418 ? 7.837 -17.324 7.140 1.00 80.69 418 GLY A O 1
ATOM 3239 N N . LEU A 1 419 ? 7.139 -15.877 8.700 1.00 88.50 419 LEU A N 1
ATOM 3240 C CA . LEU A 1 419 ? 6.286 -15.147 7.759 1.00 88.50 419 LEU A CA 1
ATOM 3241 C C . LEU A 1 419 ? 7.132 -14.447 6.685 1.00 88.50 419 LEU A C 1
ATOM 3243 O O . LEU A 1 419 ? 7.816 -13.447 6.937 1.00 88.50 419 LEU A O 1
ATOM 3247 N N . LYS A 1 420 ? 7.075 -14.965 5.456 1.00 93.50 420 LYS A N 1
ATOM 3248 C CA . LYS A 1 420 ? 7.786 -14.398 4.309 1.00 93.50 420 LYS A CA 1
ATOM 3249 C C . LYS A 1 420 ? 7.101 -13.117 3.831 1.00 93.50 420 LYS A C 1
ATOM 3251 O O . LYS A 1 420 ? 5.923 -13.126 3.469 1.00 93.50 420 LYS A O 1
ATOM 3256 N N . ILE A 1 421 ? 7.865 -12.027 3.809 1.00 95.44 421 ILE A N 1
ATOM 3257 C CA . ILE A 1 421 ? 7.428 -10.727 3.296 1.00 95.44 421 ILE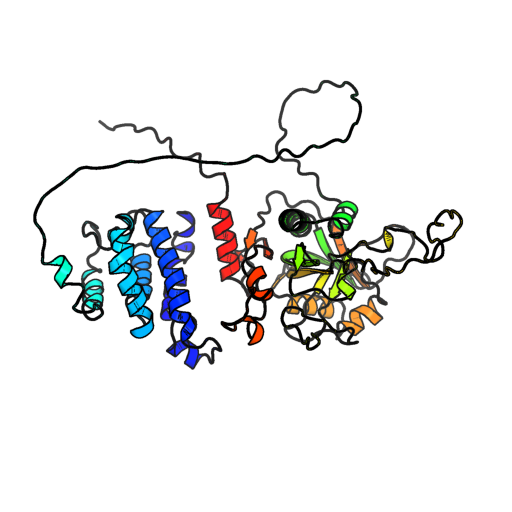 A CA 1
ATOM 3258 C C . ILE A 1 421 ? 7.997 -10.536 1.898 1.00 95.44 421 ILE A C 1
ATOM 3260 O O . ILE A 1 421 ? 9.182 -10.762 1.651 1.00 95.44 421 ILE A O 1
ATOM 3264 N N . TYR A 1 422 ? 7.140 -10.096 0.990 1.00 95.81 422 TYR A N 1
ATOM 3265 C CA . TYR A 1 422 ? 7.489 -9.758 -0.380 1.00 95.81 422 TYR A CA 1
ATOM 3266 C C . TYR A 1 422 ? 7.403 -8.246 -0.564 1.00 95.81 422 TYR A C 1
ATOM 3268 O O . TYR A 1 422 ? 6.578 -7.586 0.071 1.00 95.81 422 TYR A O 1
ATOM 3276 N N . ASN A 1 423 ? 8.216 -7.701 -1.469 1.00 95.75 423 ASN A N 1
ATOM 3277 C CA . ASN A 1 423 ? 8.089 -6.320 -1.918 1.00 95.75 423 ASN A CA 1
ATOM 3278 C C . ASN A 1 423 ? 7.929 -6.251 -3.439 1.00 95.75 423 ASN A C 1
ATOM 3280 O O . ASN A 1 423 ? 8.423 -7.095 -4.181 1.00 95.75 423 ASN A O 1
ATOM 3284 N N . SER A 1 424 ? 7.186 -5.258 -3.914 1.00 92.69 424 SER A N 1
ATOM 3285 C CA . SER A 1 424 ? 6.868 -5.081 -5.333 1.00 92.69 424 SER A CA 1
ATOM 3286 C C . SER A 1 424 ? 6.788 -3.603 -5.705 1.00 92.69 424 SER A C 1
ATOM 3288 O O . SER A 1 424 ? 6.644 -2.771 -4.802 1.00 92.69 424 SER A O 1
ATOM 3290 N N . PRO A 1 425 ? 6.861 -3.264 -7.007 1.00 91.06 425 PRO A N 1
ATOM 3291 C CA . PRO A 1 425 ? 6.528 -1.929 -7.496 1.00 91.06 425 PRO A CA 1
ATOM 3292 C C . PRO A 1 425 ? 5.188 -1.414 -6.952 1.00 91.06 425 PRO A C 1
ATOM 3294 O O . PRO A 1 425 ? 4.280 -2.197 -6.648 1.00 91.06 425 PRO A O 1
ATOM 3297 N N . ARG A 1 426 ? 5.056 -0.089 -6.842 1.00 86.94 426 ARG A N 1
ATOM 3298 C CA . ARG A 1 426 ? 3.846 0.552 -6.310 1.00 86.94 426 ARG A CA 1
ATOM 3299 C C . ARG A 1 426 ? 2.643 0.323 -7.229 1.00 86.94 426 ARG A C 1
ATOM 3301 O O . ARG A 1 426 ? 2.777 0.107 -8.434 1.00 86.94 426 ARG A O 1
ATOM 3308 N N . ILE A 1 427 ? 1.445 0.416 -6.651 1.00 83.19 427 ILE A N 1
ATOM 3309 C CA . ILE A 1 427 ? 0.171 0.360 -7.380 1.00 83.19 427 ILE A CA 1
ATOM 3310 C C . ILE A 1 427 ? -0.683 1.587 -7.080 1.00 83.19 427 ILE A C 1
ATOM 3312 O O . ILE A 1 427 ? -0.656 2.108 -5.967 1.00 83.19 427 ILE A O 1
ATOM 3316 N N . GLY A 1 428 ? -1.474 2.015 -8.064 1.00 70.06 428 GLY A N 1
ATOM 3317 C CA . GLY A 1 428 ? -2.440 3.102 -7.888 1.00 70.06 428 GLY A CA 1
ATOM 3318 C C . GLY A 1 428 ? -1.850 4.512 -7.941 1.00 70.06 428 GLY A C 1
ATOM 3319 O O . GLY A 1 428 ? -2.449 5.423 -7.379 1.00 70.06 428 GLY A O 1
ATOM 3320 N N . LEU A 1 429 ? -0.707 4.710 -8.607 1.00 68.50 429 LEU A N 1
ATOM 3321 C CA . LEU A 1 429 ? -0.282 6.053 -9.004 1.00 68.50 429 LEU A CA 1
ATOM 3322 C C . LEU A 1 429 ? -1.074 6.456 -10.246 1.00 68.50 429 LEU A C 1
ATOM 3324 O O . LEU A 1 429 ? -0.999 5.779 -11.269 1.00 68.50 429 LEU A O 1
ATOM 3328 N N . ASP A 1 430 ? -1.854 7.526 -10.135 1.00 68.88 430 ASP A N 1
ATOM 3329 C CA . ASP A 1 430 ? -2.613 8.050 -11.263 1.00 68.88 430 ASP A CA 1
ATOM 3330 C C . ASP A 1 430 ? -1.667 8.696 -12.284 1.00 68.88 430 ASP A C 1
ATOM 3332 O O . ASP A 1 430 ? -0.989 9.685 -11.991 1.00 68.88 430 ASP A O 1
ATOM 3336 N N . LEU A 1 431 ? -1.607 8.109 -13.477 1.00 69.31 431 LEU A N 1
ATOM 3337 C CA . LEU A 1 431 ? -0.807 8.595 -14.599 1.00 69.31 431 LEU A CA 1
ATOM 3338 C C . LEU A 1 431 ? -1.667 9.279 -15.666 1.00 69.31 431 LEU A C 1
ATOM 3340 O O . LEU A 1 431 ? -1.130 9.685 -16.689 1.00 69.31 431 LEU A O 1
ATOM 3344 N N . SER A 1 432 ? -2.985 9.407 -15.465 1.00 64.19 432 SER A N 1
ATOM 3345 C CA . SER A 1 432 ? -3.884 9.940 -16.494 1.00 64.19 432 SER A CA 1
ATOM 3346 C C . SER A 1 432 ? -3.758 11.451 -16.690 1.00 64.19 432 SER A C 1
ATOM 3348 O O . SER A 1 432 ? -4.397 12.009 -17.577 1.00 64.19 432 SER A O 1
ATOM 3350 N N . HIS A 1 433 ? -2.978 12.137 -15.851 1.00 65.31 433 HIS A N 1
ATOM 3351 C CA . HIS A 1 433 ? -2.744 13.565 -15.996 1.00 65.31 433 HIS A CA 1
ATOM 3352 C C . HIS A 1 433 ? -1.788 13.824 -17.178 1.00 65.31 433 HIS A C 1
ATOM 3354 O O . HIS A 1 433 ? -0.670 13.306 -17.155 1.00 65.31 433 HIS A O 1
ATOM 3360 N N . PRO A 1 434 ? -2.148 14.661 -18.171 1.00 62.66 434 PRO A N 1
ATOM 3361 C CA . PRO A 1 434 ? -1.298 14.927 -19.340 1.00 62.66 434 PRO A CA 1
ATOM 3362 C C . PRO A 1 434 ? 0.106 15.435 -18.976 1.00 62.66 434 PRO A C 1
ATOM 3364 O O . PRO A 1 434 ? 1.092 15.048 -19.596 1.00 62.66 434 PRO A O 1
ATOM 3367 N N . GLY A 1 435 ? 0.210 16.225 -17.899 1.00 67.44 435 GLY A N 1
ATOM 3368 C CA . GLY A 1 435 ? 1.492 16.688 -17.346 1.00 67.44 435 GLY A CA 1
ATOM 3369 C C . GLY A 1 435 ? 2.364 15.597 -16.704 1.00 67.44 435 GLY A C 1
ATOM 3370 O O . GLY A 1 435 ? 3.488 15.876 -16.311 1.00 67.44 435 GLY A O 1
ATOM 3371 N N . THR A 1 436 ? 1.876 14.359 -16.579 1.00 67.19 436 THR A N 1
ATOM 3372 C CA . THR A 1 436 ? 2.649 13.229 -16.043 1.00 67.19 436 THR A CA 1
ATOM 3373 C C . THR A 1 436 ? 3.346 12.426 -17.141 1.00 67.19 436 THR A C 1
ATOM 3375 O O . THR A 1 436 ? 4.465 11.984 -16.912 1.00 67.19 436 THR A O 1
ATOM 3378 N N . THR A 1 437 ? 2.733 12.244 -18.317 1.00 62.78 437 THR A N 1
ATOM 3379 C CA . THR A 1 437 ? 3.224 11.327 -19.371 1.00 62.78 437 THR A CA 1
ATOM 3380 C C . THR A 1 437 ? 3.601 12.012 -20.689 1.00 62.78 437 THR A C 1
ATOM 3382 O O . THR A 1 437 ? 3.846 11.323 -21.679 1.00 62.78 437 THR A O 1
ATOM 3385 N N . GLY A 1 438 ? 3.616 13.347 -20.742 1.00 63.41 438 GLY A N 1
ATOM 3386 C CA . GLY A 1 438 ? 3.991 14.087 -21.947 1.00 63.41 438 GLY A CA 1
ATOM 3387 C C . GLY A 1 438 ? 5.454 13.843 -22.365 1.00 63.41 438 GLY A C 1
ATOM 3388 O O . GLY A 1 438 ? 6.322 13.743 -21.496 1.00 63.41 438 GLY A O 1
ATOM 3389 N N . PRO A 1 439 ? 5.762 13.782 -23.676 1.00 59.53 439 PRO A N 1
ATOM 3390 C CA . PRO A 1 439 ? 7.124 13.550 -24.181 1.00 59.53 439 PRO A CA 1
ATOM 3391 C C . PRO A 1 439 ? 8.120 14.659 -23.798 1.00 59.53 439 PRO A C 1
ATOM 3393 O O . PRO A 1 439 ? 9.330 14.439 -23.810 1.00 59.53 439 PRO A O 1
ATOM 3396 N N . GLU A 1 440 ? 7.615 15.836 -23.426 1.00 65.69 440 GLU A N 1
ATOM 3397 C CA . GLU A 1 440 ? 8.404 17.007 -23.029 1.00 65.69 440 GLU A CA 1
ATOM 3398 C C . GLU A 1 440 ? 8.674 17.086 -21.517 1.00 65.69 440 GLU A C 1
ATOM 3400 O O . GLU A 1 440 ? 9.396 17.972 -21.066 1.00 65.69 440 GLU A O 1
ATOM 3405 N N . VAL A 1 441 ? 8.134 16.162 -20.712 1.00 63.50 441 VAL A N 1
ATOM 3406 C CA . VAL A 1 441 ? 8.279 16.195 -19.250 1.00 63.50 441 VAL A CA 1
ATOM 3407 C C . VAL A 1 441 ? 9.695 15.762 -18.853 1.00 63.50 441 VAL A C 1
ATOM 3409 O O . VAL A 1 441 ? 9.989 14.577 -18.675 1.00 63.50 441 VAL A O 1
ATOM 3412 N N . LYS A 1 442 ? 10.589 16.749 -18.739 1.00 62.75 442 LYS A N 1
ATOM 3413 C CA . LYS A 1 442 ? 11.954 16.615 -18.221 1.00 62.75 442 LYS A CA 1
ATOM 3414 C C . LYS A 1 442 ? 12.144 17.565 -17.028 1.00 62.75 442 LYS A C 1
ATOM 3416 O O . LYS A 1 442 ? 11.869 18.752 -17.180 1.00 62.75 442 LYS A O 1
ATOM 3421 N N . PRO A 1 443 ? 12.652 17.091 -15.873 1.00 67.56 443 PRO A N 1
ATOM 3422 C CA . PRO A 1 443 ? 12.983 15.700 -15.543 1.00 67.56 443 PRO A CA 1
ATOM 3423 C C . PRO A 1 443 ? 11.740 14.795 -15.462 1.00 67.56 443 PRO A C 1
ATOM 3425 O O . PRO A 1 443 ? 10.608 15.272 -15.439 1.00 67.56 443 PRO A O 1
ATOM 3428 N N . LEU A 1 444 ? 11.959 13.473 -15.434 1.00 74.06 444 LEU A N 1
ATOM 3429 C CA . LEU A 1 444 ? 10.885 12.478 -15.376 1.00 74.06 444 LEU A CA 1
ATOM 3430 C C . LEU A 1 444 ? 9.949 12.763 -14.191 1.00 74.06 444 LEU A C 1
ATOM 3432 O O . LEU A 1 444 ? 10.410 12.861 -13.052 1.00 74.06 444 LEU A O 1
ATOM 3436 N N . HIS A 1 445 ? 8.645 12.850 -14.459 1.00 80.75 445 HIS A N 1
ATOM 3437 C CA . HIS A 1 445 ? 7.637 13.176 -13.450 1.00 80.75 445 HIS A CA 1
ATOM 3438 C C . HIS A 1 445 ? 7.758 12.282 -12.208 1.00 80.75 445 HIS A C 1
ATOM 3440 O O . HIS A 1 445 ? 7.914 11.059 -12.324 1.00 80.75 445 HIS A O 1
ATOM 3446 N N . SER A 1 446 ? 7.603 12.858 -11.013 1.00 82.81 446 SER A N 1
ATOM 3447 C CA . SER A 1 446 ? 7.796 12.146 -9.740 1.00 82.81 446 SER A CA 1
ATOM 3448 C C . SER A 1 446 ? 6.939 10.870 -9.642 1.00 82.81 446 SER A C 1
ATOM 3450 O O . SER A 1 446 ? 7.437 9.804 -9.284 1.00 82.81 446 SER A O 1
ATOM 3452 N N . ARG A 1 447 ? 5.671 10.925 -10.077 1.00 80.19 447 ARG A N 1
ATOM 3453 C CA . ARG A 1 447 ? 4.780 9.743 -10.177 1.00 80.19 447 ARG A CA 1
ATOM 3454 C C . ARG A 1 447 ? 5.363 8.596 -11.007 1.00 80.19 447 ARG A C 1
ATOM 3456 O O . ARG A 1 447 ? 5.205 7.443 -10.619 1.00 80.19 447 ARG A O 1
ATOM 3463 N N . ILE A 1 448 ? 6.046 8.884 -12.113 1.00 80.94 448 ILE A N 1
ATOM 3464 C CA . ILE A 1 448 ? 6.695 7.845 -12.922 1.00 80.94 448 ILE A CA 1
ATOM 3465 C C . ILE A 1 448 ? 7.959 7.353 -12.211 1.00 80.94 448 ILE A C 1
ATOM 3467 O O . ILE A 1 448 ? 8.172 6.146 -12.121 1.00 80.94 448 ILE A O 1
ATOM 3471 N N . ARG A 1 449 ? 8.755 8.265 -11.634 1.00 84.38 449 ARG A N 1
ATOM 3472 C CA . ARG A 1 449 ? 9.982 7.935 -10.886 1.00 84.38 449 ARG A CA 1
ATOM 3473 C C . ARG A 1 449 ? 9.736 6.941 -9.745 1.00 84.38 449 ARG A C 1
ATOM 3475 O O . ARG A 1 449 ? 10.549 6.040 -9.541 1.00 84.38 449 ARG A O 1
ATOM 3482 N N . PHE A 1 450 ? 8.629 7.086 -9.013 1.00 86.88 450 PHE A N 1
ATOM 3483 C CA . PHE A 1 450 ? 8.309 6.234 -7.859 1.00 86.88 450 PHE A CA 1
ATOM 3484 C C . PHE A 1 450 ? 7.478 4.992 -8.185 1.00 86.88 450 PHE A C 1
ATOM 3486 O O . PHE A 1 450 ? 7.395 4.088 -7.355 1.00 86.88 450 PHE A O 1
ATOM 3493 N N . LEU A 1 451 ? 6.906 4.891 -9.387 1.00 84.31 451 LEU A N 1
ATOM 3494 C CA . LEU A 1 451 ? 6.148 3.712 -9.805 1.00 84.31 451 LEU A CA 1
ATOM 3495 C C . LEU A 1 451 ? 6.957 2.398 -9.744 1.00 84.31 451 LEU A C 1
ATOM 3497 O O . LEU A 1 451 ? 6.455 1.441 -9.150 1.00 84.31 451 LEU A O 1
ATOM 3501 N N . PRO A 1 452 ? 8.195 2.308 -10.281 1.00 84.56 452 PRO A N 1
ATOM 3502 C CA . PRO A 1 452 ? 8.970 1.067 -10.237 1.00 84.56 452 PRO A CA 1
ATOM 3503 C C . PRO A 1 452 ? 9.584 0.776 -8.858 1.00 84.56 452 PRO A C 1
ATOM 3505 O O . PRO A 1 452 ? 10.117 -0.316 -8.648 1.00 84.56 452 PRO A O 1
ATOM 3508 N N . LYS A 1 453 ? 9.544 1.726 -7.911 1.00 88.75 453 LYS A N 1
ATOM 3509 C CA . LYS A 1 453 ? 10.159 1.563 -6.586 1.00 88.75 453 LYS A CA 1
ATOM 3510 C C . LYS A 1 453 ? 9.414 0.495 -5.789 1.00 88.75 453 LYS A C 1
ATOM 3512 O O . LYS A 1 453 ? 8.183 0.457 -5.769 1.00 88.75 453 LYS A O 1
ATOM 3517 N N . ARG A 1 454 ? 10.159 -0.381 -5.108 1.00 93.75 454 ARG A N 1
ATOM 3518 C CA . ARG A 1 454 ? 9.610 -1.544 -4.388 1.00 93.75 454 ARG A CA 1
ATOM 3519 C C . ARG A 1 454 ? 9.075 -1.186 -2.999 1.00 93.75 454 ARG A C 1
ATOM 3521 O O . ARG A 1 454 ? 9.523 -1.736 -2.002 1.00 93.75 454 ARG A O 1
ATOM 3528 N N . TYR A 1 455 ? 8.157 -0.226 -2.943 1.00 96.06 455 TYR A N 1
ATOM 3529 C CA . TYR A 1 455 ? 7.620 0.330 -1.693 1.00 96.06 455 TYR A CA 1
ATOM 3530 C C . TYR A 1 455 ? 6.261 -0.249 -1.289 1.00 96.06 455 TYR A C 1
ATOM 3532 O O . TYR A 1 455 ? 5.681 0.170 -0.288 1.00 96.06 455 TYR A O 1
ATOM 3540 N N . ARG A 1 456 ? 5.759 -1.232 -2.042 1.00 96.31 456 ARG A N 1
ATOM 3541 C CA . ARG A 1 456 ? 4.604 -2.046 -1.665 1.00 96.31 456 ARG A CA 1
ATOM 3542 C C . ARG A 1 456 ? 5.090 -3.338 -1.023 1.00 96.31 456 ARG A C 1
ATOM 3544 O O . ARG A 1 456 ? 5.782 -4.103 -1.694 1.00 96.31 456 ARG A O 1
ATOM 3551 N N . TYR A 1 457 ? 4.674 -3.598 0.212 1.00 97.88 457 TYR A N 1
ATOM 3552 C CA . TYR A 1 457 ? 5.042 -4.785 0.984 1.00 97.88 457 TYR A CA 1
ATOM 3553 C C . TYR A 1 457 ? 3.810 -5.607 1.310 1.00 97.88 457 TYR A C 1
ATOM 3555 O O . TYR A 1 457 ? 2.742 -5.053 1.575 1.00 97.88 457 TYR A O 1
ATOM 3563 N N . PHE A 1 458 ? 3.952 -6.927 1.280 1.00 97.06 458 PHE A N 1
ATOM 3564 C CA . PHE A 1 458 ? 2.825 -7.810 1.518 1.00 97.06 458 PHE A CA 1
ATOM 3565 C C . PHE A 1 458 ? 3.227 -9.222 1.935 1.00 97.06 458 PHE A C 1
ATOM 3567 O O . PHE A 1 458 ? 4.352 -9.674 1.709 1.00 97.06 458 PHE A O 1
ATOM 3574 N N . THR A 1 459 ? 2.262 -9.933 2.509 1.00 95.75 459 THR A N 1
ATOM 3575 C CA . THR A 1 459 ? 2.349 -11.344 2.892 1.00 95.75 459 THR A CA 1
ATOM 3576 C C . THR A 1 459 ? 1.218 -12.131 2.238 1.00 95.75 459 THR A C 1
ATOM 3578 O O . THR A 1 459 ? 0.239 -11.562 1.756 1.00 95.75 459 THR A O 1
ATOM 3581 N N . ASN A 1 460 ? 1.342 -13.460 2.206 1.00 92.69 460 ASN A N 1
ATOM 3582 C CA . ASN A 1 460 ? 0.311 -14.359 1.675 1.00 92.69 460 ASN A CA 1
ATOM 3583 C C . ASN A 1 460 ? -0.171 -13.977 0.253 1.00 92.69 460 ASN A C 1
ATOM 3585 O O . ASN A 1 460 ? -1.367 -13.733 0.072 1.00 92.69 460 ASN A O 1
ATOM 3589 N N . PRO A 1 461 ? 0.719 -13.931 -0.763 1.00 92.50 461 PRO A N 1
ATOM 3590 C CA . PRO A 1 461 ? 0.391 -13.469 -2.120 1.00 92.50 461 PRO A CA 1
ATOM 3591 C C . PRO A 1 461 ? -0.853 -14.123 -2.728 1.00 92.50 461 PRO A C 1
ATOM 3593 O O . PRO A 1 461 ? -1.630 -13.446 -3.395 1.00 92.50 461 PRO A O 1
ATOM 3596 N N . SER A 1 462 ? -1.079 -15.413 -2.460 1.00 88.44 462 SER A N 1
ATOM 3597 C CA . SER A 1 462 ? -2.244 -16.166 -2.947 1.00 88.44 462 SER A CA 1
ATOM 3598 C C . SER A 1 462 ? -3.586 -15.610 -2.462 1.00 88.44 462 SER A C 1
ATOM 3600 O O . SER A 1 462 ? -4.605 -15.804 -3.116 1.00 88.44 462 SER A O 1
ATOM 3602 N N . LYS A 1 463 ? -3.600 -14.883 -1.339 1.00 88.44 463 LYS A N 1
ATOM 3603 C CA . LYS A 1 463 ? -4.800 -14.246 -0.779 1.00 88.44 463 LYS A CA 1
ATOM 3604 C C . LYS A 1 463 ? -5.033 -12.834 -1.325 1.00 88.44 463 LYS A C 1
ATOM 3606 O O . LYS A 1 463 ? -6.092 -12.262 -1.090 1.00 88.44 463 LYS A O 1
ATOM 3611 N N . LEU A 1 464 ? -4.075 -12.264 -2.061 1.00 86.81 464 LEU A N 1
ATOM 3612 C CA . LEU A 1 464 ? -4.140 -10.905 -2.607 1.00 86.81 464 LEU A CA 1
ATOM 3613 C C . LEU A 1 464 ? -4.676 -10.924 -4.037 1.00 86.81 464 LEU A C 1
ATOM 3615 O O . LEU A 1 464 ? -3.969 -10.656 -5.008 1.00 86.81 464 LEU A O 1
ATOM 3619 N N . VAL A 1 465 ? -5.958 -11.256 -4.158 1.00 76.25 465 VAL A N 1
ATOM 3620 C CA . VAL A 1 465 ? -6.633 -11.434 -5.452 1.00 76.25 465 VAL A CA 1
ATOM 3621 C C . VAL A 1 465 ? -7.176 -10.132 -6.050 1.00 76.25 465 VAL A C 1
ATOM 3623 O O . VAL A 1 465 ? -7.679 -10.146 -7.172 1.00 76.25 465 VAL A O 1
ATOM 3626 N N . ALA A 1 466 ? -7.084 -9.011 -5.335 1.00 76.81 466 ALA A N 1
ATOM 3627 C CA . ALA A 1 466 ? -7.557 -7.707 -5.798 1.00 76.81 466 ALA A CA 1
ATOM 3628 C C . ALA A 1 466 ? -6.538 -7.007 -6.728 1.00 76.81 466 ALA A C 1
ATOM 3630 O O . ALA A 1 466 ? -5.681 -7.641 -7.347 1.00 76.81 466 ALA A O 1
ATOM 3631 N N . ASN A 1 467 ? -6.650 -5.681 -6.855 1.00 75.31 467 ASN A N 1
ATOM 3632 C CA . ASN A 1 467 ? -5.775 -4.846 -7.681 1.00 75.31 467 ASN A CA 1
ATOM 3633 C C . ASN A 1 467 ? -4.284 -5.102 -7.406 1.00 75.31 467 ASN A C 1
ATOM 3635 O O . ASN A 1 467 ? -3.865 -5.212 -6.256 1.00 75.31 467 ASN A O 1
ATOM 3639 N N . GLY A 1 468 ? -3.474 -5.108 -8.469 1.00 79.50 468 GLY A N 1
ATOM 3640 C CA . GLY A 1 468 ? -2.019 -5.232 -8.360 1.00 79.50 468 GLY A CA 1
ATOM 3641 C C . GLY A 1 468 ? -1.461 -6.650 -8.501 1.00 79.50 468 GLY A C 1
ATOM 3642 O O . GLY A 1 468 ? -0.318 -6.875 -8.112 1.00 79.50 468 GLY A O 1
ATOM 3643 N N . ARG A 1 469 ? -2.223 -7.607 -9.057 1.00 81.62 469 ARG A N 1
ATOM 3644 C CA . ARG A 1 469 ? -1.767 -8.998 -9.276 1.00 81.62 469 ARG A CA 1
ATOM 3645 C C . ARG A 1 469 ? -0.434 -9.082 -10.018 1.00 81.62 469 ARG A C 1
ATOM 3647 O O . ARG A 1 469 ? 0.437 -9.836 -9.602 1.00 81.62 469 ARG A O 1
ATOM 3654 N N . THR A 1 470 ? -0.243 -8.276 -11.063 1.00 78.81 470 THR A N 1
ATOM 3655 C CA . THR A 1 470 ? 1.019 -8.231 -11.817 1.00 78.81 470 THR A CA 1
ATOM 3656 C C . THR A 1 470 ? 2.187 -7.809 -10.927 1.00 78.81 470 THR A C 1
ATOM 3658 O O . THR A 1 470 ? 3.244 -8.429 -10.954 1.00 78.81 470 THR A O 1
ATOM 3661 N N . GLN A 1 471 ? 2.000 -6.794 -10.083 1.00 85.44 471 GLN A N 1
ATOM 3662 C CA . GLN A 1 471 ? 3.012 -6.342 -9.132 1.00 85.44 471 GLN A CA 1
ATOM 3663 C C . GLN A 1 471 ? 3.258 -7.392 -8.046 1.00 85.44 471 GLN A C 1
ATOM 3665 O O . GLN A 1 471 ? 4.410 -7.646 -7.708 1.00 85.44 471 GLN A O 1
ATOM 3670 N N . THR A 1 472 ? 2.211 -8.052 -7.544 1.00 87.06 472 THR A N 1
ATOM 3671 C CA . THR A 1 472 ? 2.339 -9.193 -6.625 1.00 87.06 472 THR A CA 1
ATOM 3672 C C . THR A 1 472 ? 3.197 -10.295 -7.246 1.00 87.06 472 THR A C 1
ATOM 3674 O O . THR A 1 472 ? 4.166 -10.722 -6.624 1.00 87.06 472 THR A O 1
ATOM 3677 N N . PHE A 1 473 ? 2.901 -10.698 -8.486 1.00 84.88 473 PHE A N 1
ATOM 3678 C CA . PHE A 1 473 ? 3.686 -11.686 -9.226 1.00 84.88 473 PHE A CA 1
ATOM 3679 C C . PHE A 1 473 ? 5.150 -11.256 -9.365 1.00 84.88 473 PHE A C 1
ATOM 3681 O O . PHE A 1 473 ? 6.042 -12.023 -9.016 1.00 84.88 473 PHE A O 1
ATOM 3688 N N . LEU A 1 474 ? 5.409 -10.009 -9.779 1.00 83.62 474 LEU A N 1
ATOM 3689 C CA . LEU A 1 474 ? 6.770 -9.472 -9.864 1.00 83.62 474 LEU A CA 1
ATOM 3690 C C . LEU A 1 474 ? 7.495 -9.517 -8.513 1.00 83.62 474 LEU A C 1
ATOM 3692 O O . LEU A 1 474 ? 8.666 -9.877 -8.464 1.00 83.62 474 LEU A O 1
ATOM 3696 N N . GLY A 1 475 ? 6.815 -9.183 -7.414 1.00 87.69 475 GLY A N 1
ATOM 3697 C CA . GLY A 1 475 ? 7.403 -9.246 -6.075 1.00 87.69 475 GLY A CA 1
ATOM 3698 C C . GLY A 1 475 ? 7.765 -10.666 -5.641 1.00 87.69 475 GLY A C 1
ATOM 3699 O O . GLY A 1 475 ? 8.834 -10.888 -5.069 1.00 87.69 475 GLY A O 1
ATOM 3700 N N . VAL A 1 476 ? 6.916 -11.646 -5.966 1.00 87.12 476 VAL A N 1
ATOM 3701 C CA . VAL A 1 476 ? 7.206 -13.070 -5.738 1.00 87.12 476 VAL A CA 1
ATOM 3702 C C . VAL A 1 476 ? 8.389 -13.519 -6.591 1.00 87.12 476 VAL A C 1
ATOM 3704 O O . VAL A 1 476 ? 9.345 -14.072 -6.051 1.00 87.12 476 VAL A O 1
ATOM 3707 N N . LEU A 1 477 ? 8.376 -13.205 -7.888 1.00 82.25 477 LEU A N 1
ATOM 3708 C CA . LEU A 1 477 ? 9.449 -13.541 -8.820 1.00 82.25 477 LEU A CA 1
ATOM 3709 C C . LEU A 1 477 ? 10.796 -12.970 -8.359 1.00 82.25 477 LEU A C 1
ATOM 3711 O O . LEU A 1 477 ? 11.789 -13.692 -8.311 1.00 82.25 477 LEU A O 1
ATOM 3715 N N . TYR A 1 478 ? 10.833 -11.697 -7.954 1.00 83.38 478 TYR A N 1
ATOM 3716 C CA . TYR A 1 478 ? 12.047 -11.088 -7.416 1.00 83.38 478 TYR A CA 1
ATOM 3717 C C . TYR A 1 478 ? 12.532 -11.786 -6.150 1.00 83.38 478 TYR A C 1
ATOM 3719 O O . TYR A 1 478 ? 13.728 -12.027 -6.016 1.00 83.38 478 TYR A O 1
ATOM 3727 N N . SER A 1 479 ? 11.628 -12.149 -5.241 1.00 85.19 479 SER A N 1
ATOM 3728 C CA . SER A 1 479 ? 12.018 -12.915 -4.060 1.00 85.19 479 SER A CA 1
ATOM 3729 C C . SER A 1 479 ? 12.626 -14.268 -4.439 1.00 85.19 479 SER A C 1
ATOM 3731 O O . SER A 1 479 ? 13.606 -14.672 -3.827 1.00 85.19 479 SER A O 1
ATOM 3733 N N . CYS A 1 480 ? 12.102 -14.952 -5.456 1.00 81.06 480 CYS A N 1
ATOM 3734 C CA . CYS A 1 480 ? 12.643 -16.228 -5.926 1.00 81.06 480 CYS A CA 1
ATOM 3735 C C . CYS A 1 480 ? 14.017 -16.089 -6.598 1.00 81.06 480 CYS A C 1
ATOM 3737 O O . CYS A 1 480 ? 14.876 -16.935 -6.380 1.00 81.06 480 CYS A O 1
ATOM 3739 N N . ILE A 1 481 ? 14.234 -15.038 -7.396 1.00 77.38 481 ILE A N 1
ATOM 3740 C CA . ILE A 1 481 ? 15.503 -14.817 -8.111 1.00 77.38 481 ILE A CA 1
ATOM 3741 C C . ILE A 1 481 ? 16.620 -14.392 -7.151 1.00 77.38 481 ILE A C 1
ATOM 3743 O O . ILE A 1 481 ? 17.756 -14.828 -7.296 1.00 77.38 481 ILE A O 1
ATOM 3747 N N . PHE A 1 482 ? 16.305 -13.541 -6.174 1.00 73.12 482 PHE A N 1
ATOM 3748 C CA . PHE A 1 482 ? 17.300 -12.915 -5.298 1.00 73.12 482 PHE A CA 1
ATOM 3749 C C . PHE A 1 482 ? 17.405 -13.566 -3.907 1.00 73.12 482 PHE A C 1
ATOM 3751 O O . PHE A 1 482 ? 18.048 -13.003 -3.023 1.00 73.12 482 PHE A O 1
ATOM 3758 N N . SER A 1 483 ? 16.786 -14.733 -3.685 1.00 67.69 483 SER A N 1
ATOM 3759 C CA . SER A 1 483 ? 16.984 -15.491 -2.441 1.00 67.69 483 SER A CA 1
ATOM 3760 C C . SER A 1 483 ? 18.339 -16.221 -2.478 1.00 67.69 483 SER A C 1
ATOM 3762 O O . SER A 1 483 ? 18.559 -17.020 -3.387 1.00 67.69 483 SER A O 1
ATOM 3764 N N . PRO A 1 484 ? 19.240 -16.004 -1.501 1.00 51.28 484 PRO A N 1
ATOM 3765 C CA . PRO A 1 484 ? 20.604 -16.554 -1.498 1.00 51.28 484 PRO A CA 1
ATOM 3766 C C . PRO A 1 484 ? 20.703 -18.073 -1.242 1.00 51.28 484 PRO A C 1
ATOM 3768 O O . PRO A 1 484 ? 21.796 -18.588 -1.044 1.00 51.28 484 PRO A O 1
ATOM 3771 N N . SER A 1 485 ? 19.594 -18.814 -1.248 1.00 49.22 485 SER A N 1
ATOM 3772 C CA . SER A 1 485 ? 19.528 -20.226 -0.843 1.00 49.22 485 SER A CA 1
ATOM 3773 C C . SER A 1 485 ? 19.568 -21.249 -1.989 1.00 49.22 485 SER A C 1
ATOM 3775 O O . SER A 1 485 ? 19.274 -22.414 -1.754 1.00 49.22 485 SER A O 1
ATOM 3777 N N . ASN A 1 486 ? 19.960 -20.867 -3.211 1.00 39.69 486 ASN A N 1
ATOM 3778 C CA . ASN A 1 486 ? 19.978 -21.788 -4.361 1.00 39.69 486 ASN A CA 1
ATOM 3779 C C . ASN A 1 486 ? 21.377 -22.156 -4.895 1.00 39.69 486 ASN A C 1
ATOM 3781 O O . ASN A 1 486 ? 21.498 -22.611 -6.029 1.00 39.69 486 ASN A O 1
ATOM 3785 N N . THR A 1 487 ? 22.435 -21.996 -4.095 1.00 37.53 487 THR A N 1
ATOM 3786 C CA . THR A 1 487 ? 23.810 -22.398 -4.463 1.00 37.53 487 THR A CA 1
ATOM 3787 C C . THR A 1 487 ? 24.229 -23.783 -3.953 1.00 37.53 487 THR A C 1
ATOM 3789 O O . THR A 1 487 ? 25.384 -24.159 -4.116 1.00 37.53 487 THR A O 1
ATOM 3792 N N . GLY A 1 488 ? 23.326 -24.574 -3.368 1.00 35.41 488 GLY A N 1
ATOM 3793 C CA . GLY A 1 488 ? 23.681 -25.848 -2.733 1.00 35.41 488 GLY A CA 1
ATOM 3794 C C . GLY A 1 488 ? 22.815 -27.023 -3.162 1.00 35.41 488 GLY A C 1
ATOM 3795 O O . GLY A 1 488 ? 22.145 -27.584 -2.310 1.00 35.41 488 GLY A O 1
ATOM 3796 N N . LEU A 1 489 ? 22.793 -27.378 -4.452 1.00 37.56 489 LEU A N 1
ATOM 3797 C CA . LEU A 1 489 ? 22.273 -28.671 -4.939 1.00 37.56 489 LEU A CA 1
ATOM 3798 C C . LEU A 1 489 ? 22.716 -28.916 -6.392 1.00 37.56 489 LEU A C 1
ATOM 3800 O O . LEU A 1 489 ? 21.913 -28.946 -7.314 1.00 37.56 489 LEU A O 1
ATOM 3804 N N . CYS A 1 490 ? 24.026 -29.059 -6.597 1.00 32.59 490 CYS A N 1
ATOM 3805 C CA . CYS A 1 490 ? 24.621 -29.690 -7.782 1.00 32.59 490 CYS A CA 1
ATOM 3806 C C . CYS A 1 490 ? 25.957 -30.337 -7.381 1.00 32.59 490 CYS A C 1
ATOM 3808 O O . CYS A 1 490 ? 27.029 -29.915 -7.795 1.00 32.59 490 CYS A O 1
ATOM 3810 N N . SER A 1 491 ? 25.892 -31.365 -6.537 1.00 33.22 491 SER A N 1
ATOM 3811 C CA . SER A 1 491 ? 26.954 -32.370 -6.417 1.00 33.22 491 SER A CA 1
ATOM 3812 C C . SER A 1 491 ? 26.309 -33.755 -6.415 1.00 33.22 491 SER A C 1
ATOM 3814 O O . SER A 1 491 ? 26.348 -34.493 -5.434 1.00 33.22 491 SER A O 1
ATOM 3816 N N . GLY A 1 492 ? 25.629 -34.070 -7.519 1.00 30.83 492 GLY A N 1
ATOM 3817 C CA . GLY A 1 492 ? 25.204 -35.427 -7.838 1.00 30.83 492 GLY A CA 1
ATOM 3818 C C . GLY A 1 492 ? 26.395 -36.200 -8.389 1.00 30.83 492 GLY A C 1
ATOM 3819 O O . GLY A 1 492 ? 26.803 -35.988 -9.526 1.00 30.83 492 GLY A O 1
ATOM 3820 N N . SER A 1 493 ? 26.969 -37.058 -7.550 1.00 31.20 493 SER A N 1
ATOM 3821 C CA . SER A 1 493 ? 27.954 -38.072 -7.921 1.00 31.20 493 SER A CA 1
ATOM 3822 C C . SER A 1 493 ? 27.416 -38.929 -9.075 1.00 31.20 493 SER A C 1
ATOM 3824 O O . SER A 1 493 ? 26.400 -39.607 -8.924 1.00 31.20 493 SER A O 1
ATOM 3826 N N . LEU A 1 494 ? 28.103 -38.905 -10.223 1.00 31.41 494 LEU A N 1
ATOM 3827 C CA . LEU A 1 494 ? 27.941 -39.922 -11.257 1.00 31.41 494 LEU A CA 1
ATOM 3828 C C . LEU A 1 494 ? 28.383 -41.272 -10.676 1.00 31.41 494 LEU A C 1
ATOM 3830 O O . LEU A 1 494 ? 29.573 -41.504 -10.470 1.00 31.41 494 LEU A O 1
ATOM 3834 N N . ARG A 1 495 ? 27.426 -42.174 -10.445 1.00 34.41 495 ARG A N 1
ATOM 3835 C CA . ARG A 1 495 ? 27.683 -43.616 -10.492 1.00 34.41 495 ARG A CA 1
ATOM 3836 C C . ARG A 1 495 ? 27.354 -44.095 -11.900 1.00 34.41 495 ARG A C 1
ATOM 3838 O O . ARG A 1 495 ? 26.216 -43.973 -12.344 1.00 34.41 495 ARG A O 1
ATOM 3845 N N . SER A 1 496 ? 28.357 -44.624 -12.585 1.00 28.86 496 SER A N 1
ATOM 3846 C CA . SER A 1 496 ? 28.212 -45.400 -13.816 1.00 28.86 496 SER A CA 1
ATOM 3847 C C . SER A 1 496 ? 27.544 -46.753 -13.514 1.00 28.86 496 SER A C 1
ATOM 3849 O O . SER A 1 496 ? 27.979 -47.417 -12.567 1.00 28.86 496 SER A O 1
ATOM 3851 N N . PRO A 1 497 ? 26.523 -47.183 -14.274 1.00 36.22 497 PRO A N 1
ATOM 3852 C CA . PRO A 1 497 ? 26.042 -48.561 -14.253 1.00 36.22 497 PRO A CA 1
ATOM 3853 C C . PRO A 1 497 ? 26.871 -49.456 -15.207 1.00 36.22 497 PRO A C 1
ATOM 3855 O O . PRO A 1 497 ? 27.623 -48.908 -16.017 1.00 36.22 497 PRO A O 1
ATOM 3858 N N . PRO A 1 498 ? 26.791 -50.795 -15.048 1.00 43.25 498 PRO A N 1
ATOM 3859 C CA . PRO A 1 498 ? 27.706 -51.776 -15.648 1.00 43.25 498 PRO A CA 1
ATOM 3860 C C . PRO A 1 498 ? 27.633 -51.895 -17.171 1.00 43.25 498 PRO A C 1
ATOM 3862 O O . PRO A 1 498 ? 26.543 -51.648 -17.739 1.00 43.25 498 PRO A O 1
#

pLDDT: mean 72.79, std 23.75, range [22.89, 97.94]

Sequence (498 aa):
MSQCLEPETGLYNLLGNLLTNSPLSVTAVSWKTGSSISKPNAVAFRSVLKGFIMAIVELVPVEVVPEFDALVGVWIALFGRSESSPVSGICRQFWEADFRTRVARRAIFDKDFPYNSSLSPAFSVLEPSLPKFCFRLSSSKMNKRALDADDIQVAAVAKKCKVNQGFNVQPGDHSITSNDDRNQLNSITTESLQQLLDFSHLSDEQCIKARFDVVANALLRDFHFVLKCENVETEFQILELNFYLQKAGCHEDPHGGEEQKICARWYFHRPPRRSADSNWSATSLTDCYRGGSRKGMDVTIGGPSPSITTTSPYFAPSATTPSAPGPSNLSSSMEIPPLPRGGILLRSIRKLGPKPQVISGHSLLVDQILLLSRVASISELIETKWAGERTAFIHSDNPGADTPSYKLYLKHSPHSPGLKIYNSPRIGLDLSHPGTTGPEVKPLHSRIRFLPKRYRYFTNPSKLVANGRTQTFLGVLYSCIFSPSNTGLCSGSLRSPP

Organism: Laccaria bicolor (strain S238N-H82 / ATCC MYA-4686) (NCBI:txid486041)

Mean predicted aligned error: 18.22 Å

Secondary structure (DSSP, 8-state):
-GGGTSGGG-HHHHHHHHHHT-TTT-HHHHHHTT-S--TTHHHHHHHHHHHHHHHHHHHS-GGG-TTHHHHHHHHHHHHTSS-HHHHHHHHHHIIIIIHHH-GGGTGGG-S--TT-TTSHHHHHTTSTTS-TTTHHHHSS------------------PPPPP------------------S---PPPPHHHHHHHTB-TT--SHHHHHHHHHHHHHHHHHTEEEEEEETTEEEEEEEEEEEEEEEETTTEE-S---GGGGBSSBEEEPPPBP--SSTT---B---S----GGG--EEEE-BBPPTTS----TT---------------------PPPPPEEEEEEEEEEE-SSS-EEEESHHHHHHHHHHHHT-SSHHIIIIIISTT--BSS---S-TTSPPPSEEEEEEE----TT---EEE--------SHHHH-TT--SPPHHHHHTTS--EEES-GGG--STTHHHHHHHHHHHHHS-TT-SS------PPP-

Radius of gyration: 29.31 Å; Cα contacts (8 Å, |Δi|>4): 652; chains: 1; bounding box: 62×99×86 Å

Foldseek 3Di:
DLVCLDVVVCVLVVLLCCLAVDVQQAVVNCVVVVNPDDDPRNLVVLLVVVVVLLVCLVVDPLLPRPPSVSSVSSVCSSQQPHDLVSNLVVVCCCLVPVVPPDPSSCSNVDDPDPDDPPCPVSVVSVVVSDDPVRVVVVVPDPDDDDDDDDDDDDDDDDDDDDDDDDDDDDDDDDDDDDDDDPDCPDQQDPVNLQVLLEPQPPAAPVVVVVSLVVNLQNQQFWKWKWWFAAPDIWTKHFFKKFKAKDFPPHGHQQDFEPVLQEAQFKDKAADFDDDPDPLHRHGDPPLDGDDDQPIWIWGRRWHYHCVVPPDDPPDDPPDDDDDDDDDDDDPPPPPDGDTMGMTIIRAWMWTDDPDIDIQGGRNSVVVVSCVVNVHDGPSCCCCPQVVVDTGQDDDCVDVPDDDRSTDIHMDTDPGDPPFDKWFFFDPDLDQVDCQQDPPPNPPHRSSVVRRRPRRMMGTDLVSNPDPDNVRSVVRVVVCVVPPPPPPPPPPDDDDDDD